Protein AF-0000000072695515 (afdb_homodimer)

Solvent-accessible surface area (backbone atoms only — not comparable to full-atom values): 31506 Å² total; per-residue (Å²): 135,81,80,70,73,74,72,74,78,76,56,90,43,36,37,36,39,31,43,38,82,50,54,67,20,51,49,42,17,43,57,38,22,74,71,67,39,49,19,56,58,12,28,40,44,11,49,41,44,27,24,76,67,25,46,88,44,17,15,28,51,31,8,27,19,22,69,84,40,49,24,30,29,18,2,18,33,34,33,9,76,78,56,50,38,6,11,25,27,39,19,36,33,40,58,59,34,31,59,40,1,44,46,34,41,60,39,26,69,48,30,31,25,28,23,63,41,28,27,53,51,34,45,51,65,65,47,74,67,82,40,83,30,55,32,74,65,20,45,50,51,38,53,53,31,52,75,49,46,42,51,83,61,49,70,31,72,54,39,53,78,34,72,76,33,68,52,35,49,50,85,72,49,85,56,54,74,62,54,50,51,48,41,58,56,64,54,53,76,71,53,68,49,75,61,47,40,91,78,36,30,50,33,46,11,30,38,22,32,10,71,88,58,42,27,11,19,24,20,32,17,22,47,48,49,38,30,56,64,32,48,43,54,13,46,44,35,65,20,19,18,28,28,40,34,41,89,38,19,30,23,24,26,36,39,43,27,43,62,42,33,64,66,24,36,14,39,47,25,36,52,35,35,66,74,65,42,50,35,46,59,19,25,40,50,36,51,48,58,49,37,72,76,38,72,70,49,36,36,37,33,39,21,31,36,65,84,64,51,67,31,52,24,34,34,81,47,77,38,43,32,24,37,36,41,75,90,42,95,54,76,42,75,46,80,32,70,91,135,84,81,71,75,72,71,73,78,76,56,90,41,34,36,37,38,29,44,36,80,50,55,68,18,50,49,43,16,43,56,37,22,73,71,67,40,50,18,54,57,10,30,41,43,11,51,42,43,27,24,75,64,24,45,87,46,18,15,28,51,30,11,27,19,22,70,84,40,49,26,31,30,19,2,18,32,33,35,9,75,78,56,50,38,7,12,26,28,41,19,36,34,43,59,57,35,33,59,40,1,44,47,32,41,59,39,27,70,49,30,31,26,28,24,63,41,28,27,52,51,33,45,51,64,64,49,73,66,84,38,83,29,56,31,75,65,21,45,49,52,40,50,52,31,52,73,50,45,42,51,84,60,49,72,30,71,54,39,54,79,36,72,76,34,68,52,34,50,51,84,72,48,85,57,52,76,64,55,52,51,48,43,55,58,65,54,53,76,70,55,68,49,76,61,48,40,91,79,37,28,50,32,46,11,30,40,23,31,10,72,86,57,41,28,10,20,24,20,33,16,22,48,47,50,39,30,58,62,31,49,46,57,12,46,42,34,64,20,19,17,28,27,42,34,40,89,38,19,31,22,24,27,38,40,43,29,43,61,41,32,65,66,23,37,16,39,46,25,37,52,35,36,64,74,66,40,52,35,45,58,20,24,40,49,36,51,49,59,50,37,72,77,37,73,70,50,36,36,36,32,40,19,30,35,64,82,64,50,67,31,52,24,33,34,81,45,76,38,44,30,24,38,38,41,77,90,41,95,54,75,42,74,47,79,32,70,92

Structure (mmCIF, N/CA/C/O backbone):
data_AF-0000000072695515-model_v1
#
loop_
_entity.id
_entity.type
_entity.pdbx_description
1 polymer beta-aspartyl-peptidase
#
loop_
_atom_site.group_PDB
_atom_site.id
_atom_site.type_symbol
_atom_site.label_atom_id
_atom_site.label_alt_id
_atom_site.label_comp_id
_atom_site.label_asym_id
_atom_site.label_entity_id
_atom_site.label_seq_id
_atom_site.pdbx_PDB_ins_code
_atom_site.Cartn_x
_atom_site.Cartn_y
_atom_site.Cartn_z
_atom_site.occupancy
_atom_site.B_iso_or_equiv
_atom_site.auth_seq_id
_atom_site.auth_comp_id
_atom_site.auth_asym_id
_atom_site.auth_atom_id
_atom_site.pdbx_PDB_model_num
ATOM 1 N N . MET A 1 1 ? -32.031 33.656 36.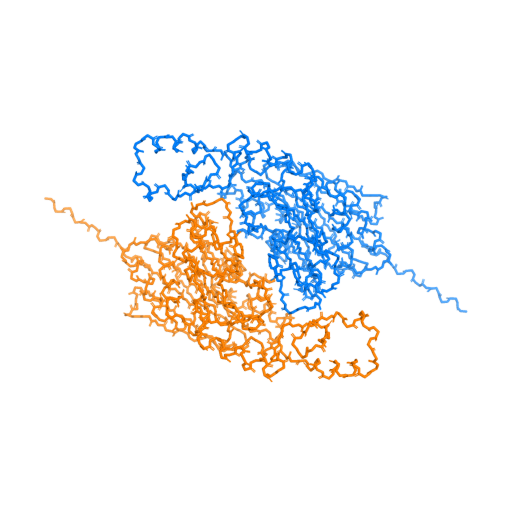875 1 21.83 1 MET A N 1
ATOM 2 C CA . MET A 1 1 ? -31.578 32.25 36.812 1 21.83 1 MET A CA 1
ATOM 3 C C . MET A 1 1 ? -30.391 32.094 35.906 1 21.83 1 MET A C 1
ATOM 5 O O . MET A 1 1 ? -30.484 32.312 34.688 1 21.83 1 MET A O 1
ATOM 9 N N . VAL A 1 2 ? -29.109 32.312 36.281 1 26.61 2 VAL A N 1
ATOM 10 C CA . VAL A 1 2 ? -27.891 32.5 35.5 1 26.61 2 VAL A CA 1
ATOM 11 C C . VAL A 1 2 ? -27.422 31.172 34.938 1 26.61 2 VAL A C 1
ATOM 13 O O . VAL A 1 2 ? -27.266 30.203 35.656 1 26.61 2 VAL A O 1
ATOM 16 N N . VAL A 1 3 ? -27.844 30.703 33.781 1 26.95 3 VAL A N 1
ATOM 17 C CA . VAL A 1 3 ? -27.5 29.438 33.156 1 26.95 3 VAL A CA 1
ATOM 18 C C . VAL A 1 3 ? -25.969 29.312 33.062 1 26.95 3 VAL A C 1
ATOM 20 O O . VAL A 1 3 ? -25.312 30.125 32.375 1 26.95 3 VAL A O 1
ATOM 23 N N . VAL A 1 4 ? -25.297 29 34.125 1 26.77 4 VAL A N 1
ATOM 24 C CA . VAL A 1 4 ? -23.844 28.797 34.125 1 26.77 4 VAL A CA 1
ATOM 25 C C . VAL A 1 4 ? -23.453 27.828 33 1 26.77 4 VAL A C 1
ATOM 27 O O . VAL A 1 4 ? -23.984 26.719 32.938 1 26.77 4 VAL A O 1
ATOM 30 N N . HIS A 1 5 ? -23.172 28.297 31.828 1 29 5 HIS A N 1
ATOM 31 C CA . HIS A 1 5 ? -22.578 27.484 30.781 1 29 5 HIS A CA 1
ATOM 32 C C . HIS A 1 5 ? -21.516 26.547 31.344 1 29 5 HIS A C 1
ATOM 34 O O . HIS A 1 5 ? -20.531 27 31.938 1 29 5 HIS A O 1
ATOM 40 N N . GLU A 1 6 ? -21.906 25.5 32.031 1 30.98 6 GLU A N 1
ATOM 41 C CA . GLU A 1 6 ? -20.969 24.484 32.5 1 30.98 6 GLU A CA 1
ATOM 42 C C . GLU A 1 6 ? -19.766 24.375 31.547 1 30.98 6 GLU A C 1
ATOM 44 O O . GLU A 1 6 ? -19.922 24.25 30.328 1 30.98 6 GLU A O 1
ATOM 49 N N . ALA A 1 7 ? -18.75 25.078 31.828 1 34.62 7 ALA A N 1
ATOM 50 C CA . ALA A 1 7 ? -17.438 24.984 31.203 1 34.62 7 ALA A CA 1
ATOM 51 C C . ALA A 1 7 ? -17.141 23.547 30.75 1 34.62 7 ALA A C 1
ATOM 53 O O . ALA A 1 7 ? -17.219 22.609 31.547 1 34.62 7 ALA A O 1
ATOM 54 N N . LEU A 1 8 ? -17.469 23.062 29.609 1 36.5 8 LEU A N 1
ATOM 55 C CA . LEU A 1 8 ? -17.047 21.812 28.984 1 36.5 8 LEU A CA 1
ATOM 56 C C . LEU A 1 8 ? -15.695 21.359 29.531 1 36.5 8 LEU A C 1
ATOM 58 O O . LEU A 1 8 ? -14.734 22.125 29.531 1 36.5 8 LEU A O 1
ATOM 62 N N . ASN A 1 9 ? -15.555 20.719 30.641 1 38.19 9 ASN A N 1
ATOM 63 C CA . ASN A 1 9 ? -14.422 20.016 31.219 1 38.19 9 ASN A CA 1
ATOM 64 C C . ASN A 1 9 ? -13.391 19.656 30.156 1 38.19 9 ASN A C 1
ATOM 66 O O . ASN A 1 9 ? -13.68 18.875 29.25 1 38.19 9 ASN A O 1
ATOM 70 N N . SER A 1 10 ? -12.523 20.547 29.625 1 45.88 10 SER A N 1
ATOM 71 C CA . SER A 1 10 ? -11.461 20.453 28.625 1 45.88 10 SER A CA 1
ATOM 72 C C . SER A 1 10 ? -10.68 19.156 28.75 1 45.88 10 SER A C 1
ATOM 74 O O . SER A 1 10 ? -10.023 18.906 29.766 1 45.88 10 SER A O 1
ATOM 76 N N . GLY A 1 11 ? -11.109 18 28.625 1 56.06 11 GLY A N 1
ATOM 77 C CA . GLY A 1 11 ? -10.43 16.719 28.547 1 56.06 11 GLY A CA 1
ATOM 78 C C . GLY A 1 11 ? -9.016 16.828 28 1 56.06 11 GLY A C 1
ATOM 79 O O . GLY A 1 11 ? -8.57 17.906 27.625 1 56.06 11 GLY A O 1
ATOM 80 N N . PRO A 1 12 ? -8.133 15.789 28.234 1 76 12 PRO A N 1
ATOM 81 C CA . PRO A 1 12 ? -6.711 15.727 27.875 1 76 12 PRO A CA 1
ATOM 82 C C . PRO A 1 12 ? -6.473 16 26.391 1 76 12 PRO A C 1
ATOM 84 O O . PRO A 1 12 ? -5.336 15.906 25.922 1 76 12 PRO A O 1
ATOM 87 N N . TYR A 1 13 ? -7.453 16.516 25.75 1 88.69 13 TYR A N 1
ATOM 88 C CA . TYR A 1 13 ? -7.375 16.812 24.328 1 88.69 13 TYR A CA 1
ATOM 89 C C . TYR A 1 13 ? -7.598 18.312 24.078 1 88.69 13 TYR A C 1
ATOM 91 O O . TYR A 1 13 ? -8.18 19 24.906 1 88.69 13 TYR A O 1
ATOM 99 N N . PRO A 1 14 ? -7.059 18.688 22.875 1 97.31 14 PRO A N 1
ATOM 100 C CA . PRO A 1 14 ? -6.473 18.016 21.703 1 97.31 14 PRO A CA 1
ATOM 101 C C . PRO A 1 14 ? -5.016 17.609 21.922 1 97.31 14 PRO A C 1
ATOM 103 O O . PRO A 1 14 ? -4.402 18.031 22.922 1 97.31 14 PRO A O 1
ATOM 106 N N . LEU A 1 15 ? -4.539 16.812 21.078 1 98.56 15 LEU A N 1
ATOM 107 C CA . LEU A 1 15 ? -3.158 16.359 21.016 1 98.56 15 LEU A CA 1
ATOM 108 C C . LEU A 1 15 ? -2.674 16.266 19.578 1 98.56 15 LEU A C 1
ATOM 110 O O . LEU A 1 15 ? -3.406 15.812 18.703 1 98.56 15 LEU A O 1
ATOM 114 N N . VAL A 1 16 ? -1.516 16.812 19.297 1 98.88 16 VAL A N 1
ATOM 115 C CA . VAL A 1 16 ? -0.867 16.703 17.984 1 98.88 16 VAL A CA 1
ATOM 116 C C . VAL A 1 16 ? 0.521 16.094 18.156 1 98.88 16 VAL A C 1
ATOM 118 O O . VAL A 1 16 ? 1.313 16.547 18.984 1 98.88 16 VAL A O 1
ATOM 121 N N . VAL A 1 17 ? 0.832 15.07 17.391 1 98.94 17 VAL A N 1
ATOM 122 C CA . VAL A 1 17 ? 2.143 14.43 17.391 1 98.94 17 VAL A CA 1
ATOM 123 C C . VAL A 1 17 ? 2.643 14.281 15.953 1 98.94 17 VAL A C 1
ATOM 125 O O . VAL A 1 17 ? 1.869 13.945 15.055 1 98.94 17 VAL A O 1
ATOM 128 N N . SER A 1 18 ? 3.887 14.555 15.703 1 98.81 18 SER A N 1
ATOM 129 C CA . SER A 1 18 ? 4.477 14.414 14.375 1 98.81 18 SER A CA 1
ATOM 130 C C . SER A 1 18 ? 5.887 13.836 14.453 1 98.81 18 SER A C 1
ATOM 132 O O . SER A 1 18 ? 6.578 14.008 15.461 1 98.81 18 SER A O 1
ATOM 134 N N . THR A 1 19 ? 6.211 13.172 13.438 1 98.5 19 THR A N 1
ATOM 135 C CA . THR A 1 19 ? 7.617 12.805 13.305 1 98.5 19 THR A CA 1
ATOM 136 C C . THR A 1 19 ? 8.492 14.047 13.148 1 98.5 19 THR A C 1
ATOM 138 O O . THR A 1 19 ? 8.055 15.039 12.555 1 98.5 19 THR A O 1
ATOM 141 N N . TRP A 1 20 ? 9.727 14.016 13.75 1 97.44 20 TRP A N 1
ATOM 142 C CA . TRP A 1 20 ? 10.797 14.992 13.586 1 97.44 20 TRP A CA 1
ATOM 143 C C . TRP A 1 20 ? 10.414 16.328 14.211 1 97.44 20 TRP A C 1
ATOM 145 O O . TRP A 1 20 ? 9.25 16.562 14.539 1 97.44 20 TRP A O 1
ATOM 155 N N . PRO A 1 21 ? 11.359 17.188 14.391 1 97.69 21 PRO A N 1
ATOM 156 C CA . PRO A 1 21 ? 11.062 18.516 14.961 1 97.69 21 PRO A CA 1
ATOM 157 C C . PRO A 1 21 ? 10.5 19.484 13.93 1 97.69 21 PRO A C 1
ATOM 159 O O . PRO A 1 21 ? 11.047 20.578 13.75 1 97.69 21 PRO A O 1
ATOM 162 N N . PHE A 1 22 ? 9.438 19.109 13.336 1 98 22 PHE A N 1
ATOM 163 C CA . PHE A 1 22 ? 8.711 19.969 12.406 1 98 22 PHE A CA 1
ATOM 164 C C . PHE A 1 22 ? 7.727 20.859 13.156 1 98 22 PHE A C 1
ATOM 166 O O . PHE A 1 22 ? 6.512 20.734 12.992 1 98 22 PHE A O 1
ATOM 173 N N . LEU A 1 23 ? 8.25 21.797 13.836 1 98.69 23 LEU A N 1
ATOM 174 C CA . LEU A 1 23 ? 7.512 22.562 14.828 1 98.69 23 LEU A CA 1
ATOM 175 C C . LEU A 1 23 ? 6.383 23.359 14.18 1 98.69 23 LEU A C 1
ATOM 177 O O . LEU A 1 23 ? 5.266 23.391 14.695 1 98.69 23 LEU A O 1
ATOM 181 N N . ASP A 1 24 ? 6.668 23.969 13.07 1 98.75 24 ASP A N 1
ATOM 182 C CA . ASP A 1 24 ? 5.672 24.828 12.438 1 98.75 24 ASP A CA 1
ATOM 183 C C . ASP A 1 24 ? 4.512 24 11.883 1 98.75 24 ASP A C 1
ATOM 185 O O . ASP A 1 24 ? 3.373 24.469 11.844 1 98.75 24 ASP A O 1
ATOM 189 N N . ALA A 1 25 ? 4.816 22.797 11.43 1 98.88 25 ALA A N 1
ATOM 190 C CA . ALA A 1 25 ? 3.746 21.891 11 1 98.88 25 ALA A CA 1
ATOM 191 C C . ALA A 1 25 ? 2.83 21.547 12.172 1 98.88 25 ALA A C 1
ATOM 193 O O . ALA A 1 25 ? 1.605 21.547 12.039 1 98.88 25 ALA A O 1
ATOM 194 N N . VAL A 1 26 ? 3.408 21.25 13.328 1 98.94 26 VAL A N 1
ATOM 195 C CA . VAL A 1 26 ? 2.646 20.891 14.516 1 98.94 26 VAL A CA 1
ATOM 196 C C . VAL A 1 26 ? 1.848 22.109 15 1 98.94 26 VAL A C 1
ATOM 198 O O . VAL A 1 26 ? 0.687 21.969 15.391 1 98.94 26 VAL A O 1
ATOM 201 N N . ARG A 1 27 ? 2.441 23.281 14.969 1 98.94 27 ARG A N 1
ATOM 202 C CA . ARG A 1 27 ? 1.746 24.5 15.359 1 98.94 27 ARG A CA 1
ATOM 203 C C . ARG A 1 27 ? 0.537 24.75 14.469 1 98.94 27 ARG A C 1
ATOM 205 O O . ARG A 1 27 ? -0.514 25.188 14.938 1 98.94 27 ARG A O 1
ATOM 212 N N . ALA A 1 28 ? 0.75 24.5 13.164 1 98.94 28 ALA A N 1
ATOM 213 C CA . ALA A 1 28 ? -0.357 24.688 12.227 1 98.94 28 ALA A CA 1
ATOM 214 C C . ALA A 1 28 ? -1.507 23.734 12.547 1 98.94 28 ALA A C 1
ATOM 216 O O . ALA A 1 28 ? -2.672 24.141 12.547 1 98.94 28 ALA A O 1
ATOM 217 N N . ALA A 1 29 ? -1.188 22.484 12.758 1 98.94 29 ALA A N 1
ATOM 218 C CA . ALA A 1 29 ? -2.207 21.5 13.133 1 98.94 29 ALA A CA 1
ATOM 219 C C . ALA A 1 29 ? -2.881 21.891 14.445 1 98.94 29 ALA A C 1
ATOM 221 O O . ALA A 1 29 ? -4.102 21.781 14.586 1 98.94 29 ALA A O 1
ATOM 222 N N . TRP A 1 30 ? -2.092 22.344 15.398 1 98.81 30 TRP A N 1
ATOM 223 C CA . TRP A 1 30 ? -2.588 22.719 16.719 1 98.81 30 TRP A CA 1
ATOM 224 C C . TRP A 1 30 ? -3.574 23.875 16.609 1 98.81 30 TRP A C 1
ATOM 226 O O . TRP A 1 30 ? -4.641 23.859 17.234 1 98.81 30 TRP A O 1
ATOM 236 N N . ARG A 1 31 ? -3.227 24.906 15.875 1 98.69 31 ARG A N 1
ATOM 237 C CA . ARG A 1 31 ? -4.113 26.047 15.703 1 98.69 31 ARG A CA 1
ATOM 238 C C . ARG A 1 31 ? -5.469 25.609 15.156 1 98.69 31 ARG A C 1
ATOM 240 O O . ARG A 1 31 ? -6.512 26.109 15.602 1 98.69 31 ARG A O 1
ATOM 247 N N . THR A 1 32 ? -5.41 24.703 14.258 1 98.81 32 THR A N 1
ATOM 248 C CA . THR A 1 32 ? -6.629 24.219 13.617 1 98.81 32 THR A CA 1
ATOM 249 C C . THR A 1 32 ? -7.477 23.422 14.609 1 98.81 32 THR A C 1
ATOM 251 O O . THR A 1 32 ? -8.672 23.703 14.773 1 98.81 32 THR A O 1
ATOM 254 N N . VAL A 1 33 ? -6.891 22.5 15.312 1 98.56 33 VAL A N 1
ATOM 255 C CA . VAL A 1 33 ? -7.656 21.609 16.172 1 98.56 33 VAL A CA 1
ATOM 256 C C . VAL A 1 33 ? -8.062 22.344 17.453 1 98.56 33 VAL A C 1
ATOM 258 O O . VAL A 1 33 ? -9.141 22.094 18 1 98.56 33 VAL A O 1
ATOM 261 N N . ASP A 1 34 ? -7.238 23.203 17.906 1 97.06 34 ASP A N 1
ATOM 262 C CA . ASP A 1 34 ? -7.555 24 19.094 1 97.06 34 ASP A CA 1
ATOM 263 C C . ASP A 1 34 ? -8.727 24.938 18.828 1 97.06 34 ASP A C 1
ATOM 265 O O . ASP A 1 34 ? -9.453 25.312 19.75 1 97.06 34 ASP A O 1
ATOM 269 N N . SER A 1 35 ? -8.906 25.328 17.609 1 97.5 35 SER A N 1
ATOM 270 C CA . SER A 1 35 ? -10.008 26.203 17.219 1 97.5 35 SER A CA 1
ATOM 271 C C . SER A 1 35 ? -11.297 25.422 17.031 1 97.5 35 SER A C 1
ATOM 273 O O . SER A 1 35 ? -12.328 25.984 16.656 1 97.5 35 SER A O 1
ATOM 275 N N . GLY A 1 36 ? -11.234 24.109 17.141 1 97 36 GLY A N 1
ATOM 276 C CA . GLY A 1 36 ? -12.461 23.344 17.141 1 97 36 GLY A CA 1
ATOM 277 C C . GLY A 1 36 ? -12.664 22.531 15.867 1 97 36 GLY A C 1
ATOM 278 O O . GLY A 1 36 ? -13.68 21.844 15.727 1 97 36 GLY A O 1
ATOM 279 N N . PHE A 1 37 ? -11.734 22.547 14.961 1 98.44 37 PHE A N 1
ATOM 280 C CA . PHE A 1 37 ? -11.852 21.766 13.727 1 98.44 37 PHE A CA 1
ATOM 281 C C . PHE A 1 37 ? -11.555 20.297 13.984 1 98.44 37 PHE A C 1
ATOM 283 O O . PHE A 1 37 ? -11.07 19.938 15.055 1 98.44 37 PHE A O 1
ATOM 290 N N . SER A 1 38 ? -11.891 19.453 13.055 1 98.75 38 SER A N 1
ATOM 291 C CA . SER A 1 38 ? -11.758 18.016 13.203 1 98.75 38 SER A CA 1
ATOM 292 C C . SER A 1 38 ? -10.297 17.578 13.164 1 98.75 38 SER A C 1
ATOM 294 O O . SER A 1 38 ? -9.438 18.328 12.719 1 98.75 38 SER A O 1
ATOM 296 N N . ALA A 1 39 ? -10.078 16.406 13.672 1 98.88 39 ALA A N 1
ATOM 297 C CA . ALA A 1 39 ? -8.742 15.82 13.594 1 98.88 39 ALA A CA 1
ATOM 298 C C . ALA A 1 39 ? -8.258 15.75 12.148 1 98.88 39 ALA A C 1
ATOM 300 O O . ALA A 1 39 ? -7.09 16.031 11.867 1 98.88 39 ALA A O 1
ATOM 301 N N . VAL A 1 40 ? -9.125 15.398 11.227 1 98.94 40 VAL A N 1
ATOM 302 C CA . VAL A 1 40 ? -8.766 15.297 9.812 1 98.94 40 VAL A CA 1
ATOM 303 C C . VAL A 1 40 ? -8.344 16.672 9.289 1 98.94 40 VAL A C 1
ATOM 305 O O . VAL A 1 40 ? -7.324 16.781 8.602 1 98.94 40 VAL A O 1
ATOM 308 N N . ASP A 1 41 ? -9.109 17.719 9.609 1 98.94 41 ASP A N 1
ATOM 309 C CA . ASP A 1 41 ? -8.742 19.062 9.203 1 98.94 41 ASP A CA 1
ATOM 310 C C . ASP A 1 41 ? -7.355 19.438 9.711 1 98.94 41 ASP A C 1
ATOM 312 O O . ASP A 1 41 ? -6.562 20.031 8.984 1 98.94 41 ASP A O 1
ATOM 316 N N . ALA A 1 42 ? -7.129 19.094 10.914 1 98.94 42 ALA A N 1
ATOM 317 C CA . ALA A 1 42 ? -5.887 19.484 11.578 1 98.94 42 ALA A CA 1
ATOM 318 C C . ALA A 1 42 ? -4.688 18.781 10.938 1 98.94 42 ALA A C 1
ATOM 320 O O . ALA A 1 42 ? -3.65 19.406 10.703 1 98.94 42 ALA A O 1
ATOM 321 N N . VAL A 1 43 ? -4.789 17.484 10.688 1 98.94 43 VAL A N 1
ATOM 322 C CA . VAL A 1 43 ? -3.691 16.75 10.07 1 98.94 43 VAL A CA 1
ATOM 323 C C . VAL A 1 43 ? -3.406 17.312 8.688 1 98.94 43 VAL A C 1
ATOM 325 O O . VAL A 1 43 ? -2.246 17.422 8.273 1 98.94 43 VAL A O 1
ATOM 328 N N . VAL A 1 44 ? -4.434 17.656 7.945 1 98.94 44 VAL A N 1
ATOM 329 C CA . VAL A 1 44 ? -4.266 18.203 6.602 1 98.94 44 VAL A CA 1
ATOM 330 C C . VAL A 1 44 ? -3.537 19.547 6.676 1 98.94 44 VAL A C 1
ATOM 332 O O . VAL A 1 44 ? -2.598 19.781 5.914 1 98.94 44 VAL A O 1
ATOM 335 N N . GLU A 1 45 ? -3.93 20.391 7.602 1 98.94 45 GLU A N 1
ATOM 336 C CA . GLU A 1 45 ? -3.287 21.688 7.73 1 98.94 45 GLU A CA 1
ATOM 337 C C . GLU A 1 45 ? -1.838 21.547 8.188 1 98.94 45 GLU A C 1
ATOM 339 O O . GLU A 1 45 ? -0.96 22.281 7.723 1 98.94 45 GLU A O 1
ATOM 344 N N . GLY A 1 46 ? -1.61 20.656 9.125 1 98.94 46 GLY A N 1
ATOM 345 C CA . GLY A 1 46 ? -0.254 20.438 9.602 1 98.94 46 GLY A CA 1
ATOM 346 C C . GLY A 1 46 ? 0.679 19.922 8.523 1 98.94 46 GLY A C 1
ATOM 347 O O . GLY A 1 46 ? 1.752 20.484 8.297 1 98.94 46 GLY A O 1
ATOM 348 N N . CYS A 1 47 ? 0.29 18.875 7.812 1 98.94 47 CYS A N 1
ATOM 349 C CA . CYS A 1 47 ? 1.106 18.312 6.742 1 98.94 47 CYS A CA 1
ATOM 350 C C . CYS A 1 47 ? 1.259 19.297 5.594 1 98.94 47 CYS A C 1
ATOM 352 O O . CYS A 1 47 ? 2.316 19.359 4.965 1 98.94 47 CYS A O 1
ATOM 354 N N . SER A 1 48 ? 0.206 20.016 5.332 1 98.88 48 SER A N 1
ATOM 355 C CA . SER A 1 48 ? 0.275 21.047 4.297 1 98.88 48 SER A CA 1
ATOM 356 C C . SER A 1 48 ? 1.321 22.109 4.633 1 98.88 48 SER A C 1
ATOM 358 O O . SER A 1 48 ? 2.049 22.562 3.75 1 98.88 48 SER A O 1
ATOM 360 N N . ALA A 1 49 ? 1.343 22.516 5.863 1 98.94 49 ALA A N 1
ATOM 361 C CA . ALA A 1 49 ? 2.348 23.484 6.301 1 98.94 49 ALA A CA 1
ATOM 362 C C . ALA A 1 49 ? 3.76 22.953 6.062 1 98.94 49 ALA A C 1
ATOM 364 O O . ALA A 1 49 ? 4.641 23.688 5.621 1 98.94 49 ALA A O 1
ATOM 365 N N . CYS A 1 50 ? 3.951 21.703 6.359 1 98.75 50 CYS A N 1
ATOM 366 C CA . CYS A 1 50 ? 5.258 21.094 6.141 1 98.75 50 CYS A CA 1
ATOM 367 C C . CYS A 1 50 ? 5.602 21.062 4.656 1 98.75 50 CYS A C 1
ATOM 369 O O . CYS A 1 50 ? 6.746 21.297 4.273 1 98.75 50 CYS A O 1
ATOM 371 N N . GLU A 1 51 ? 4.633 20.719 3.826 1 98.56 51 GLU A N 1
ATOM 372 C CA . GLU A 1 51 ? 4.852 20.734 2.383 1 98.56 51 GLU A CA 1
ATOM 373 C C . GLU A 1 51 ? 5.254 22.125 1.898 1 98.56 51 GLU A C 1
ATOM 375 O O . GLU A 1 51 ? 6.199 22.266 1.121 1 98.56 51 GLU A O 1
ATOM 380 N N . GLU A 1 52 ? 4.574 23.109 2.348 1 98.25 52 GLU A N 1
ATOM 381 C CA . GLU A 1 52 ? 4.836 24.5 1.941 1 98.25 52 GLU A CA 1
ATOM 382 C C . GLU A 1 52 ? 6.223 24.953 2.391 1 98.25 52 GLU A C 1
ATOM 384 O O . GLU A 1 52 ? 6.918 25.656 1.658 1 98.25 52 GLU A O 1
ATOM 389 N N . LEU A 1 53 ? 6.566 24.516 3.574 1 97.88 53 LEU A N 1
ATOM 390 C CA . LEU A 1 53 ? 7.84 24.922 4.156 1 97.88 53 LEU A CA 1
ATOM 391 C C . LEU A 1 53 ? 8.977 24.062 3.625 1 97.88 53 LEU A C 1
ATOM 393 O O . LEU A 1 53 ? 10.148 24.344 3.887 1 97.88 53 LEU A O 1
ATOM 397 N N . GLN A 1 54 ? 8.609 23.031 2.889 1 96.75 54 GLN A N 1
ATOM 398 C CA . GLN A 1 54 ? 9.594 22.078 2.371 1 96.75 54 GLN A CA 1
ATOM 399 C C . GLN A 1 54 ? 10.469 21.531 3.494 1 96.75 54 GLN A C 1
ATOM 401 O O . GLN A 1 54 ? 11.695 21.594 3.418 1 96.75 54 GLN A O 1
ATOM 406 N N . CYS A 1 55 ? 9.742 20.938 4.492 1 96.38 55 CYS A N 1
ATOM 407 C CA . CYS A 1 55 ? 10.406 20.5 5.711 1 96.38 55 CYS A CA 1
ATOM 408 C C . CYS A 1 55 ? 11.562 19.547 5.383 1 96.38 55 CYS A C 1
ATOM 410 O O . CYS A 1 55 ? 11.375 18.547 4.699 1 96.38 55 CYS A O 1
ATOM 412 N N . ASP A 1 56 ? 12.797 19.938 5.785 1 93 56 ASP A N 1
ATOM 413 C CA . ASP A 1 56 ? 14.047 19.188 5.695 1 93 56 ASP A CA 1
ATOM 414 C C . ASP A 1 56 ? 14.398 18.891 4.238 1 93 56 ASP A C 1
ATOM 416 O O . ASP A 1 56 ? 15.305 18.094 3.967 1 93 56 ASP A O 1
ATOM 420 N N . GLY A 1 57 ? 13.648 19.422 3.336 1 93.25 57 GLY A N 1
ATOM 421 C CA . GLY A 1 57 ? 13.922 19.203 1.924 1 93.25 57 GLY A CA 1
ATOM 422 C C . GLY A 1 57 ? 13.461 17.844 1.429 1 93.25 57 GLY A C 1
ATOM 423 O O . GLY A 1 57 ? 13.891 17.391 0.371 1 93.25 57 GLY A O 1
ATOM 424 N N . THR A 1 58 ? 12.617 17.172 2.227 1 94.81 58 THR A N 1
ATOM 425 C CA . THR A 1 58 ? 12.141 15.844 1.863 1 94.81 58 THR A CA 1
ATOM 426 C C . THR A 1 58 ? 10.617 15.805 1.828 1 94.81 58 THR A C 1
ATOM 428 O O . THR A 1 58 ? 10.016 14.75 1.601 1 94.81 58 THR A O 1
ATOM 431 N N . VAL A 1 59 ? 10.008 16.906 2.164 1 97.25 59 VAL A N 1
ATOM 432 C CA . VAL A 1 59 ? 8.555 17.047 2.125 1 97.25 59 VAL A CA 1
ATOM 433 C C . VAL A 1 59 ? 8.172 18.25 1.271 1 97.25 59 VAL A C 1
ATOM 435 O O . VAL A 1 59 ? 8.711 19.344 1.458 1 97.25 59 VAL A O 1
ATOM 438 N N . GLY A 1 60 ? 7.215 17.969 0.346 1 97.31 60 GLY A N 1
ATOM 439 C CA . GLY A 1 60 ? 6.805 19.062 -0.503 1 97.31 60 GLY A CA 1
ATOM 440 C C . GLY A 1 60 ? 7.625 19.188 -1.774 1 97.31 60 GLY A C 1
ATOM 441 O O . GLY A 1 60 ? 8.445 18.312 -2.068 1 97.31 60 GLY A O 1
ATOM 442 N N . PRO A 1 61 ? 7.383 20.234 -2.541 1 97 61 PRO A N 1
ATOM 443 C CA . PRO A 1 61 ? 8.133 20.406 -3.787 1 97 61 PRO A CA 1
ATOM 444 C C . PRO A 1 61 ? 9.617 20.688 -3.549 1 97 61 PRO A C 1
ATOM 446 O O . PRO A 1 61 ? 9.984 21.266 -2.516 1 97 61 PRO A O 1
ATOM 449 N N . GLY A 1 62 ? 10.453 20.219 -4.488 1 93.62 62 GLY A N 1
ATOM 450 C CA . GLY A 1 62 ? 11.844 20.656 -4.535 1 93.62 62 GLY A CA 1
ATOM 451 C C . GLY A 1 62 ? 12.797 19.672 -3.879 1 93.62 62 GLY A C 1
ATOM 452 O O . GLY A 1 62 ? 13.992 19.953 -3.766 1 93.62 62 GLY A O 1
ATOM 453 N N . GLY A 1 63 ? 12.172 18.547 -3.457 1 91.94 63 GLY A N 1
ATOM 454 C CA . GLY A 1 63 ? 13.055 17.641 -2.729 1 91.94 63 GLY A CA 1
ATOM 455 C C . GLY A 1 63 ? 13.203 16.281 -3.391 1 91.94 63 GLY A C 1
ATOM 456 O O . GLY A 1 63 ? 12.453 15.961 -4.316 1 91.94 63 GLY A O 1
ATOM 457 N N . SER A 1 64 ? 14.227 15.586 -3.023 1 93.94 64 SER A N 1
ATOM 458 C CA . SER A 1 64 ? 14.484 14.164 -3.254 1 93.94 64 SER A CA 1
ATOM 459 C C . SER A 1 64 ? 14.211 13.781 -4.703 1 93.94 64 SER A C 1
ATOM 461 O O . SER A 1 64 ? 13.297 13 -4.984 1 93.94 64 SER A O 1
ATOM 463 N N . PRO A 1 65 ? 15.055 14.18 -5.633 1 96.62 65 PRO A N 1
ATOM 464 C CA . PRO A 1 65 ? 14.844 13.805 -7.035 1 96.62 65 PRO A CA 1
ATOM 465 C C . PRO A 1 65 ? 15.008 12.305 -7.273 1 96.62 65 PRO A C 1
ATOM 467 O O . PRO A 1 65 ? 15.844 11.656 -6.645 1 96.62 65 PRO A O 1
ATOM 470 N N . ASN A 1 66 ? 14.195 11.773 -8.195 1 97.12 66 ASN A N 1
ATOM 471 C CA . ASN A 1 66 ? 14.406 10.398 -8.625 1 97.12 66 ASN A CA 1
ATOM 472 C C . ASN A 1 66 ? 15.531 10.289 -9.656 1 97.12 66 ASN A C 1
ATOM 474 O O . ASN A 1 66 ? 16.234 11.273 -9.914 1 97.12 66 ASN A O 1
ATOM 478 N N . GLU A 1 67 ? 15.727 9.133 -10.227 1 97.25 67 GLU A N 1
ATOM 479 C CA . GLU A 1 67 ? 16.828 8.898 -11.156 1 97.25 67 GLU A CA 1
ATOM 480 C C . GLU A 1 67 ? 16.719 9.797 -12.383 1 97.25 67 GLU A C 1
ATOM 482 O O . GLU A 1 67 ? 17.688 10.016 -13.094 1 97.25 67 GLU A O 1
ATOM 487 N N . ASN A 1 68 ? 15.523 10.32 -12.656 1 96.94 68 ASN A N 1
ATOM 488 C CA . ASN A 1 68 ? 15.312 11.211 -13.789 1 96.94 68 ASN A CA 1
ATOM 489 C C . ASN A 1 68 ? 15.367 12.68 -13.375 1 96.94 68 ASN A C 1
ATOM 491 O O . ASN A 1 68 ? 15.109 13.57 -14.188 1 96.94 68 ASN A O 1
ATOM 495 N N . GLY A 1 69 ? 15.594 12.883 -12.094 1 97.25 69 GLY A N 1
ATOM 496 C CA . GLY A 1 69 ? 15.688 14.242 -11.578 1 97.25 69 GLY A CA 1
ATOM 497 C C . GLY A 1 69 ? 14.344 14.82 -11.172 1 97.25 69 GLY A C 1
ATOM 498 O O . GLY A 1 69 ? 14.25 16 -10.82 1 97.25 69 GLY A O 1
ATOM 499 N N . GLU A 1 70 ? 13.367 14.016 -11.195 1 97.5 70 GLU A N 1
ATOM 500 C CA . GLU A 1 70 ? 12.016 14.492 -10.922 1 97.5 70 GLU A CA 1
ATOM 501 C C . GLU A 1 70 ? 11.656 14.336 -9.445 1 97.5 70 GLU A C 1
ATOM 503 O O . GLU A 1 70 ? 11.992 13.328 -8.828 1 97.5 70 GLU A O 1
ATOM 508 N N . THR A 1 71 ? 10.953 15.359 -8.898 1 97.62 71 THR A N 1
ATOM 509 C CA . THR A 1 71 ? 10.383 15.281 -7.555 1 97.62 71 THR A CA 1
ATOM 510 C C . THR A 1 71 ? 8.922 14.844 -7.609 1 97.62 71 THR A C 1
ATOM 512 O O . THR A 1 71 ? 8.141 15.375 -8.398 1 97.62 71 THR A O 1
ATOM 515 N N . THR A 1 72 ? 8.539 13.844 -6.852 1 98.19 72 THR A N 1
ATOM 516 C CA . THR A 1 72 ? 7.16 13.406 -6.703 1 98.19 72 THR A CA 1
ATOM 517 C C . THR A 1 72 ? 6.742 13.406 -5.234 1 98.19 72 THR A C 1
ATOM 519 O O . THR A 1 72 ? 7.59 13.539 -4.344 1 98.19 72 THR A O 1
ATOM 522 N N . ILE A 1 73 ? 5.441 13.336 -5.004 1 98.62 73 ILE A N 1
ATOM 523 C CA . ILE A 1 73 ? 4.93 13.414 -3.639 1 98.62 73 ILE A CA 1
ATOM 524 C C . ILE A 1 73 ? 4.035 12.211 -3.348 1 98.62 73 ILE A C 1
ATOM 526 O O . ILE A 1 73 ? 3.232 11.812 -4.191 1 98.62 73 ILE A O 1
ATOM 530 N N . ASP A 1 74 ? 4.199 11.609 -2.217 1 98.75 74 ASP A N 1
ATOM 531 C CA . ASP A 1 74 ? 3.318 10.617 -1.6 1 98.75 74 ASP A CA 1
ATOM 532 C C . ASP A 1 74 ? 2.609 11.203 -0.38 1 98.75 74 ASP A C 1
ATOM 534 O O . ASP A 1 74 ? 3.221 11.922 0.416 1 98.75 74 ASP A O 1
ATOM 538 N N . ALA A 1 75 ? 1.339 10.914 -0.249 1 98.94 75 ALA A N 1
ATOM 539 C CA . ALA A 1 75 ? 0.605 11.438 0.9 1 98.94 75 ALA A CA 1
ATOM 540 C C . ALA A 1 75 ? -0.586 10.547 1.242 1 98.94 75 ALA A C 1
ATOM 542 O O . ALA A 1 75 ? -1.106 9.836 0.378 1 98.94 75 ALA A O 1
ATOM 543 N N . LEU A 1 76 ? -0.999 10.586 2.477 1 98.94 76 LEU A N 1
ATOM 544 C CA . LEU A 1 76 ? -2.111 9.797 2.998 1 98.94 76 LEU A CA 1
ATOM 545 C C . LEU A 1 76 ? -2.854 10.562 4.09 1 98.94 76 LEU A C 1
ATOM 547 O O . LEU A 1 76 ? -2.23 11.227 4.922 1 98.94 76 LEU A O 1
ATOM 551 N N . VAL A 1 77 ? -4.156 10.5 4.082 1 98.94 77 VAL A N 1
ATOM 552 C CA . VAL A 1 77 ? -4.977 10.93 5.207 1 98.94 77 VAL A CA 1
ATOM 553 C C . VAL A 1 77 ? -5.934 9.812 5.609 1 98.94 77 VAL A C 1
ATOM 555 O O . VAL A 1 77 ? -6.488 9.117 4.75 1 98.94 77 VAL A O 1
AT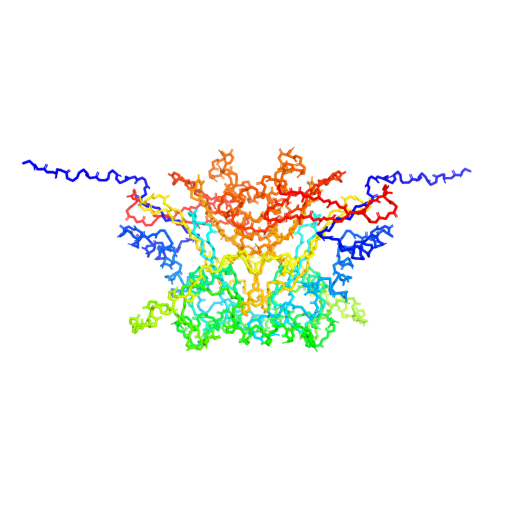OM 558 N N . MET A 1 78 ? -6.082 9.578 6.867 1 98.94 78 MET A N 1
ATOM 559 C CA . MET A 1 78 ? -6.961 8.531 7.383 1 98.94 78 MET A CA 1
ATOM 560 C C . MET A 1 78 ? -7.805 9.055 8.539 1 98.94 78 MET A C 1
ATOM 562 O O . MET A 1 78 ? -7.277 9.672 9.477 1 98.94 78 MET A O 1
ATOM 566 N N . ASP A 1 79 ? -9.078 8.844 8.445 1 98.88 79 ASP A N 1
ATOM 567 C CA . ASP A 1 79 ? -10.023 9.156 9.516 1 98.88 79 ASP A CA 1
ATOM 568 C C . ASP A 1 79 ? -10.203 7.965 10.453 1 98.88 79 ASP A C 1
ATOM 570 O O . ASP A 1 79 ? -10.805 6.953 10.07 1 98.88 79 ASP A O 1
ATOM 574 N N . GLY A 1 80 ? -9.789 8.133 11.672 1 98.69 80 GLY A N 1
ATOM 575 C CA . GLY A 1 80 ? -9.828 7.035 12.625 1 98.69 80 GLY A CA 1
ATOM 576 C C . GLY A 1 80 ? -11.234 6.648 13.039 1 98.69 80 GLY A C 1
ATOM 577 O O . GLY A 1 80 ? -11.445 5.578 13.609 1 98.69 80 GLY A O 1
ATOM 578 N N . VAL A 1 81 ? -12.18 7.5 12.773 1 98.12 81 VAL A N 1
ATOM 579 C CA . VAL A 1 81 ? -13.57 7.234 13.125 1 98.12 81 VAL A CA 1
ATOM 580 C C . VAL A 1 81 ? -14.211 6.348 12.062 1 98.12 81 VAL A C 1
ATOM 582 O O . VAL A 1 81 ? -14.75 5.285 12.375 1 98.12 81 VAL A O 1
ATOM 585 N N . THR A 1 82 ? -14.102 6.77 10.844 1 97.88 82 THR A N 1
ATOM 586 C CA . THR A 1 82 ? -14.812 6.102 9.758 1 97.88 82 THR A CA 1
ATOM 587 C C . THR A 1 82 ? -13.945 5.012 9.133 1 97.88 82 THR A C 1
ATOM 589 O O . THR A 1 82 ? -14.453 4.145 8.414 1 97.88 82 THR A O 1
ATOM 592 N N . MET A 1 83 ? -12.672 5.125 9.289 1 98.62 83 MET A N 1
ATOM 593 C CA . MET A 1 83 ? -11.656 4.254 8.695 1 98.62 83 MET A CA 1
ATOM 594 C C . MET A 1 83 ? -11.5 4.539 7.207 1 98.62 83 MET A C 1
ATOM 596 O O . MET A 1 83 ? -10.922 3.736 6.473 1 98.62 83 MET A O 1
ATOM 600 N N . GLU A 1 84 ? -12.016 5.684 6.75 1 98.25 84 GLU A N 1
ATOM 601 C CA . GLU A 1 84 ? -11.766 6.109 5.375 1 98.25 84 GLU A CA 1
ATOM 602 C C . GLU A 1 84 ? -10.328 6.586 5.199 1 98.25 84 GLU A C 1
ATOM 604 O O . GLU A 1 84 ? -9.758 7.191 6.105 1 98.25 84 GLU A O 1
ATOM 609 N N . VAL A 1 85 ? -9.828 6.305 4.039 1 98.88 85 VAL A N 1
ATOM 610 C CA . VAL A 1 85 ? -8.461 6.672 3.695 1 98.88 85 VAL A CA 1
ATOM 611 C C . VAL A 1 85 ? -8.43 7.289 2.301 1 98.88 85 VAL A C 1
ATOM 613 O O . VAL A 1 85 ? -9.148 6.848 1.401 1 98.88 85 VAL A O 1
ATOM 616 N N . GLY A 1 86 ? -7.707 8.328 2.107 1 98.94 86 GLY A N 1
ATOM 617 C CA . GLY A 1 86 ? -7.285 8.844 0.816 1 98.94 86 GLY A CA 1
ATOM 618 C C . GLY A 1 86 ? -5.777 8.977 0.687 1 98.94 86 GLY A C 1
ATOM 619 O O . GLY A 1 86 ? -5.102 9.375 1.635 1 98.94 86 GLY A O 1
ATOM 620 N N . ALA A 1 87 ? -5.293 8.617 -0.464 1 99 87 ALA A N 1
ATOM 621 C CA . ALA A 1 87 ? -3.846 8.664 -0.654 1 99 87 ALA A CA 1
ATOM 622 C C . ALA A 1 87 ? -3.494 8.938 -2.113 1 99 87 ALA A C 1
ATOM 624 O O . ALA A 1 87 ? -4.273 8.617 -3.016 1 99 87 ALA A O 1
ATOM 625 N N . VAL A 1 88 ? -2.363 9.531 -2.326 1 98.94 88 VAL A N 1
ATOM 626 C CA . VAL A 1 88 ? -1.731 9.688 -3.633 1 98.94 88 VAL A CA 1
ATOM 627 C C . VAL A 1 88 ? -0.27 9.258 -3.555 1 98.94 88 VAL A C 1
ATOM 629 O O . VAL A 1 88 ? 0.362 9.367 -2.5 1 98.94 88 VAL A O 1
ATOM 632 N N . ALA A 1 89 ? 0.223 8.766 -4.613 1 98.94 89 ALA A N 1
ATOM 633 C CA . ALA A 1 89 ? 1.604 8.289 -4.609 1 98.94 89 ALA A CA 1
ATOM 634 C C . ALA A 1 89 ? 2.273 8.531 -5.957 1 98.94 89 ALA A C 1
ATOM 636 O O . ALA A 1 89 ? 1.612 8.508 -7 1 98.94 89 ALA A O 1
ATOM 637 N N . ALA A 1 90 ? 3.588 8.75 -5.844 1 98.69 90 ALA A N 1
ATOM 638 C CA . ALA A 1 90 ? 4.363 9.055 -7.043 1 98.69 90 ALA A CA 1
ATOM 639 C C . ALA A 1 90 ? 3.689 10.148 -7.867 1 98.69 90 ALA A C 1
ATOM 641 O O . ALA A 1 90 ? 3.646 10.07 -9.094 1 98.69 90 ALA A O 1
ATOM 642 N N . MET A 1 91 ? 3.09 11.117 -7.199 1 98.81 91 MET A N 1
ATOM 643 C CA . MET A 1 91 ? 2.326 12.164 -7.875 1 98.81 91 MET A CA 1
ATOM 644 C C . MET A 1 91 ? 3.238 13.297 -8.32 1 98.81 91 MET A C 1
ATOM 646 O O . MET A 1 91 ? 3.945 13.891 -7.5 1 98.81 91 MET A O 1
ATOM 650 N N . SER A 1 92 ? 3.156 13.586 -9.531 1 98 92 SER A N 1
ATOM 651 C CA . SER A 1 92 ? 3.941 14.664 -10.117 1 98 92 SER A CA 1
ATOM 652 C C . SER A 1 92 ? 3.092 15.914 -10.328 1 98 92 SER A C 1
ATOM 654 O O . SER A 1 92 ? 1.86 15.852 -10.289 1 98 92 SER A O 1
ATOM 656 N N . TYR A 1 93 ? 3.664 17.031 -10.359 1 98.38 93 TYR A N 1
ATOM 657 C CA . TYR A 1 93 ? 3.146 18.266 -10.93 1 98.38 93 TYR A CA 1
ATOM 658 C C . TYR A 1 93 ? 2.16 18.938 -9.984 1 98.38 93 TYR A C 1
ATOM 660 O O . TYR A 1 93 ? 1.647 20.016 -10.273 1 98.38 93 TYR A O 1
ATOM 668 N N . VAL A 1 94 ? 1.784 18.344 -8.859 1 98.62 94 VAL A N 1
ATOM 669 C CA . VAL A 1 94 ? 0.913 18.938 -7.859 1 98.62 94 VAL A CA 1
ATOM 670 C C . VAL A 1 94 ? 1.651 19.047 -6.527 1 98.62 94 VAL A C 1
ATOM 672 O O . VAL A 1 94 ? 2.094 18.031 -5.973 1 98.62 94 VAL A O 1
ATOM 675 N N . LYS A 1 95 ? 1.788 20.203 -6 1 98.25 95 LYS A N 1
ATOM 676 C CA . LYS A 1 95 ? 2.633 20.406 -4.828 1 98.25 95 LYS A CA 1
ATOM 677 C C . LYS A 1 95 ? 1.873 20.094 -3.541 1 98.25 95 LYS A C 1
ATOM 679 O O . LYS A 1 95 ? 2.48 19.844 -2.498 1 98.25 95 LYS A O 1
ATOM 684 N N . ASP A 1 96 ? 0.496 20.156 -3.607 1 98.69 96 ASP A N 1
ATOM 685 C CA . ASP A 1 96 ? -0.341 19.938 -2.432 1 98.69 96 ASP A CA 1
ATOM 686 C C . ASP A 1 96 ? -0.675 18.469 -2.252 1 98.69 96 ASP A C 1
ATOM 688 O O . ASP A 1 96 ? -1.816 18.047 -2.465 1 98.69 96 ASP A O 1
ATOM 692 N N . GLY A 1 97 ? 0.261 17.719 -1.73 1 98.75 97 GLY A N 1
ATOM 693 C CA . GLY A 1 97 ? 0.11 16.281 -1.622 1 98.75 97 GLY A CA 1
ATOM 694 C C . GLY A 1 97 ? -0.991 15.867 -0.665 1 98.75 97 GLY A C 1
ATOM 695 O O . GLY A 1 97 ? -1.906 15.133 -1.043 1 98.75 97 GLY A O 1
ATOM 696 N N . ILE A 1 98 ? -1.007 16.344 0.568 1 98.94 98 ILE A N 1
ATOM 697 C CA . ILE A 1 98 ? -1.96 15.93 1.592 1 98.94 98 ILE A CA 1
ATOM 698 C C . ILE A 1 98 ? -3.363 16.391 1.208 1 98.94 98 ILE A C 1
ATOM 700 O O . ILE A 1 98 ? -4.352 15.734 1.536 1 98.94 98 ILE A O 1
ATOM 704 N N . ARG A 1 99 ? -3.475 17.516 0.588 1 98.94 99 ARG A N 1
ATOM 705 C CA . ARG A 1 99 ? -4.781 17.984 0.125 1 98.94 99 ARG A CA 1
ATOM 706 C C . ARG A 1 99 ? -5.309 17.094 -0.996 1 98.94 99 ARG A C 1
ATOM 708 O O . ARG A 1 99 ? -6.508 16.828 -1.069 1 98.94 99 ARG A O 1
ATOM 715 N N . ALA A 1 100 ? -4.398 16.688 -1.908 1 98.94 100 ALA A N 1
ATOM 716 C CA . ALA A 1 100 ? -4.801 15.742 -2.945 1 98.94 100 ALA A CA 1
ATOM 717 C C . ALA A 1 100 ? -5.316 14.445 -2.334 1 98.94 100 ALA A C 1
ATOM 719 O O . ALA A 1 100 ? -6.328 13.898 -2.781 1 98.94 100 ALA A O 1
ATOM 720 N N . ALA A 1 101 ? -4.648 13.961 -1.308 1 98.94 101 ALA A N 1
ATOM 721 C CA . ALA A 1 101 ? -5.082 12.758 -0.607 1 98.94 101 ALA A CA 1
ATOM 722 C C . ALA A 1 101 ? -6.473 12.938 -0.004 1 98.94 101 ALA A C 1
ATOM 724 O O . ALA A 1 101 ? -7.316 12.047 -0.092 1 98.94 101 ALA A O 1
ATOM 725 N N . ARG A 1 102 ? -6.684 14.07 0.58 1 98.94 102 ARG A N 1
ATOM 726 C CA . ARG A 1 102 ? -7.992 14.367 1.151 1 98.94 102 ARG A CA 1
ATOM 727 C C . ARG A 1 102 ? -9.078 14.344 0.078 1 98.94 102 ARG A C 1
ATOM 729 O O . ARG A 1 102 ? -10.195 13.883 0.324 1 98.94 102 ARG A O 1
ATOM 736 N N . LEU A 1 103 ? -8.75 14.914 -1.063 1 98.81 103 LEU A N 1
ATOM 737 C CA . LEU A 1 103 ? -9.719 14.953 -2.156 1 98.81 103 LEU A CA 1
ATOM 738 C C . LEU A 1 103 ? -10.055 13.539 -2.623 1 98.81 103 LEU A C 1
ATOM 740 O O . LEU A 1 103 ? -11.203 13.266 -2.986 1 98.81 103 LEU A O 1
ATOM 744 N N . VAL A 1 104 ? -9.086 12.617 -2.641 1 98.94 104 VAL A N 1
ATOM 745 C CA . VAL A 1 104 ? -9.367 11.227 -2.967 1 98.94 104 VAL A CA 1
ATOM 746 C C . VAL A 1 104 ? -10.367 10.648 -1.971 1 98.94 104 VAL A C 1
ATOM 748 O O . VAL A 1 104 ? -11.336 9.992 -2.363 1 98.94 104 VAL A O 1
ATOM 751 N N . MET A 1 105 ? -10.18 10.875 -0.717 1 98.75 105 MET A N 1
ATOM 752 C CA . MET A 1 105 ? -11.039 10.375 0.351 1 98.75 105 MET A CA 1
ATOM 753 C C . MET A 1 105 ? -12.453 10.93 0.216 1 98.75 105 MET A C 1
ATOM 755 O O . MET A 1 105 ? -13.43 10.211 0.434 1 98.75 105 MET A O 1
ATOM 759 N N . GLN A 1 106 ? -12.547 12.188 -0.216 1 97.94 106 GLN A N 1
ATOM 760 C CA . GLN A 1 106 ? -13.82 12.891 -0.192 1 97.94 106 GLN A CA 1
ATOM 761 C C . GLN A 1 106 ? -14.602 12.672 -1.488 1 97.94 106 GLN A C 1
ATOM 763 O O . GLN A 1 106 ? -15.836 12.672 -1.487 1 97.94 106 GLN A O 1
ATOM 768 N N . HIS A 1 107 ? -13.859 12.461 -2.592 1 97.81 107 HIS A N 1
ATOM 769 C CA . HIS A 1 107 ? -14.547 12.594 -3.871 1 97.81 107 HIS A CA 1
ATOM 770 C C . HIS A 1 107 ? -14.422 11.32 -4.699 1 97.81 107 HIS A C 1
ATOM 772 O O . HIS A 1 107 ? -14.758 11.312 -5.887 1 97.81 107 HIS A O 1
ATOM 778 N N . THR A 1 108 ? -13.953 10.258 -4.086 1 97.81 108 THR A N 1
ATOM 779 C CA . THR A 1 108 ? -13.938 8.945 -4.723 1 97.81 108 THR A CA 1
ATOM 780 C C . THR A 1 108 ? -14.258 7.852 -3.707 1 97.81 108 THR A C 1
ATOM 782 O O . THR A 1 108 ? -14.219 8.086 -2.498 1 97.81 108 THR A O 1
ATOM 785 N N . LYS A 1 109 ? -14.539 6.715 -4.219 1 96.69 109 LYS A N 1
ATOM 786 C CA . LYS A 1 109 ? -14.695 5.527 -3.391 1 96.69 109 LYS A CA 1
ATOM 787 C C . LYS A 1 109 ? -13.398 4.727 -3.322 1 96.69 109 LYS A C 1
ATOM 789 O O . LYS A 1 109 ? -13.383 3.588 -2.854 1 96.69 109 LYS A O 1
ATOM 794 N N . HIS A 1 110 ? -12.273 5.371 -3.861 1 98.25 110 HIS A N 1
ATOM 795 C CA . HIS A 1 110 ? -10.969 4.723 -3.871 1 98.25 110 HIS A CA 1
ATOM 796 C C . HIS A 1 110 ? -10.148 5.121 -2.652 1 98.25 110 HIS A C 1
ATOM 798 O O . HIS A 1 110 ? -10.508 6.051 -1.93 1 98.25 110 HIS A O 1
ATOM 804 N N . THR A 1 111 ? -9.07 4.387 -2.455 1 98.75 111 THR A N 1
ATOM 805 C CA . THR A 1 111 ? -8.148 4.648 -1.356 1 98.75 111 THR A CA 1
ATOM 806 C C . THR A 1 111 ? -6.848 5.262 -1.877 1 98.75 111 THR A C 1
ATOM 808 O O . THR A 1 111 ? -6.254 6.121 -1.222 1 98.75 111 THR A O 1
ATOM 811 N N . LEU A 1 112 ? -6.434 4.914 -3.068 1 98.94 112 LEU A N 1
ATOM 812 C CA . LEU A 1 112 ? -5.109 5.301 -3.545 1 98.94 112 LEU A CA 1
ATOM 813 C C . LEU A 1 112 ? -5.125 5.551 -5.051 1 98.94 112 LEU A C 1
ATOM 815 O O . LEU A 1 112 ? -5.578 4.699 -5.82 1 98.94 112 LEU A O 1
ATOM 819 N N . LEU A 1 113 ? -4.676 6.723 -5.449 1 98.94 113 LEU A N 1
ATOM 820 C CA . LEU A 1 113 ? -4.387 7.043 -6.84 1 98.94 113 LEU A CA 1
ATOM 821 C C . LEU A 1 113 ? -2.898 7.324 -7.035 1 98.94 113 LEU A C 1
ATOM 823 O O . LEU A 1 113 ? -2.264 7.945 -6.18 1 98.94 113 LEU A O 1
ATOM 827 N N . VAL A 1 114 ? -2.367 6.941 -8.234 1 98.94 114 VAL A N 1
ATOM 828 C CA . VAL A 1 114 ? -0.916 7.039 -8.352 1 98.94 114 VAL A CA 1
ATOM 829 C C . VAL A 1 114 ? -0.549 7.723 -9.664 1 98.94 114 VAL A C 1
ATOM 831 O O . VAL A 1 114 ? -1.364 7.785 -10.586 1 98.94 114 VAL A O 1
ATOM 834 N N . GLY A 1 115 ? 0.654 8.234 -9.703 1 98.62 115 GLY A N 1
ATOM 835 C CA . GLY A 1 115 ? 1.27 8.727 -10.922 1 98.62 115 GLY A CA 1
ATOM 836 C C . GLY A 1 115 ? 0.627 10 -11.445 1 98.62 115 GLY A C 1
ATOM 837 O O . GLY A 1 115 ? 0.048 10.773 -10.672 1 98.62 115 GLY A O 1
ATOM 838 N N . GLU A 1 116 ? 0.777 10.211 -12.734 1 98.19 116 GLU A N 1
ATOM 839 C CA . GLU A 1 116 ? 0.22 11.391 -13.391 1 98.19 116 GLU A CA 1
ATOM 840 C C . GLU A 1 116 ? -1.305 11.359 -13.383 1 98.19 116 GLU A C 1
ATOM 842 O O . GLU A 1 116 ? -1.954 12.406 -13.445 1 98.19 116 GLU A O 1
ATOM 847 N N . GLN A 1 117 ? -1.813 10.172 -13.266 1 98.62 117 GLN A N 1
ATOM 848 C CA . GLN A 1 117 ? -3.266 10.062 -13.18 1 98.62 117 GLN A CA 1
ATOM 849 C C . GLN A 1 117 ? -3.787 10.617 -11.859 1 98.62 117 GLN A C 1
ATOM 851 O O . GLN A 1 117 ? -4.887 11.172 -11.797 1 98.62 117 GLN A O 1
ATOM 856 N N . ALA A 1 118 ? -3.01 10.414 -10.82 1 98.88 118 ALA A N 1
ATOM 857 C CA . ALA A 1 118 ? -3.342 11.07 -9.562 1 98.88 118 ALA A CA 1
ATOM 858 C C . ALA A 1 118 ? -3.309 12.586 -9.703 1 98.88 118 ALA A C 1
ATOM 860 O O . ALA A 1 118 ? -4.168 13.289 -9.164 1 98.88 118 ALA A O 1
ATOM 861 N N . SER A 1 119 ? -2.305 13.094 -10.43 1 98.75 119 SER A N 1
ATOM 862 C CA . SER A 1 119 ? -2.207 14.523 -10.688 1 98.75 119 SER A CA 1
ATOM 863 C C . SER A 1 119 ? -3.43 15.039 -11.445 1 98.75 119 SER A C 1
ATOM 865 O O . SER A 1 119 ? -3.982 16.078 -11.109 1 98.75 119 SER A O 1
ATOM 867 N N . ALA A 1 120 ? -3.775 14.281 -12.477 1 98.31 120 ALA A N 1
ATOM 868 C CA . ALA A 1 120 ? -4.93 14.672 -13.281 1 98.31 120 ALA A CA 1
ATOM 869 C C . ALA A 1 120 ? -6.191 14.766 -12.422 1 98.31 120 ALA A C 1
ATOM 871 O O . ALA A 1 120 ? -6.977 15.703 -12.57 1 98.31 120 ALA A O 1
ATOM 872 N N . PHE A 1 121 ? -6.383 13.836 -11.578 1 98.44 121 PHE A N 1
ATOM 873 C CA . PHE A 1 121 ? -7.516 13.867 -10.664 1 98.44 121 PHE A CA 1
ATOM 874 C C . PHE A 1 121 ? -7.473 15.109 -9.781 1 98.44 121 PHE A C 1
ATOM 876 O O . PHE A 1 121 ? -8.461 15.836 -9.672 1 98.44 121 PHE A O 1
ATOM 883 N N . ALA A 1 122 ? -6.305 15.312 -9.141 1 98.69 122 ALA A N 1
ATOM 884 C CA . ALA A 1 122 ? -6.148 16.422 -8.211 1 98.69 122 ALA A CA 1
ATOM 885 C C . ALA A 1 122 ? -6.422 17.766 -8.898 1 98.69 122 ALA A C 1
ATOM 887 O O . ALA A 1 122 ? -7.098 18.625 -8.344 1 98.69 122 ALA A O 1
ATOM 888 N N . LEU A 1 123 ? -5.887 17.906 -10.094 1 98.06 123 LEU A N 1
ATOM 889 C CA . LEU A 1 123 ? -6.094 19.125 -10.883 1 98.06 123 LEU A CA 1
ATOM 890 C C . LEU A 1 123 ? -7.57 19.297 -11.227 1 98.06 123 LEU A C 1
ATOM 892 O O . LEU A 1 123 ? -8.102 20.406 -11.148 1 98.06 123 LEU A O 1
ATOM 896 N N . SER A 1 124 ? -8.227 18.188 -11.539 1 96 124 SER A N 1
ATOM 897 C CA . SER A 1 124 ? -9.641 18.25 -11.891 1 96 124 SER A CA 1
ATOM 898 C C . SER A 1 124 ? -10.5 18.641 -10.695 1 96 124 SER A C 1
ATOM 900 O O . SER A 1 124 ? -11.602 19.156 -10.867 1 96 124 SER A O 1
ATOM 902 N N . MET A 1 125 ? -10.008 18.406 -9.508 1 96.94 125 MET A N 1
ATOM 903 C CA . MET A 1 125 ? -10.734 18.75 -8.289 1 96.94 125 MET A CA 1
ATOM 904 C C . MET A 1 125 ? -10.406 20.172 -7.836 1 96.94 125 MET A C 1
ATOM 906 O O . MET A 1 125 ? -10.883 20.609 -6.789 1 96.94 125 MET A O 1
ATOM 910 N N . GLY A 1 126 ? -9.492 20.828 -8.539 1 95.94 126 GLY A N 1
ATOM 911 C CA . GLY A 1 126 ? -9.336 22.266 -8.32 1 95.94 126 GLY A CA 1
ATOM 912 C C . GLY A 1 126 ? -8.008 22.625 -7.695 1 95.94 126 GLY A C 1
ATOM 913 O O . GLY A 1 126 ? -7.75 23.797 -7.41 1 95.94 126 GLY A O 1
ATOM 914 N N . LEU A 1 127 ? -7.168 21.672 -7.402 1 98.06 127 LEU A N 1
ATOM 915 C CA . LEU A 1 127 ? -5.859 22.047 -6.879 1 98.06 127 LEU A CA 1
ATOM 916 C C . LEU A 1 127 ? -5.02 22.75 -7.945 1 98.06 127 LEU A C 1
ATOM 918 O O . LEU A 1 127 ? -5.137 22.438 -9.133 1 98.06 127 LEU A O 1
ATOM 922 N N . PRO A 1 128 ? -4.184 23.594 -7.559 1 97.81 128 PRO A N 1
ATOM 923 C CA . PRO A 1 128 ? -3.367 24.328 -8.531 1 97.81 128 PRO A CA 1
ATOM 924 C C . PRO A 1 128 ? -2.338 23.438 -9.227 1 97.81 128 PRO A C 1
ATOM 926 O O . PRO A 1 128 ? -1.816 22.5 -8.617 1 97.81 128 PRO A O 1
ATOM 929 N N . GLY A 1 129 ? -1.98 23.766 -10.438 1 97 129 GLY A N 1
ATOM 930 C CA . GLY A 1 129 ? -0.999 23.078 -11.273 1 97 129 GLY A CA 1
ATOM 931 C C . GLY A 1 129 ? -1.384 23.047 -12.742 1 97 129 GLY A C 1
ATOM 932 O O . GLY A 1 129 ? -2.299 23.75 -13.164 1 97 129 GLY A O 1
ATOM 933 N N . PRO A 1 130 ? -0.742 22.312 -13.523 1 97.88 130 PRO A N 1
ATOM 934 C CA . PRO A 1 130 ? 0.497 21.562 -13.281 1 97.88 130 PRO A CA 1
ATOM 935 C C . PRO A 1 130 ? 1.694 22.484 -13.031 1 97.88 130 PRO A C 1
ATOM 937 O O . PRO A 1 130 ? 1.797 23.547 -13.633 1 97.88 130 PRO A O 1
ATOM 940 N N . THR A 1 131 ? 2.52 22.016 -12.172 1 97.25 131 THR A N 1
ATOM 941 C CA . THR A 1 131 ? 3.732 22.766 -11.836 1 97.25 131 THR A CA 1
ATOM 942 C C . THR A 1 131 ? 4.93 21.828 -11.742 1 97.25 131 THR A C 1
ATOM 944 O O . THR A 1 131 ? 4.809 20.703 -11.227 1 97.25 131 THR A O 1
ATOM 947 N N . ASN A 1 132 ? 6.059 22.266 -12.227 1 96.81 132 ASN A N 1
ATOM 948 C CA . ASN A 1 132 ? 7.301 21.531 -12 1 96.81 132 ASN A CA 1
ATOM 949 C C . ASN A 1 132 ? 7.695 21.547 -10.523 1 96.81 132 ASN A C 1
ATOM 951 O O . ASN A 1 132 ? 7.871 22.609 -9.938 1 96.81 132 ASN A O 1
ATOM 955 N N . LEU A 1 133 ? 7.867 20.359 -9.961 1 97.94 133 LEU A N 1
ATOM 956 C CA . LEU A 1 133 ? 8.102 20.281 -8.523 1 97.94 133 LEU A CA 1
ATOM 957 C C . LEU A 1 133 ? 9.594 20.312 -8.211 1 97.94 133 LEU A C 1
ATOM 959 O O . LEU A 1 133 ? 9.984 20.312 -7.043 1 97.94 133 LEU A O 1
ATOM 963 N N . SER A 1 134 ? 10.406 20.375 -9.172 1 96.62 134 SER A N 1
ATOM 964 C CA . SER A 1 134 ? 11.844 20.438 -8.938 1 96.62 134 SER A CA 1
ATOM 965 C C . SER A 1 134 ? 12.281 21.828 -8.484 1 96.62 134 SER A C 1
ATOM 967 O O . SER A 1 134 ? 11.57 22.812 -8.711 1 96.62 134 SER A O 1
ATOM 969 N N . SER A 1 135 ? 13.375 21.859 -7.801 1 96.31 135 SER A N 1
ATOM 970 C CA . SER A 1 135 ? 14.031 23.094 -7.398 1 96.31 135 SER A CA 1
ATOM 971 C C . SER A 1 135 ? 15.469 23.141 -7.891 1 96.31 135 SER A C 1
ATOM 973 O O . SER A 1 135 ? 16 22.141 -8.375 1 96.31 135 SER A O 1
ATOM 975 N N . SER A 1 136 ? 16.078 24.328 -7.809 1 96.06 136 SER A N 1
ATOM 976 C CA . SER A 1 136 ? 17.5 24.438 -8.148 1 96.06 136 SER A CA 1
ATOM 977 C C . SER A 1 136 ? 18.344 23.516 -7.281 1 96.06 136 SER A C 1
ATOM 979 O O . SER A 1 136 ? 19.312 22.906 -7.766 1 96.06 136 SER A O 1
ATOM 981 N N . GLU A 1 137 ? 17.906 23.406 -6.121 1 95.31 137 GLU A N 1
ATOM 982 C CA . GLU A 1 137 ? 18.641 22.562 -5.18 1 95.31 137 GLU A CA 1
ATOM 983 C C . GLU A 1 137 ? 18.531 21.094 -5.555 1 95.31 137 GLU A C 1
ATOM 985 O O . GLU A 1 137 ? 19.531 20.359 -5.547 1 95.31 137 GLU A O 1
ATOM 990 N N . SER A 1 138 ? 17.281 20.656 -5.828 1 95.5 138 SER A N 1
ATOM 991 C CA . SER A 1 138 ? 17.078 19.25 -6.176 1 95.5 138 SER A CA 1
ATOM 992 C C . SER A 1 138 ? 17.781 18.891 -7.488 1 95.5 138 SER A C 1
ATOM 994 O O . SER A 1 138 ? 18.312 17.797 -7.641 1 95.5 138 SER A O 1
ATOM 996 N N . LEU A 1 139 ? 17.844 19.797 -8.422 1 97.38 139 LEU A N 1
ATOM 997 C CA . LEU A 1 139 ? 18.5 19.562 -9.695 1 97.38 139 LEU A CA 1
ATOM 998 C C . LEU A 1 139 ? 20.016 19.516 -9.516 1 97.38 139 LEU A C 1
ATOM 1000 O O . LEU A 1 139 ? 20.703 18.75 -10.195 1 97.38 139 LEU A O 1
ATOM 1004 N N . ALA A 1 140 ? 20.5 20.375 -8.68 1 97.38 140 ALA A N 1
ATOM 1005 C CA . ALA A 1 140 ? 21.922 20.359 -8.367 1 97.38 140 ALA A CA 1
ATOM 1006 C C . ALA A 1 140 ? 22.312 19.031 -7.727 1 97.38 140 ALA A C 1
ATOM 1008 O O . ALA A 1 140 ? 23.359 18.469 -8.039 1 97.38 140 ALA A O 1
ATOM 1009 N N . LYS A 1 141 ? 21.5 18.594 -6.816 1 95.19 141 LYS A N 1
ATOM 1010 C CA . LYS A 1 141 ? 21.703 17.297 -6.188 1 95.19 141 LYS A CA 1
ATOM 1011 C C . LYS A 1 141 ? 21.75 16.188 -7.23 1 95.19 141 LYS A C 1
ATOM 1013 O O . LYS A 1 141 ? 22.609 15.305 -7.172 1 95.19 141 LYS A O 1
ATOM 1018 N N . TRP A 1 142 ? 20.891 16.203 -8.164 1 97 142 TRP A N 1
ATOM 1019 C CA . TRP A 1 142 ? 20.781 15.203 -9.219 1 97 142 TRP A CA 1
ATOM 1020 C C . TRP A 1 142 ? 22 15.227 -10.125 1 97 142 TRP A C 1
ATOM 1022 O O . TRP A 1 142 ? 22.547 14.18 -10.484 1 97 142 TRP A O 1
ATOM 1032 N N . SER A 1 143 ? 22.406 16.406 -10.461 1 97.75 143 SER A N 1
ATOM 1033 C CA . SER A 1 143 ? 23.578 16.562 -11.305 1 97.75 143 SER A CA 1
ATOM 1034 C C . SER A 1 143 ? 24.828 15.992 -10.633 1 97.75 143 SER A C 1
ATOM 1036 O O . SER A 1 143 ? 25.625 15.312 -11.273 1 97.75 143 SER A O 1
ATOM 1038 N N . LYS A 1 144 ? 24.969 16.312 -9.414 1 97.19 144 LYS A N 1
ATOM 1039 C CA . LYS A 1 144 ? 26.109 15.789 -8.648 1 97.19 144 LYS A CA 1
ATOM 1040 C C . LYS A 1 144 ? 26.078 14.266 -8.578 1 97.19 144 LYS A C 1
ATOM 1042 O O . LYS A 1 144 ? 27.109 13.617 -8.664 1 97.19 144 LYS A O 1
ATOM 1047 N N . TRP A 1 145 ? 24.922 13.75 -8.383 1 95.44 145 TRP A N 1
ATOM 1048 C CA . TRP A 1 145 ? 24.734 12.305 -8.352 1 95.44 145 TRP A CA 1
ATOM 1049 C C . TRP A 1 145 ? 25.125 11.664 -9.68 1 95.44 145 TRP A C 1
ATOM 1051 O O . TRP A 1 145 ? 25.766 10.625 -9.703 1 95.44 145 TRP A O 1
ATOM 1061 N N . LYS A 1 146 ? 24.797 12.258 -10.766 1 96.31 146 LYS A N 1
ATOM 1062 C CA . LYS A 1 146 ? 25.156 11.773 -12.102 1 96.31 146 LYS A CA 1
ATOM 1063 C C . LYS A 1 146 ? 26.672 11.82 -12.305 1 96.31 146 LYS A C 1
ATOM 1065 O O . LYS A 1 146 ? 27.25 10.914 -12.914 1 96.31 146 LYS A O 1
ATOM 1070 N N . GLU A 1 147 ? 27.234 12.867 -11.82 1 96.44 147 GLU A N 1
ATOM 1071 C CA . GLU A 1 147 ? 28.688 13.008 -11.922 1 96.44 147 GLU A CA 1
ATOM 1072 C C . GLU A 1 147 ? 29.391 11.93 -11.117 1 96.44 147 GLU A C 1
ATOM 1074 O O . GLU A 1 147 ? 30.531 11.555 -11.438 1 96.44 147 GLU A O 1
ATOM 1079 N N . ASN A 1 148 ? 28.688 11.5 -10.117 1 95.31 148 ASN A N 1
ATOM 1080 C CA . ASN A 1 148 ? 29.234 10.438 -9.281 1 95.31 148 ASN A CA 1
ATOM 1081 C C . ASN A 1 148 ? 28.812 9.055 -9.773 1 95.31 148 ASN A C 1
ATOM 1083 O O . ASN A 1 148 ? 28.562 8.156 -8.977 1 95.31 148 ASN A O 1
ATOM 1087 N N . ARG A 1 149 ? 28.578 8.938 -11.07 1 94.06 149 ARG A N 1
ATOM 1088 C CA . ARG A 1 149 ? 28.266 7.688 -11.758 1 94.06 149 ARG A CA 1
ATOM 1089 C C . ARG A 1 149 ? 26.969 7.09 -11.227 1 94.06 149 ARG A C 1
ATOM 1091 O O . ARG A 1 149 ? 26.844 5.871 -11.078 1 94.06 149 ARG A O 1
ATOM 1098 N N . CYS A 1 150 ? 26.094 7.918 -10.695 1 95.06 150 CYS A N 1
ATOM 1099 C CA . CYS A 1 150 ? 24.75 7.562 -10.25 1 95.06 150 CYS A CA 1
ATOM 1100 C C . CYS A 1 150 ? 24.797 6.613 -9.062 1 95.06 150 CYS A C 1
ATOM 1102 O O . CYS A 1 150 ? 24.047 5.641 -9 1 95.06 150 CYS A O 1
ATOM 1104 N N . GLN A 1 151 ? 25.828 6.891 -8.211 1 92.06 151 GLN A N 1
ATOM 1105 C CA . GLN A 1 151 ? 25.938 6.113 -6.977 1 92.06 151 GLN A CA 1
ATOM 1106 C C . GLN A 1 151 ? 25.766 7.004 -5.75 1 92.06 151 GLN A C 1
ATOM 1108 O O . GLN A 1 151 ? 26.188 8.164 -5.754 1 92.06 151 GLN A O 1
ATOM 1113 N N . PRO A 1 152 ? 25.188 6.57 -4.645 1 91.88 152 PRO A N 1
ATOM 1114 C CA . PRO A 1 152 ? 24.516 5.27 -4.535 1 91.88 152 PRO A CA 1
ATOM 1115 C C . PRO A 1 152 ? 23.172 5.227 -5.262 1 91.88 152 PRO A C 1
ATOM 1117 O O . PRO A 1 152 ? 22.641 6.273 -5.633 1 91.88 152 PRO A O 1
ATOM 1120 N N . ASN A 1 153 ? 22.656 4 -5.605 1 93.56 153 ASN A N 1
ATOM 1121 C CA . ASN A 1 153 ? 21.344 3.854 -6.223 1 93.56 153 ASN A CA 1
ATOM 1122 C C . ASN A 1 153 ? 20.609 2.633 -5.68 1 93.56 153 ASN A C 1
ATOM 1124 O O . ASN A 1 153 ? 21.094 1.958 -4.77 1 93.56 153 ASN A O 1
ATOM 1128 N N . PHE A 1 154 ? 19.438 2.367 -6.133 1 95.94 154 PHE A N 1
ATOM 1129 C CA . PHE A 1 154 ? 18.578 1.338 -5.566 1 95.94 154 PHE A CA 1
ATOM 1130 C C . PHE A 1 154 ? 18.516 0.121 -6.48 1 95.94 154 PHE A C 1
ATOM 1132 O O . PHE A 1 154 ? 17.594 -0.699 -6.371 1 95.94 154 PHE A O 1
ATOM 1139 N N . ARG A 1 155 ? 19.422 -0.024 -7.41 1 95.19 155 ARG A N 1
ATOM 1140 C CA . ARG A 1 155 ? 19.516 -1.175 -8.305 1 95.19 155 ARG A CA 1
ATOM 1141 C C . ARG A 1 155 ? 20.266 -2.322 -7.637 1 95.19 155 ARG A C 1
ATOM 1143 O O . ARG A 1 155 ? 21.188 -2.094 -6.84 1 95.19 155 ARG A O 1
ATOM 1150 N N . GLN A 1 156 ? 19.781 -3.529 -7.891 1 94 156 GLN A N 1
ATOM 1151 C CA . GLN A 1 156 ? 20.531 -4.688 -7.395 1 94 156 GLN A CA 1
ATOM 1152 C C . GLN A 1 156 ? 20.516 -5.824 -8.414 1 94 156 GLN A C 1
ATOM 1154 O O . GLN A 1 156 ? 19.547 -5.996 -9.148 1 94 156 GLN A O 1
ATOM 1159 N N . ASN A 1 157 ? 21.594 -6.562 -8.539 1 93.94 157 ASN A N 1
ATOM 1160 C CA . ASN A 1 157 ? 21.75 -7.711 -9.43 1 93.94 157 ASN A CA 1
ATOM 1161 C C . ASN A 1 157 ? 21.609 -7.309 -10.891 1 93.94 157 ASN A C 1
ATOM 1163 O O . ASN A 1 157 ? 20.969 -8.016 -11.672 1 93.94 157 ASN A O 1
ATOM 1167 N N . VAL A 1 158 ? 22.094 -6.102 -11.258 1 94.19 158 VAL A N 1
ATOM 1168 C CA . VAL A 1 158 ? 22.062 -5.598 -12.625 1 94.19 158 VAL A CA 1
ATOM 1169 C C . VAL A 1 158 ? 23.406 -4.973 -12.984 1 94.19 158 VAL A C 1
ATOM 1171 O O . VAL A 1 158 ? 24.219 -4.684 -12.109 1 94.19 158 VAL A O 1
ATOM 1174 N N . VAL A 1 159 ? 23.641 -4.84 -14.25 1 90.31 159 VAL A N 1
ATOM 1175 C CA . VAL A 1 159 ? 24.844 -4.184 -14.758 1 90.31 159 VAL A CA 1
ATOM 1176 C C . VAL A 1 159 ? 24.453 -3.037 -15.688 1 90.31 159 VAL A C 1
ATOM 1178 O O . VAL A 1 159 ? 23.594 -3.205 -16.562 1 90.31 159 VAL A O 1
ATOM 1181 N N . PRO A 1 160 ? 25.016 -1.867 -15.422 1 89.38 160 PRO A N 1
ATOM 1182 C CA . PRO A 1 160 ? 24.734 -0.74 -16.312 1 89.38 160 PRO A CA 1
ATOM 1183 C C . PRO A 1 160 ? 25.578 -0.777 -17.594 1 89.38 160 PRO A C 1
ATOM 1185 O O . PRO A 1 160 ? 26.734 -1.21 -17.562 1 89.38 160 PRO A O 1
ATOM 1188 N N . ILE A 1 161 ? 24.922 -0.412 -18.625 1 83.94 161 ILE A N 1
ATOM 1189 C CA . ILE A 1 161 ? 25.672 -0.261 -19.859 1 83.94 161 ILE A CA 1
ATOM 1190 C C . ILE A 1 161 ? 26.609 0.951 -19.75 1 83.94 161 ILE A C 1
ATOM 1192 O O . ILE A 1 161 ? 27.766 0.897 -20.188 1 83.94 161 ILE A O 1
ATOM 1196 N N . ASN A 1 162 ? 25.875 1.994 -19.234 1 83.38 162 ASN A N 1
ATOM 1197 C CA . ASN A 1 162 ? 26.641 3.197 -18.922 1 83.38 162 ASN A CA 1
ATOM 1198 C C . ASN A 1 162 ? 26.562 3.539 -17.438 1 83.38 162 ASN A C 1
ATOM 1200 O O . ASN A 1 162 ? 25.781 2.934 -16.703 1 83.38 162 ASN A O 1
ATOM 1204 N N . SER A 1 163 ? 27.422 3.885 -16.734 1 81 163 SER A N 1
ATOM 1205 C CA . SER A 1 163 ? 27.484 4.184 -15.305 1 81 163 SER A CA 1
ATOM 1206 C C . SER A 1 163 ? 26.109 4.473 -14.734 1 81 163 SER A C 1
ATOM 1208 O O . SER A 1 163 ? 25.797 4.074 -13.609 1 81 163 SER A O 1
ATOM 1210 N N . CYS A 1 164 ? 25.219 5.035 -15.508 1 90.94 164 CYS A N 1
ATOM 1211 C CA . CYS A 1 164 ? 23.906 5.418 -15.008 1 90.94 164 CYS A CA 1
ATOM 1212 C C . CYS A 1 164 ? 22.797 4.707 -15.773 1 90.94 164 CYS A C 1
ATOM 1214 O O . CYS A 1 164 ? 21.688 5.215 -15.875 1 90.94 164 CYS A O 1
ATOM 1216 N N . GLY A 1 165 ? 23.094 3.547 -16.297 1 87.44 165 GLY A N 1
ATOM 1217 C CA . GLY A 1 165 ? 22.125 2.771 -17.047 1 87.44 165 GLY A CA 1
ATOM 1218 C C . GLY A 1 165 ? 22.219 2.992 -18.547 1 87.44 165 GLY A C 1
ATOM 1219 O O . GLY A 1 165 ? 23.094 3.705 -19.031 1 87.44 165 GLY A O 1
ATOM 1220 N N . PRO A 1 166 ? 21.375 2.463 -19.266 1 91.5 166 PRO A N 1
ATOM 1221 C CA . PRO A 1 166 ? 20.359 1.467 -18.922 1 91.5 166 PRO A CA 1
ATOM 1222 C C . PRO A 1 166 ? 20.953 0.256 -18.203 1 91.5 166 PRO A C 1
ATOM 1224 O O . PRO A 1 166 ? 22.109 -0.091 -18.406 1 91.5 166 PRO A O 1
ATOM 1227 N N . TYR A 1 167 ? 20.125 -0.352 -17.328 1 92.69 167 TYR A N 1
ATOM 1228 C CA . TYR A 1 167 ? 20.516 -1.499 -16.531 1 92.69 167 TYR A CA 1
ATOM 1229 C C . TYR A 1 167 ? 19.953 -2.793 -17.109 1 92.69 167 TYR A C 1
ATOM 1231 O O . TYR A 1 167 ? 18.828 -2.826 -17.594 1 92.69 167 TYR A O 1
ATOM 1239 N N . HIS A 1 168 ? 20.703 -3.875 -17.062 1 91.38 168 HIS A N 1
ATOM 1240 C CA . HIS A 1 168 ? 20.281 -5.203 -17.484 1 91.38 168 HIS A CA 1
ATOM 1241 C C . HIS A 1 168 ? 20.609 -6.254 -16.438 1 91.38 168 HIS A C 1
ATOM 1243 O O . HIS A 1 168 ? 21.578 -6.109 -15.688 1 91.38 168 HIS A O 1
ATOM 1249 N N . PRO A 1 169 ? 19.766 -7.289 -16.469 1 91.44 169 PRO A N 1
ATOM 1250 C CA . PRO A 1 169 ? 20.078 -8.336 -15.5 1 91.44 169 PRO A CA 1
ATOM 1251 C C . PRO A 1 169 ? 21.469 -8.945 -15.703 1 91.44 169 PRO A C 1
ATOM 1253 O O . PRO A 1 169 ? 21.891 -9.148 -16.844 1 91.44 169 PRO A O 1
ATOM 1256 N N . ARG A 1 170 ? 22.125 -9.211 -14.711 1 82.94 170 ARG A N 1
ATOM 1257 C CA . ARG A 1 170 ? 23.5 -9.734 -14.742 1 82.94 170 ARG A CA 1
ATOM 1258 C C . ARG A 1 170 ? 23.562 -11.055 -15.492 1 82.94 170 ARG A C 1
ATOM 1260 O O . ARG A 1 170 ? 24.5 -11.305 -16.25 1 82.94 170 ARG A O 1
ATOM 1267 N N . ASP A 1 171 ? 22.609 -11.922 -15.297 1 71.56 171 ASP A N 1
ATOM 1268 C CA . ASP A 1 171 ? 22.672 -13.266 -15.867 1 71.56 171 ASP A CA 1
ATOM 1269 C C . ASP A 1 171 ? 22.359 -13.234 -17.359 1 71.56 171 ASP A C 1
ATOM 1271 O O . ASP A 1 171 ? 22.594 -14.219 -18.062 1 71.56 171 ASP A O 1
ATOM 1275 N N . SER A 1 172 ? 21.719 -12.266 -17.828 1 59.5 172 SER A N 1
ATOM 1276 C CA . SER A 1 172 ? 21.375 -12.227 -19.25 1 59.5 172 SER A CA 1
ATOM 1277 C C . SER A 1 172 ? 22.594 -11.961 -20.109 1 59.5 172 SER A C 1
ATOM 1279 O O . SER A 1 172 ? 22.562 -12.195 -21.328 1 59.5 172 SER A O 1
ATOM 1281 N N . LEU A 1 173 ? 23.5 -11.102 -19.672 1 51.44 173 LEU A N 1
ATOM 1282 C CA . LEU A 1 173 ? 24.625 -10.703 -20.516 1 51.44 173 LEU A CA 1
ATOM 1283 C C . LEU A 1 173 ? 25.719 -11.773 -20.5 1 51.44 173 LEU A C 1
ATOM 1285 O O . LEU A 1 173 ? 26.047 -12.312 -19.453 1 51.44 173 LEU A O 1
ATOM 1289 N N . ASP A 1 174 ? 25.719 -12.531 -21.484 1 48.5 174 ASP A N 1
ATOM 1290 C CA . ASP A 1 174 ? 27.016 -13.141 -21.781 1 48.5 174 ASP A CA 1
ATOM 1291 C C . ASP A 1 174 ? 28.156 -12.188 -21.438 1 48.5 174 ASP A C 1
ATOM 1293 O O . ASP A 1 174 ? 28.75 -11.57 -22.312 1 48.5 174 ASP A O 1
ATOM 1297 N N . LEU A 1 175 ? 28 -11.406 -20.5 1 48.5 175 LEU A N 1
ATOM 1298 C CA . LEU A 1 175 ? 29.016 -10.414 -20.203 1 48.5 175 LEU A CA 1
ATOM 1299 C C . LEU A 1 175 ? 30.391 -11.07 -20.016 1 48.5 175 LEU A C 1
ATOM 1301 O O . LEU A 1 175 ? 30.484 -12.148 -19.422 1 48.5 175 LEU A O 1
ATOM 1305 N N . THR A 1 176 ? 31.312 -10.688 -20.766 1 47.78 176 THR A N 1
ATOM 1306 C CA . THR A 1 176 ? 32.719 -11.047 -20.672 1 47.78 176 THR A CA 1
ATOM 1307 C C . THR A 1 176 ? 33.188 -10.984 -19.219 1 47.78 176 THR A C 1
ATOM 1309 O O . THR A 1 176 ? 32.594 -10.281 -18.406 1 47.78 176 THR A O 1
ATOM 1312 N N . LYS A 1 177 ? 34.062 -12 -18.766 1 47.31 177 LYS A N 1
ATOM 1313 C CA . LYS A 1 177 ? 34.781 -12.086 -17.5 1 47.31 177 LYS A CA 1
ATOM 1314 C C . LYS A 1 177 ? 35.062 -10.695 -16.938 1 47.31 177 LYS A C 1
ATOM 1316 O O . LYS A 1 177 ? 35.094 -10.5 -15.719 1 47.31 177 LYS A O 1
ATOM 1321 N N . GLU A 1 178 ? 35.375 -9.82 -17.797 1 47.47 178 GLU A N 1
ATOM 1322 C CA . GLU A 1 178 ? 35.844 -8.516 -17.344 1 47.47 178 GLU A CA 1
ATOM 1323 C C . GLU A 1 178 ? 34.688 -7.656 -16.828 1 47.47 178 GLU A C 1
ATOM 1325 O O . GLU A 1 178 ? 34.844 -6.941 -15.844 1 47.47 178 GLU A O 1
ATOM 1330 N N . ALA A 1 179 ? 33.594 -7.703 -17.5 1 46.03 179 ALA A N 1
ATOM 1331 C CA . ALA A 1 179 ? 32.438 -6.891 -17.078 1 46.03 179 ALA A CA 1
ATOM 1332 C C . ALA A 1 179 ? 31.828 -7.43 -15.789 1 46.03 179 ALA A C 1
ATOM 1334 O O . ALA A 1 179 ? 31.422 -6.656 -14.922 1 46.03 179 ALA A O 1
ATOM 1335 N N . CYS A 1 180 ? 31.828 -8.719 -15.703 1 49.38 180 CYS A N 1
ATOM 1336 C CA . CYS A 1 180 ? 31.438 -9.352 -14.453 1 49.38 180 CYS A CA 1
ATOM 1337 C C . CYS A 1 180 ? 32.312 -8.898 -13.305 1 49.38 180 CYS A C 1
ATOM 1339 O O . CYS A 1 180 ? 31.859 -8.742 -12.172 1 49.38 180 CYS A O 1
ATOM 1341 N N . SER A 1 181 ? 33.594 -8.961 -13.578 1 49.09 181 SER A N 1
ATOM 1342 C CA . SER A 1 181 ? 34.531 -8.5 -12.555 1 49.09 181 SER A CA 1
ATOM 1343 C C . SER A 1 181 ? 34.219 -7.055 -12.156 1 49.09 181 SER A C 1
ATOM 1345 O O . SER A 1 181 ? 34.375 -6.688 -10.984 1 49.09 181 SER A O 1
ATOM 1347 N N . ARG A 1 182 ? 34.062 -6.281 -13.141 1 44.75 182 ARG A N 1
ATOM 1348 C CA . ARG A 1 182 ? 33.781 -4.879 -12.859 1 44.75 182 ARG A CA 1
ATOM 1349 C C . ARG A 1 182 ? 32.438 -4.715 -12.164 1 44.75 182 ARG A C 1
ATOM 1351 O O . ARG A 1 182 ? 32.25 -3.814 -11.336 1 44.75 182 ARG A O 1
ATOM 1358 N N . ALA A 1 183 ? 31.453 -5.496 -12.633 1 48.91 183 ALA A N 1
ATOM 1359 C CA . ALA A 1 183 ? 30.156 -5.477 -11.969 1 48.91 183 ALA A CA 1
ATOM 1360 C C . ALA A 1 183 ? 30.281 -5.875 -10.5 1 48.91 183 ALA A C 1
ATOM 1362 O O . ALA A 1 183 ? 29.625 -5.293 -9.633 1 48.91 183 ALA A O 1
ATOM 1363 N N . LYS A 1 184 ? 31 -6.961 -10.305 1 50.06 184 LYS A N 1
ATOM 1364 C CA . LYS A 1 184 ? 31.281 -7.344 -8.922 1 50.06 184 LYS A CA 1
ATOM 1365 C C . LYS A 1 184 ? 31.906 -6.191 -8.148 1 50.06 184 LYS A C 1
ATOM 1367 O O . LYS A 1 184 ? 31.641 -6.016 -6.957 1 50.06 184 LYS A O 1
ATOM 1372 N N . LEU A 1 185 ? 32.812 -5.594 -8.867 1 45.78 185 LEU A N 1
ATOM 1373 C CA . LEU A 1 185 ? 33.5 -4.508 -8.188 1 45.78 185 LEU A CA 1
ATOM 1374 C C . LEU A 1 185 ? 32.562 -3.363 -7.863 1 45.78 185 LEU A C 1
ATOM 1376 O O . LEU A 1 185 ? 32.688 -2.703 -6.832 1 45.78 185 LEU A O 1
ATOM 1380 N N . LEU A 1 186 ? 31.719 -3.064 -8.797 1 48.44 186 LEU A N 1
ATOM 1381 C CA . LEU A 1 186 ? 30.766 -1.977 -8.57 1 48.44 186 LEU A CA 1
ATOM 1382 C C . LEU A 1 186 ? 29.688 -2.393 -7.574 1 48.44 186 LEU A C 1
ATOM 1384 O O . LEU A 1 186 ? 29 -1.542 -7 1 48.44 186 LEU A O 1
ATOM 1388 N N . GLU A 1 187 ? 29.359 -3.65 -7.664 1 48.81 187 GLU A N 1
ATOM 1389 C CA . GLU A 1 187 ? 28.422 -4.105 -6.641 1 48.81 187 GLU A CA 1
ATOM 1390 C C . GLU A 1 187 ? 28.984 -3.891 -5.242 1 48.81 187 GLU A C 1
ATOM 1392 O O . GLU A 1 187 ? 28.609 -4.59 -4.297 1 48.81 187 GLU A O 1
ATOM 1397 N N . THR A 1 188 ? 30.109 -3.287 -5.195 1 41.81 188 THR A N 1
ATOM 1398 C CA . THR A 1 188 ? 30.469 -3.029 -3.801 1 41.81 188 THR A CA 1
ATOM 1399 C C . THR A 1 188 ? 29.219 -2.676 -2.988 1 41.81 188 THR A C 1
ATOM 1401 O O . THR A 1 188 ? 28.344 -1.952 -3.465 1 41.81 188 THR A O 1
ATOM 1404 N N . SER A 1 189 ? 28.859 -3.539 -2.074 1 46.28 189 SER A N 1
ATOM 1405 C CA . SER A 1 189 ? 27.812 -3.633 -1.055 1 46.28 189 SER A CA 1
ATOM 1406 C C . SER A 1 189 ? 27.422 -2.256 -0.53 1 46.28 189 SER A C 1
ATOM 1408 O O . SER A 1 189 ? 28 -1.779 0.457 1 46.28 189 SER A O 1
ATOM 1410 N N . GLU A 1 190 ? 27.375 -1.329 -1.355 1 53.56 190 GLU A N 1
ATOM 1411 C CA . GLU A 1 190 ? 26.891 -0.134 -0.666 1 53.56 190 GLU A CA 1
ATOM 1412 C C . GLU A 1 190 ? 25.672 -0.444 0.2 1 53.56 190 GLU A C 1
ATOM 1414 O O . GLU A 1 190 ? 24.719 -1.06 -0.268 1 53.56 190 GLU A O 1
ATOM 1419 N N . SER A 1 191 ? 25.938 -0.432 1.476 1 56.53 191 SER A N 1
ATOM 1420 C CA . SER A 1 191 ? 25.016 -0.74 2.564 1 56.53 191 SER A CA 1
ATOM 1421 C C . SER A 1 191 ? 23.734 0.061 2.438 1 56.53 191 SER A C 1
ATOM 1423 O O . SER A 1 191 ? 23.734 1.198 1.964 1 56.53 191 SER A O 1
ATOM 1425 N N . ARG A 1 192 ? 22.625 -0.536 2.395 1 58.34 192 ARG A N 1
ATOM 1426 C CA . ARG A 1 192 ? 21.312 0.108 2.461 1 58.34 192 ARG A CA 1
ATOM 1427 C C . ARG A 1 192 ? 21.359 1.345 3.352 1 58.34 192 ARG A C 1
ATOM 1429 O O . ARG A 1 192 ? 20.641 2.314 3.113 1 58.34 192 ARG A O 1
ATOM 1436 N N . SER A 1 193 ? 22.203 1.325 4.207 1 53.53 193 SER A N 1
ATOM 1437 C CA . SER A 1 193 ? 22.312 2.43 5.156 1 53.53 193 SER A CA 1
ATOM 1438 C C . SER A 1 193 ? 22.75 3.713 4.465 1 53.53 193 SER A C 1
ATOM 1440 O O . SER A 1 193 ? 22.406 4.812 4.898 1 53.53 193 SER A O 1
ATOM 1442 N N . SER A 1 194 ? 23.391 3.531 3.396 1 57.25 194 SER A N 1
ATOM 1443 C CA . SER A 1 194 ? 23.859 4.73 2.701 1 57.25 194 SER A CA 1
ATOM 1444 C C . SER A 1 194 ? 22.734 5.367 1.892 1 57.25 194 SER A C 1
ATOM 1446 O O . SER A 1 194 ? 22.781 6.559 1.578 1 57.25 194 SER A O 1
ATOM 1448 N N . LEU A 1 195 ? 21.797 4.637 1.728 1 70.25 195 LEU A N 1
ATOM 1449 C CA . LEU A 1 195 ? 20.719 5.102 0.865 1 70.25 195 LEU A CA 1
ATOM 1450 C C . LEU A 1 195 ? 19.609 5.77 1.683 1 70.25 195 LEU A C 1
ATOM 1452 O O . LEU A 1 195 ? 18.969 6.703 1.207 1 70.25 195 LEU A O 1
ATOM 1456 N N . VAL A 1 196 ? 19.5 5.293 2.938 1 68.44 196 VAL A N 1
ATOM 1457 C CA . VAL A 1 196 ? 18.406 5.781 3.779 1 68.44 196 VAL A CA 1
ATOM 1458 C C . VAL A 1 196 ? 18.984 6.398 5.055 1 68.44 196 VAL A C 1
ATOM 1460 O O . VAL A 1 196 ? 19.516 5.688 5.91 1 68.44 196 VAL A O 1
ATOM 1463 N N . GLY A 1 197 ? 19.516 7.582 4.93 1 62.22 197 GLY A N 1
ATOM 1464 C CA . GLY A 1 197 ? 20.109 8.227 6.09 1 62.22 197 GLY A CA 1
ATOM 1465 C C . GLY A 1 197 ? 19.25 9.336 6.66 1 62.22 197 GLY A C 1
ATOM 1466 O O . GLY A 1 197 ? 18.125 9.578 6.184 1 62.22 197 GLY A O 1
ATOM 1467 N N . LEU A 1 198 ? 19.688 9.891 7.676 1 58.94 198 LEU A N 1
ATOM 1468 C CA . LEU A 1 198 ? 19.016 10.914 8.469 1 58.94 198 LEU A CA 1
ATOM 1469 C C . LEU A 1 198 ? 18.547 12.062 7.578 1 58.94 198 LEU A C 1
ATOM 1471 O O . LEU A 1 198 ? 17.484 12.625 7.801 1 58.94 198 LEU A O 1
ATOM 1475 N N . HIS A 1 199 ? 19.234 12.164 6.551 1 62.97 199 HIS A N 1
ATOM 1476 C CA . HIS A 1 199 ? 18.922 13.398 5.832 1 62.97 199 HIS A CA 1
ATOM 1477 C C . HIS A 1 199 ? 18.203 13.117 4.523 1 62.97 199 HIS A C 1
ATOM 1479 O O . HIS A 1 199 ? 17.906 14.031 3.758 1 62.97 199 HIS A O 1
ATOM 1485 N N . ASN A 1 200 ? 17.828 11.922 4.355 1 66.19 200 ASN A N 1
ATOM 1486 C CA . ASN A 1 200 ? 17.328 11.656 3.01 1 66.19 200 ASN A CA 1
ATOM 1487 C C . ASN A 1 200 ? 15.977 10.93 3.045 1 66.19 200 ASN A C 1
ATOM 1489 O O . ASN A 1 200 ? 15.508 10.438 2.018 1 66.19 200 ASN A O 1
ATOM 1493 N N . HIS A 1 201 ? 15.398 10.992 4.18 1 65.19 201 HIS A N 1
ATOM 1494 C CA . HIS A 1 201 ? 14.234 10.109 4.172 1 65.19 201 HIS A CA 1
ATOM 1495 C C . HIS A 1 201 ? 13.227 10.531 5.238 1 65.19 201 HIS A C 1
ATOM 1497 O O . HIS A 1 201 ? 12.609 9.672 5.875 1 65.19 201 HIS A O 1
ATOM 1503 N N . ASP A 1 202 ? 13.109 11.734 5.223 1 76.38 202 ASP A N 1
ATOM 1504 C CA . ASP A 1 202 ? 12.18 12.141 6.273 1 76.38 202 ASP A CA 1
ATOM 1505 C C . ASP A 1 202 ? 10.75 12.211 5.746 1 76.38 202 ASP A C 1
ATOM 1507 O O . ASP A 1 202 ? 10.508 12.727 4.652 1 76.38 202 ASP A O 1
ATOM 1511 N N . THR A 1 203 ? 9.938 11.508 6.336 1 88.69 203 THR A N 1
ATOM 1512 C CA . THR A 1 203 ? 8.492 11.539 6.16 1 88.69 203 THR A CA 1
ATOM 1513 C C . THR A 1 203 ? 7.82 12.258 7.328 1 88.69 203 THR A C 1
ATOM 1515 O O . THR A 1 203 ? 8.164 12.023 8.484 1 88.69 203 THR A O 1
ATOM 1518 N N . ILE A 1 204 ? 7 13.312 6.992 1 98.56 204 ILE A N 1
ATOM 1519 C CA . ILE A 1 204 ? 6.133 13.75 8.078 1 98.56 204 ILE A CA 1
ATOM 1520 C C . ILE A 1 204 ? 4.965 12.781 8.227 1 98.56 204 ILE A C 1
ATOM 1522 O O . ILE A 1 204 ? 4.25 12.508 7.258 1 98.56 204 ILE A O 1
ATOM 1526 N N . ALA A 1 205 ? 4.824 12.172 9.297 1 98.88 205 ALA A N 1
ATOM 1527 C CA . ALA A 1 205 ? 3.621 11.508 9.789 1 98.88 205 ALA A CA 1
ATOM 1528 C C . ALA A 1 205 ? 3.047 12.227 11.008 1 98.88 205 ALA A C 1
ATOM 1530 O O . ALA A 1 205 ? 3.781 12.562 11.938 1 98.88 205 ALA A O 1
ATOM 1531 N N . MET A 1 206 ? 1.818 12.523 10.953 1 98.94 206 MET A N 1
ATOM 1532 C CA . MET A 1 206 ? 1.182 13.297 12.016 1 98.94 206 MET A CA 1
ATOM 1533 C C . MET A 1 206 ? -0.089 12.602 12.5 1 98.94 206 MET A C 1
ATOM 1535 O O . MET A 1 206 ? -0.844 12.047 11.703 1 98.94 206 MET A O 1
ATOM 1539 N N . ALA A 1 207 ? -0.311 12.594 13.781 1 98.94 207 ALA A N 1
ATOM 1540 C CA . ALA A 1 207 ? -1.546 12.133 14.406 1 98.94 207 ALA A CA 1
ATOM 1541 C C . ALA A 1 207 ? -2.172 13.234 15.258 1 98.94 207 ALA A C 1
ATOM 1543 O O . ALA A 1 207 ? -1.464 13.984 15.938 1 98.94 207 ALA A O 1
ATOM 1544 N N . VAL A 1 208 ? -3.455 13.328 15.203 1 98.94 208 VAL A N 1
ATOM 1545 C CA . VAL A 1 208 ? -4.176 14.328 15.977 1 98.94 208 VAL A CA 1
ATOM 1546 C C . VAL A 1 208 ? -5.34 13.672 16.719 1 98.94 208 VAL A C 1
ATOM 1548 O O . VAL A 1 208 ? -6.035 12.82 16.156 1 98.94 208 VAL A O 1
ATOM 1551 N N . ILE A 1 209 ? -5.48 13.969 17.938 1 98.75 209 ILE A N 1
ATOM 1552 C CA . ILE A 1 209 ? -6.727 13.781 18.672 1 98.75 209 ILE A CA 1
ATOM 1553 C C . ILE A 1 209 ? -7.441 15.125 18.828 1 98.75 209 ILE A C 1
ATOM 1555 O O . ILE A 1 209 ? -6.906 16.047 19.438 1 98.75 209 ILE A O 1
ATOM 1559 N N . ASP A 1 210 ? -8.609 15.211 18.328 1 98.44 210 ASP A N 1
ATOM 1560 C CA . ASP A 1 210 ? -9.289 16.5 18.375 1 98.44 210 ASP A CA 1
ATOM 1561 C C . ASP A 1 210 ? -10.039 16.672 19.703 1 98.44 210 ASP A C 1
ATOM 1563 O O . ASP A 1 210 ? -9.922 15.836 20.594 1 98.44 210 ASP A O 1
ATOM 1567 N N . ARG A 1 211 ? -10.789 17.766 19.875 1 96.69 211 ARG A N 1
ATOM 1568 C CA . ARG A 1 211 ? -11.438 18.109 21.141 1 96.69 211 ARG A CA 1
ATOM 1569 C C . ARG A 1 211 ? -12.492 17.078 21.516 1 96.69 211 ARG A C 1
ATOM 1571 O O . ARG A 1 211 ? -12.812 16.906 22.703 1 96.69 211 ARG A O 1
ATOM 1578 N N . MET A 1 212 ? -13.008 16.391 20.531 1 96.56 212 MET A N 1
ATOM 1579 C CA . MET A 1 212 ? -14.047 15.398 20.766 1 96.56 212 MET A CA 1
ATOM 1580 C C . MET A 1 212 ? -13.445 14.023 21.031 1 96.56 212 MET A C 1
ATOM 1582 O O . MET A 1 212 ? -14.172 13.055 21.266 1 96.56 212 MET A O 1
ATOM 1586 N N . GLY A 1 213 ? -12.109 13.922 20.891 1 97 213 GLY A N 1
ATOM 1587 C CA . GLY A 1 213 ? -11.438 12.664 21.156 1 97 213 GLY A CA 1
ATOM 1588 C C . GLY A 1 213 ? -11.281 11.797 19.906 1 97 213 GLY A C 1
ATOM 1589 O O . GLY A 1 213 ? -10.906 10.625 20 1 97 213 GLY A O 1
ATOM 1590 N N . HIS A 1 214 ? -11.578 12.344 18.75 1 98.31 214 HIS A N 1
ATOM 1591 C CA . HIS A 1 214 ? -11.445 11.602 17.5 1 98.31 214 HIS A CA 1
ATOM 1592 C C . HIS A 1 214 ? -10.023 11.664 16.969 1 98.31 214 HIS A C 1
ATOM 1594 O O . HIS A 1 214 ? -9.352 12.695 17.109 1 98.31 214 HIS A O 1
ATOM 1600 N N . LEU A 1 215 ? -9.672 10.594 16.344 1 98.75 215 LEU A N 1
ATOM 1601 C CA . LEU A 1 215 ? -8.305 10.453 15.867 1 98.75 215 LEU A CA 1
ATOM 1602 C C . LEU A 1 215 ? -8.242 10.547 14.352 1 98.75 215 LEU A C 1
ATOM 1604 O O . LEU A 1 215 ? -9.141 10.055 13.656 1 98.75 215 LEU A O 1
ATOM 1608 N N . ALA A 1 216 ? -7.172 11.125 13.836 1 98.94 216 ALA A N 1
ATOM 1609 C CA . ALA A 1 216 ? -6.809 11.078 12.422 1 98.94 216 ALA A CA 1
ATOM 1610 C C . ALA A 1 216 ? -5.293 11.086 12.242 1 98.94 216 ALA A C 1
ATOM 1612 O O . ALA A 1 216 ? -4.559 11.531 13.133 1 98.94 216 ALA A O 1
ATOM 1613 N N . VAL A 1 217 ? -4.875 10.594 11.133 1 99 217 VAL A N 1
ATOM 1614 C CA . VAL A 1 217 ? -3.453 10.625 10.812 1 99 217 VAL A CA 1
ATOM 1615 C C . VAL A 1 217 ? -3.258 11.109 9.375 1 99 217 VAL A C 1
ATOM 1617 O O . VAL A 1 217 ? -4.176 11.031 8.555 1 99 217 VAL A O 1
ATOM 1620 N N . GLY A 1 218 ? -2.096 11.594 9.047 1 98.94 218 GLY A N 1
ATOM 1621 C CA . GLY A 1 218 ? -1.684 12.031 7.727 1 98.94 218 GLY A CA 1
ATOM 1622 C C . GLY A 1 218 ? -0.187 11.922 7.5 1 98.94 218 GLY A C 1
ATOM 1623 O O . GLY A 1 218 ? 0.592 11.938 8.453 1 98.94 218 GLY A O 1
ATOM 1624 N N . THR A 1 219 ? 0.163 11.781 6.285 1 98.94 219 THR A N 1
ATOM 1625 C CA . THR A 1 219 ? 1.569 11.711 5.902 1 98.94 219 THR A CA 1
ATOM 1626 C C . THR A 1 219 ? 1.828 12.516 4.633 1 98.94 219 THR A C 1
ATOM 1628 O O . THR A 1 219 ? 0.907 12.773 3.855 1 98.94 219 THR A O 1
ATOM 1631 N N . SER A 1 220 ? 3.086 12.945 4.461 1 98.88 220 SER A N 1
ATOM 1632 C CA . SER A 1 220 ? 3.576 13.516 3.213 1 98.88 220 SER A CA 1
ATOM 1633 C C . SER A 1 220 ? 5.086 13.352 3.084 1 98.88 220 SER A C 1
ATOM 1635 O O . SER A 1 220 ? 5.82 13.5 4.062 1 98.88 220 SER A O 1
ATOM 1637 N N . THR A 1 221 ? 5.531 12.984 1.896 1 98.25 221 THR A N 1
ATOM 1638 C CA . THR A 1 221 ? 6.953 12.758 1.68 1 98.25 221 THR A CA 1
ATOM 1639 C C . THR A 1 221 ? 7.281 12.742 0.189 1 98.25 221 THR A C 1
ATOM 1641 O O . THR A 1 221 ? 6.41 12.461 -0.639 1 98.25 221 THR A O 1
ATOM 1644 N N . ASN A 1 222 ? 8.508 13.086 -0.102 1 97.12 222 ASN A N 1
ATOM 1645 C CA . ASN A 1 222 ? 9.023 12.906 -1.455 1 97.12 222 ASN A CA 1
ATOM 1646 C C . ASN A 1 222 ? 9.578 11.492 -1.657 1 97.12 222 ASN A C 1
ATOM 1648 O O . ASN A 1 222 ? 9.789 11.062 -2.791 1 97.12 222 ASN A O 1
ATOM 1652 N N . GLY A 1 223 ? 9.758 10.789 -0.547 1 94.56 223 GLY A N 1
ATOM 1653 C CA . GLY A 1 223 ? 10.383 9.484 -0.641 1 94.56 223 GLY A CA 1
ATOM 1654 C C . GLY A 1 223 ? 11.898 9.547 -0.744 1 94.56 223 GLY A C 1
ATOM 1655 O O . GLY A 1 223 ? 12.5 10.586 -0.46 1 94.56 223 GLY A O 1
ATOM 1656 N N . ALA A 1 224 ? 12.523 8.508 -1.123 1 94.38 224 ALA A N 1
ATOM 1657 C CA . ALA A 1 224 ? 13.977 8.367 -1.143 1 94.38 224 ALA A CA 1
ATOM 1658 C C . ALA A 1 224 ? 14.594 9.148 -2.297 1 94.38 224 ALA A C 1
ATOM 1660 O O . ALA A 1 224 ? 14.039 9.18 -3.398 1 94.38 224 ALA A O 1
ATOM 1661 N N . THR A 1 225 ? 15.695 9.781 -1.99 1 94.94 225 THR A N 1
ATOM 1662 C CA . THR A 1 225 ? 16.438 10.438 -3.055 1 94.94 225 THR A CA 1
ATOM 1663 C C . THR A 1 225 ? 17.047 9.398 -4.004 1 94.94 225 THR A C 1
ATOM 1665 O O . THR A 1 225 ? 17.516 8.344 -3.57 1 94.94 225 THR A O 1
ATOM 1668 N N . TYR A 1 226 ? 16.984 9.664 -5.281 1 95.88 226 TYR A N 1
ATOM 1669 C CA . TYR A 1 226 ? 17.516 8.859 -6.371 1 95.88 226 TYR A CA 1
ATOM 1670 C C . TYR A 1 226 ? 16.766 7.543 -6.504 1 95.88 226 TYR A C 1
ATOM 1672 O O . TYR A 1 226 ? 17.328 6.535 -6.93 1 95.88 226 TYR A O 1
ATOM 1680 N N . LYS A 1 227 ? 15.586 7.547 -6.023 1 97.12 227 LYS A N 1
ATOM 1681 C CA . LYS A 1 227 ? 14.734 6.379 -6.215 1 97.12 227 LYS A CA 1
ATOM 1682 C C . LYS A 1 227 ? 14.492 6.113 -7.699 1 97.12 227 LYS A C 1
ATOM 1684 O O . LYS A 1 227 ? 14.57 7.031 -8.516 1 97.12 227 LYS A O 1
ATOM 1689 N N . ILE A 1 228 ? 14.227 4.898 -7.977 1 98.12 228 ILE A N 1
ATOM 1690 C CA . ILE A 1 228 ? 13.812 4.535 -9.328 1 98.12 228 ILE A CA 1
ATOM 1691 C C . ILE A 1 228 ? 12.461 5.168 -9.641 1 98.12 228 ILE A C 1
ATOM 1693 O O . ILE A 1 228 ? 11.555 5.152 -8.797 1 98.12 228 ILE A O 1
ATOM 1697 N N . PRO A 1 229 ? 12.336 5.785 -10.859 1 98.19 229 PRO A N 1
ATOM 1698 C CA . PRO A 1 229 ? 11.047 6.395 -11.188 1 98.19 229 PRO A CA 1
ATOM 1699 C C . PRO A 1 229 ? 9.875 5.438 -10.992 1 98.19 229 PRO A C 1
ATOM 1701 O O . PRO A 1 229 ? 9.961 4.266 -11.375 1 98.19 229 PRO A O 1
ATOM 1704 N N . GLY A 1 230 ? 8.797 5.898 -10.344 1 98.75 230 GLY A N 1
ATOM 1705 C CA . GLY A 1 230 ? 7.621 5.09 -10.086 1 98.75 230 GLY A CA 1
ATOM 1706 C C . GLY A 1 230 ? 7.605 4.477 -8.703 1 98.75 230 GLY A C 1
ATOM 1707 O O . GLY A 1 230 ? 6.594 3.912 -8.273 1 98.75 230 GLY A O 1
ATOM 1708 N N . ARG A 1 231 ? 8.719 4.676 -7.973 1 98.75 231 ARG A N 1
ATOM 1709 C CA . ARG A 1 231 ? 8.828 4.07 -6.648 1 98.75 231 ARG A CA 1
ATOM 1710 C C . ARG A 1 231 ? 7.809 4.68 -5.691 1 98.75 231 ARG A C 1
ATOM 1712 O O . ARG A 1 231 ? 7.656 5.902 -5.629 1 98.75 231 ARG A O 1
ATOM 1719 N N . VAL A 1 232 ? 7.125 3.791 -4.988 1 98.69 232 VAL A N 1
ATOM 1720 C CA . VAL A 1 232 ? 6.254 4.16 -3.877 1 98.69 232 VAL A CA 1
ATOM 1721 C C . VAL A 1 232 ? 6.754 3.51 -2.588 1 98.69 232 VAL A C 1
ATOM 1723 O O . VAL A 1 232 ? 6.973 2.297 -2.541 1 98.69 232 VAL A O 1
ATOM 1726 N N . GLY A 1 233 ? 6.965 4.309 -1.548 1 97.19 233 GLY A N 1
ATOM 1727 C CA . GLY A 1 233 ? 7.328 3.795 -0.238 1 97.19 233 GLY A CA 1
ATOM 1728 C C . GLY A 1 233 ? 6.141 3.621 0.688 1 97.19 233 GLY A C 1
ATOM 1729 O O . GLY A 1 233 ? 5.016 3.412 0.23 1 97.19 233 GLY A O 1
ATOM 1730 N N . ASP A 1 234 ? 6.383 3.709 1.946 1 97.56 234 ASP A N 1
ATOM 1731 C CA . ASP A 1 234 ? 5.359 3.414 2.943 1 97.56 234 ASP A CA 1
ATOM 1732 C C . ASP A 1 234 ? 4.438 4.613 3.158 1 97.56 234 ASP A C 1
ATOM 1734 O O . ASP A 1 234 ? 3.34 4.473 3.695 1 97.56 234 ASP A O 1
ATOM 1738 N N . GLY A 1 235 ? 4.789 5.785 2.719 1 98.19 235 GLY A N 1
ATOM 1739 C CA . GLY A 1 235 ? 4.109 7.035 3.018 1 98.19 235 GLY A CA 1
ATOM 1740 C C . GLY A 1 235 ? 2.621 6.988 2.734 1 98.19 235 GLY A C 1
ATOM 1741 O O . GLY A 1 235 ? 1.809 7.324 3.598 1 98.19 235 GLY A O 1
ATOM 1742 N N . PRO A 1 236 ? 2.266 6.492 1.578 1 98.81 236 PRO A N 1
ATOM 1743 C CA . PRO A 1 236 ? 0.849 6.496 1.207 1 98.81 236 PRO A CA 1
ATOM 1744 C C . PRO A 1 236 ? 0.152 5.176 1.521 1 98.81 236 PRO A C 1
ATOM 1746 O O . PRO A 1 236 ? -0.953 4.926 1.031 1 98.81 236 PRO A O 1
ATOM 1749 N N . ILE A 1 237 ? 0.708 4.297 2.264 1 98.75 237 ILE A N 1
ATOM 1750 C CA . ILE A 1 237 ? 0.162 2.973 2.533 1 98.75 237 ILE A CA 1
ATOM 1751 C C . ILE A 1 237 ? -0.392 2.924 3.957 1 98.75 237 ILE A C 1
ATOM 1753 O O . ILE A 1 237 ? 0.367 2.979 4.926 1 98.75 237 ILE A O 1
ATOM 1757 N N . ALA A 1 238 ? -1.676 2.76 4.066 1 98.75 238 ALA A N 1
ATOM 1758 C CA . ALA A 1 238 ? -2.307 2.633 5.379 1 98.75 238 ALA A CA 1
ATOM 1759 C C . ALA A 1 238 ? -1.713 1.466 6.16 1 98.75 238 ALA A C 1
ATOM 1761 O O . ALA A 1 238 ? -1.56 0.365 5.629 1 98.75 238 ALA A O 1
ATOM 1762 N N . GLY A 1 239 ? -1.376 1.724 7.395 1 98.88 239 GLY A N 1
ATOM 1763 C CA . GLY A 1 239 ? -0.829 0.673 8.242 1 98.88 239 GLY A CA 1
ATOM 1764 C C . GLY A 1 239 ? 0.688 0.659 8.266 1 98.88 239 GLY A C 1
ATOM 1765 O O . GLY A 1 239 ? 1.292 0.044 9.148 1 98.88 239 GLY A O 1
ATOM 1766 N N . SER A 1 240 ? 1.28 1.343 7.289 1 98.56 240 SER A N 1
ATOM 1767 C CA . SER A 1 240 ? 2.738 1.367 7.234 1 98.56 240 SER A CA 1
ATOM 1768 C C . SER A 1 240 ? 3.295 2.629 7.887 1 98.56 240 SER A C 1
ATOM 1770 O O . SER A 1 240 ? 3.613 2.629 9.078 1 98.56 240 SER A O 1
ATOM 1772 N N . SER A 1 241 ? 3.057 3.791 7.285 1 98 241 SER A N 1
ATOM 1773 C CA . SER A 1 241 ? 3.625 5.031 7.809 1 98 241 SER A CA 1
ATOM 1774 C C . SER A 1 241 ? 2.664 5.711 8.781 1 98 241 SER A C 1
ATOM 1776 O O . SER A 1 241 ? 3.072 6.57 9.562 1 98 241 SER A O 1
ATOM 1778 N N . ALA A 1 242 ? 1.375 5.316 8.672 1 98.94 242 ALA A N 1
ATOM 1779 C CA . ALA A 1 242 ? 0.401 5.902 9.594 1 98.94 242 ALA A CA 1
ATOM 1780 C C . ALA A 1 242 ? -0.848 5.031 9.695 1 98.94 242 ALA A C 1
ATOM 1782 O O . ALA A 1 242 ? -1.208 4.336 8.742 1 98.94 242 ALA A O 1
ATOM 1783 N N . TYR A 1 243 ? -1.488 5.066 10.812 1 98.94 243 TYR A N 1
ATOM 1784 C CA . TYR A 1 243 ? -2.73 4.34 11.047 1 98.94 243 TYR A CA 1
ATOM 1785 C C . TYR A 1 243 ? -3.461 4.895 12.266 1 98.94 243 TYR A C 1
ATOM 1787 O O . TYR A 1 243 ? -2.832 5.266 13.258 1 98.94 243 TYR A O 1
ATOM 1795 N N . ALA A 1 244 ? -4.734 4.965 12.188 1 98.94 244 ALA A N 1
ATOM 1796 C CA . ALA A 1 244 ? -5.531 5.457 13.305 1 98.94 244 ALA A CA 1
ATOM 1797 C C . ALA A 1 244 ? -6.801 4.629 13.477 1 98.94 244 ALA A C 1
ATOM 1799 O O . ALA A 1 244 ? -7.422 4.219 12.492 1 98.94 244 ALA A O 1
ATOM 1800 N N . ASP A 1 245 ? -7.125 4.34 14.586 1 98.75 245 ASP A N 1
ATOM 1801 C CA . ASP A 1 245 ? -8.383 3.746 15.031 1 98.75 245 ASP A CA 1
ATOM 1802 C C . ASP A 1 245 ? -8.906 4.453 16.281 1 98.75 245 ASP A C 1
ATOM 1804 O O . ASP A 1 245 ? -8.297 4.383 17.344 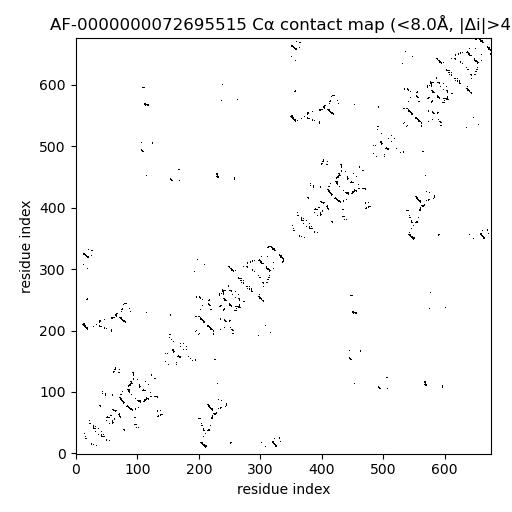1 98.75 245 ASP A O 1
ATOM 1808 N N . ASP A 1 246 ? -10.016 5.008 16.109 1 97.06 246 ASP A N 1
ATOM 1809 C CA . ASP A 1 246 ? -10.586 5.875 17.141 1 97.06 246 ASP A CA 1
ATOM 1810 C C . ASP A 1 246 ? -10.773 5.125 18.453 1 97.06 246 ASP A C 1
ATOM 1812 O O . ASP A 1 246 ? -10.781 5.73 19.531 1 97.06 246 ASP A O 1
ATOM 1816 N N . GLU A 1 247 ? -10.883 3.893 18.453 1 97.56 247 GLU A N 1
ATOM 1817 C CA . GLU A 1 247 ? -11.141 3.096 19.656 1 97.56 247 GLU A CA 1
ATOM 1818 C C . GLU A 1 247 ? -9.836 2.678 20.328 1 97.56 247 GLU A C 1
ATOM 1820 O O . GLU A 1 247 ? -9.844 2.213 21.469 1 97.56 247 GLU A O 1
ATOM 1825 N N . ILE A 1 248 ? -8.719 2.922 19.672 1 98.75 248 ILE A N 1
ATOM 1826 C CA . ILE A 1 248 ? -7.484 2.316 20.156 1 98.75 248 ILE A CA 1
ATOM 1827 C C . ILE A 1 248 ? -6.395 3.381 20.266 1 98.75 248 ILE A C 1
ATOM 1829 O O . ILE A 1 248 ? -5.754 3.525 21.312 1 98.75 248 ILE A O 1
ATOM 1833 N N . GLY A 1 249 ? -6.109 4.02 19.109 1 98.81 249 GLY A N 1
ATOM 1834 C CA . GLY A 1 249 ? -5 4.961 19.062 1 98.81 249 GLY A CA 1
ATOM 1835 C C . GLY A 1 249 ? -4.488 5.203 17.656 1 98.81 249 GLY A C 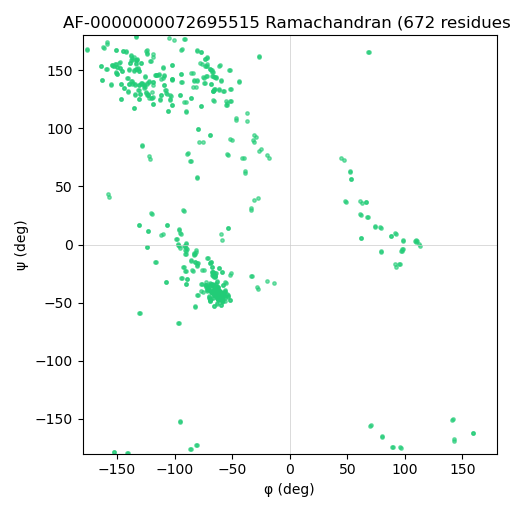1
ATOM 1836 O O . GLY A 1 249 ? -5.215 5.008 16.672 1 98.81 249 GLY A O 1
ATOM 1837 N N . ALA A 1 250 ? -3.303 5.734 17.578 1 98.94 250 ALA A N 1
ATOM 1838 C CA . ALA A 1 250 ? -2.697 6.082 16.297 1 98.94 250 ALA A CA 1
ATOM 1839 C C . ALA A 1 250 ? -1.189 5.852 16.328 1 98.94 250 ALA A C 1
ATOM 1841 O O . ALA A 1 250 ? -0.604 5.648 17.391 1 98.94 250 ALA A O 1
ATOM 1842 N N . CYS A 1 251 ? -0.67 5.887 15.141 1 98.94 251 CYS A N 1
ATOM 1843 C CA . CYS A 1 251 ? 0.758 5.672 14.93 1 98.94 251 CYS A CA 1
ATOM 1844 C C . CYS A 1 251 ? 1.253 6.434 13.703 1 98.94 251 CYS A C 1
ATOM 1846 O O . CYS A 1 251 ? 0.504 6.629 12.75 1 98.94 251 CYS A O 1
ATOM 1848 N N . GLY A 1 252 ? 2.461 6.891 13.75 1 98.88 252 GLY A N 1
ATOM 1849 C CA . GLY A 1 252 ? 3.199 7.43 12.625 1 98.88 252 GLY A CA 1
ATOM 1850 C C . GLY A 1 252 ? 4.613 6.891 12.516 1 98.88 252 GLY A C 1
ATOM 1851 O O . GLY A 1 252 ? 5.23 6.562 13.531 1 98.88 252 GLY A O 1
ATOM 1852 N N . ALA A 1 253 ? 5.098 6.844 11.305 1 98.62 253 ALA A N 1
ATOM 1853 C CA . ALA A 1 253 ? 6.398 6.215 11.086 1 98.62 253 ALA A CA 1
ATOM 1854 C C . ALA A 1 253 ? 7.242 7.031 10.109 1 98.62 253 ALA A C 1
ATOM 1856 O O . ALA A 1 253 ? 6.711 7.824 9.336 1 98.62 253 ALA A O 1
ATOM 1857 N N . THR A 1 254 ? 8.539 6.836 10.164 1 97.44 254 THR A N 1
ATOM 1858 C CA . THR A 1 254 ? 9.523 7.387 9.242 1 97.44 254 THR A CA 1
ATOM 1859 C C . THR A 1 254 ? 10.734 6.469 9.133 1 97.44 254 THR A C 1
ATOM 1861 O O . THR A 1 254 ? 11.023 5.703 10.055 1 97.44 254 THR A O 1
ATOM 1864 N N . GLY A 1 255 ? 11.359 6.441 7.953 1 95.94 255 GLY A N 1
ATOM 1865 C CA . GLY A 1 255 ? 12.531 5.602 7.754 1 95.94 255 GLY A CA 1
ATOM 1866 C C . GLY A 1 255 ? 12.578 4.949 6.387 1 95.94 255 GLY A C 1
ATOM 1867 O O . GLY A 1 255 ? 12.148 5.547 5.395 1 95.94 255 GLY A O 1
ATOM 1868 N N . ASP A 1 256 ? 13.211 3.762 6.34 1 95.62 256 ASP A N 1
ATOM 1869 C CA . ASP A 1 256 ? 13.273 2.99 5.102 1 95.62 256 ASP A CA 1
ATOM 1870 C C . ASP A 1 256 ? 11.898 2.441 4.73 1 95.62 256 ASP A C 1
ATOM 1872 O O . ASP A 1 256 ? 11.547 1.318 5.102 1 95.62 256 ASP A O 1
ATOM 1876 N N . GLY A 1 257 ? 11.242 3.188 3.926 1 96.75 257 GLY A N 1
ATOM 1877 C CA . GLY A 1 257 ? 9.859 2.887 3.609 1 96.75 257 GLY A CA 1
ATOM 1878 C C . GLY A 1 257 ? 9.688 1.578 2.861 1 96.75 257 GLY A C 1
ATOM 1879 O O . GLY A 1 257 ? 8.633 0.945 2.941 1 96.75 257 GLY A O 1
ATOM 1880 N N . ASP A 1 258 ? 10.734 1.17 2.107 1 97 258 ASP A N 1
ATOM 1881 C CA . ASP A 1 258 ? 10.664 -0.088 1.37 1 97 258 ASP A CA 1
ATOM 1882 C C . ASP A 1 258 ? 10.602 -1.28 2.322 1 97 258 ASP A C 1
ATOM 1884 O O . ASP A 1 258 ? 9.852 -2.23 2.09 1 97 258 ASP A O 1
ATOM 1888 N N . ILE A 1 259 ? 11.336 -1.19 3.369 1 97.31 259 ILE A N 1
ATOM 1889 C CA . ILE A 1 259 ? 11.352 -2.271 4.348 1 97.31 259 ILE A CA 1
ATOM 1890 C C . ILE A 1 259 ? 10.125 -2.168 5.25 1 97.31 259 ILE A C 1
ATOM 1892 O O . ILE A 1 259 ? 9.461 -3.168 5.52 1 97.31 259 ILE A O 1
ATOM 1896 N N . MET A 1 260 ? 9.812 -1.007 5.68 1 97.62 260 MET A N 1
ATOM 1897 C CA . MET A 1 260 ? 8.75 -0.801 6.664 1 97.62 260 MET A CA 1
ATOM 1898 C C . MET A 1 260 ? 7.402 -1.248 6.113 1 97.62 260 MET A C 1
ATOM 1900 O O . MET A 1 260 ? 6.598 -1.844 6.832 1 97.62 260 MET A O 1
ATOM 1904 N N . MET A 1 261 ? 7.156 -1.017 4.812 1 98.06 261 MET A N 1
ATOM 1905 C CA . MET A 1 261 ? 5.836 -1.342 4.281 1 98.06 261 MET A CA 1
ATOM 1906 C C . MET A 1 261 ? 5.641 -2.852 4.203 1 98.06 261 MET A C 1
ATOM 1908 O O . MET A 1 261 ? 4.512 -3.326 4.043 1 98.06 261 MET A O 1
ATOM 1912 N N . ARG A 1 262 ? 6.711 -3.629 4.379 1 98.69 262 ARG A N 1
ATOM 1913 C CA . ARG A 1 262 ? 6.621 -5.086 4.387 1 98.69 262 ARG A CA 1
ATOM 1914 C C . ARG A 1 262 ? 6.148 -5.594 5.746 1 98.69 262 ARG A C 1
ATOM 1916 O O . ARG A 1 262 ? 5.688 -6.734 5.859 1 98.69 262 ARG A O 1
ATOM 1923 N N . PHE A 1 263 ? 6.266 -4.715 6.789 1 98.81 263 PHE A N 1
ATOM 1924 C CA . PHE A 1 263 ? 5.977 -5.152 8.148 1 98.81 263 PHE A CA 1
ATOM 1925 C C . PHE A 1 263 ? 4.777 -4.398 8.719 1 98.81 263 PHE A C 1
ATOM 1927 O O . PHE A 1 263 ? 4.234 -4.785 9.758 1 98.81 263 PHE A O 1
ATOM 1934 N N . LEU A 1 264 ? 4.383 -3.33 8.102 1 98.88 264 LEU A N 1
ATOM 1935 C CA . LEU A 1 264 ? 3.223 -2.537 8.492 1 98.88 264 LEU A CA 1
ATOM 1936 C C . LEU A 1 264 ? 3.293 -2.162 9.969 1 98.88 264 LEU A C 1
ATOM 1938 O O . LEU A 1 264 ? 2.385 -2.482 10.742 1 98.88 264 LEU A O 1
ATOM 1942 N N . PRO A 1 265 ? 4.293 -1.404 10.328 1 98.94 265 PRO A N 1
ATOM 1943 C CA . PRO A 1 265 ? 4.559 -1.178 11.75 1 98.94 265 PRO A CA 1
ATOM 1944 C C . PRO A 1 265 ? 3.451 -0.385 12.438 1 98.94 265 PRO A C 1
ATOM 1946 O O . PRO A 1 265 ? 3.133 -0.646 13.602 1 98.94 265 PRO A O 1
ATOM 1949 N N . CYS A 1 266 ? 2.859 0.551 11.758 1 98.94 266 CYS A N 1
ATOM 1950 C CA . CYS A 1 266 ? 1.835 1.35 12.422 1 98.94 266 CYS A CA 1
ATOM 1951 C C . CYS A 1 266 ? 0.578 0.525 12.672 1 98.94 266 CYS A C 1
ATOM 1953 O O . CYS A 1 266 ? -0.086 0.693 13.695 1 98.94 266 CYS A O 1
ATOM 1955 N N . TYR A 1 267 ? 0.207 -0.337 11.727 1 98.94 267 TYR A N 1
ATOM 1956 C CA . TYR A 1 267 ? -0.891 -1.258 12 1 98.94 267 TYR A CA 1
ATOM 1957 C C . TYR A 1 267 ? -0.579 -2.137 13.211 1 98.94 267 TYR A C 1
ATOM 1959 O O . TYR A 1 267 ? -1.435 -2.344 14.07 1 98.94 267 TYR A O 1
ATOM 1967 N N . GLN A 1 268 ? 0.635 -2.641 13.234 1 98.94 268 GLN A N 1
ATOM 1968 C CA . GLN A 1 268 ? 1.058 -3.506 14.336 1 98.94 268 GLN A CA 1
ATOM 1969 C C . GLN A 1 268 ? 0.978 -2.777 15.672 1 98.94 268 GLN A C 1
ATOM 1971 O O . GLN A 1 268 ? 0.521 -3.346 16.672 1 98.94 268 GLN A O 1
ATOM 1976 N N . VAL A 1 269 ? 1.439 -1.552 15.695 1 98.94 269 VAL A N 1
ATOM 1977 C CA . VAL A 1 269 ? 1.416 -0.752 16.922 1 98.94 269 VAL A CA 1
ATOM 1978 C C . VAL A 1 269 ? -0.021 -0.608 17.422 1 98.94 269 VAL A C 1
ATOM 1980 O O . VAL A 1 269 ? -0.306 -0.851 18.594 1 98.94 269 VAL A O 1
ATOM 1983 N N . VAL A 1 270 ? -0.927 -0.251 16.531 1 98.94 270 VAL A N 1
ATOM 1984 C CA . VAL A 1 270 ? -2.318 -0.027 16.906 1 98.94 270 VAL A CA 1
ATOM 1985 C C . VAL A 1 270 ? -2.951 -1.345 17.359 1 98.94 270 VAL A C 1
ATOM 1987 O O . VAL A 1 270 ? -3.686 -1.388 18.344 1 98.94 270 VAL A O 1
ATOM 1990 N N . GLU A 1 271 ? -2.613 -2.428 16.641 1 98.69 271 GLU A N 1
ATOM 1991 C CA . GLU A 1 271 ? -3.143 -3.736 17.016 1 98.69 271 GLU A CA 1
ATOM 1992 C C . GLU A 1 271 ? -2.605 -4.18 18.375 1 98.69 271 GLU A C 1
ATOM 1994 O O . GLU A 1 271 ? -3.334 -4.781 19.156 1 98.69 271 GLU A O 1
ATOM 1999 N N . SER A 1 272 ? -1.327 -3.922 18.594 1 98.81 272 SER A N 1
ATOM 2000 C CA . SER A 1 272 ? -0.751 -4.258 19.891 1 98.81 272 SER A CA 1
ATOM 2001 C C . SER A 1 272 ? -1.436 -3.49 21.016 1 98.81 272 SER A C 1
ATOM 2003 O O . SER A 1 272 ? -1.691 -4.043 22.094 1 98.81 272 SER A O 1
ATOM 2005 N N . MET A 1 273 ? -1.733 -2.275 20.766 1 98.88 273 MET A N 1
ATOM 2006 C CA . MET A 1 273 ? -2.434 -1.476 21.781 1 98.88 273 MET A CA 1
ATOM 2007 C C . MET A 1 273 ? -3.863 -1.969 21.953 1 98.88 273 MET A C 1
ATOM 2009 O O . MET A 1 273 ? -4.406 -1.911 23.062 1 98.88 273 MET A O 1
ATOM 2013 N N . ARG A 1 274 ? -4.484 -2.432 20.859 1 98.38 274 ARG A N 1
ATOM 2014 C CA . ARG A 1 274 ? -5.809 -3.037 20.969 1 98.38 274 ARG A CA 1
ATOM 2015 C C . ARG A 1 274 ? -5.801 -4.195 21.969 1 98.38 274 ARG A C 1
ATOM 2017 O O . ARG A 1 274 ? -6.773 -4.402 22.688 1 98.38 274 ARG A O 1
ATOM 2024 N N . LEU A 1 275 ? -4.668 -4.863 22.016 1 97.81 275 LEU A N 1
ATOM 2025 C CA . LEU A 1 275 ? -4.527 -6.039 22.875 1 97.81 275 LEU A CA 1
ATOM 2026 C C . LEU A 1 275 ? -4.027 -5.648 24.25 1 97.81 275 LEU A C 1
ATOM 2028 O O . LEU A 1 275 ? -3.688 -6.516 25.062 1 97.81 275 LEU A O 1
ATOM 2032 N N . GLY A 1 276 ? -3.818 -4.387 24.484 1 97.94 276 GLY A N 1
ATOM 2033 C CA . GLY A 1 276 ? -3.559 -3.928 25.844 1 97.94 276 GLY A CA 1
ATOM 2034 C C . GLY A 1 276 ? -2.127 -3.471 26.047 1 97.94 276 GLY A C 1
ATOM 2035 O O . GLY A 1 276 ? -1.768 -3.023 27.141 1 97.94 276 GLY A O 1
ATOM 2036 N N . MET A 1 277 ? -1.374 -3.486 25.062 1 98.44 277 MET A N 1
ATOM 2037 C CA . MET A 1 277 ? 0.013 -3.055 25.203 1 98.44 277 MET A CA 1
ATOM 2038 C C . MET A 1 277 ? 0.101 -1.538 25.328 1 98.44 277 MET A C 1
ATOM 2040 O O . MET A 1 277 ? -0.625 -0.811 24.656 1 98.44 277 MET A O 1
ATOM 2044 N N . GLU A 1 278 ? 1.005 -1.074 26.125 1 98.56 278 GLU A N 1
ATOM 2045 C CA . GLU A 1 278 ? 1.255 0.36 26.234 1 98.56 278 GLU A CA 1
ATOM 2046 C C . GLU A 1 278 ? 1.97 0.896 25 1 98.56 278 GLU A C 1
ATOM 2048 O O . GLU A 1 278 ? 2.73 0.172 24.359 1 98.56 278 GLU A O 1
ATOM 2053 N N . PRO A 1 279 ? 1.789 2.166 24.719 1 98.81 279 PRO A N 1
ATOM 2054 C CA . PRO A 1 279 ? 2.348 2.744 23.5 1 98.81 279 PRO A CA 1
ATOM 2055 C C . PRO A 1 279 ? 3.85 2.504 23.359 1 98.81 279 PRO A C 1
ATOM 2057 O O . PRO A 1 279 ? 4.328 2.137 22.281 1 98.81 279 PRO A O 1
ATOM 2060 N N . LYS A 1 280 ? 4.598 2.691 24.406 1 98.75 280 LYS A N 1
ATOM 2061 C CA . LYS A 1 280 ? 6.047 2.535 24.344 1 98.75 280 LYS A CA 1
ATOM 2062 C C . LYS A 1 280 ? 6.434 1.108 23.969 1 98.75 280 LYS A C 1
ATOM 2064 O O . LYS A 1 280 ? 7.289 0.897 23.109 1 98.75 280 LYS A O 1
ATOM 2069 N N . LEU A 1 281 ? 5.816 0.177 24.594 1 98.81 281 LEU A N 1
ATOM 2070 C CA . LEU A 1 281 ? 6.109 -1.229 24.344 1 98.81 281 LEU A CA 1
ATOM 2071 C C . LEU A 1 281 ? 5.648 -1.632 22.953 1 98.81 281 LEU A C 1
ATOM 2073 O O . LEU A 1 281 ? 6.32 -2.41 22.266 1 98.81 281 LEU A O 1
ATOM 2077 N N . ALA A 1 282 ? 4.473 -1.157 22.547 1 98.94 282 ALA A N 1
ATOM 2078 C CA . ALA A 1 282 ? 3.951 -1.441 21.219 1 98.94 282 ALA A CA 1
ATOM 2079 C C . ALA A 1 282 ? 4.902 -0.934 20.125 1 98.94 282 ALA A C 1
ATOM 2081 O O . ALA A 1 282 ? 5.176 -1.639 19.156 1 98.94 282 ALA A O 1
ATOM 2082 N N . ALA A 1 283 ? 5.371 0.279 20.328 1 98.94 283 ALA A N 1
ATOM 2083 C CA . ALA A 1 283 ? 6.312 0.875 19.375 1 98.94 283 ALA A CA 1
ATOM 2084 C C . ALA A 1 283 ? 7.609 0.074 19.312 1 98.94 283 ALA A C 1
ATOM 2086 O O . ALA A 1 283 ? 8.102 -0.231 18.219 1 98.94 283 ALA A O 1
ATOM 2087 N N . LYS A 1 284 ? 8.117 -0.273 20.453 1 98.81 284 LYS A N 1
ATOM 2088 C CA . LYS A 1 284 ? 9.367 -1.024 20.516 1 98.81 284 LYS A CA 1
ATOM 2089 C C . LYS A 1 284 ? 9.227 -2.393 19.859 1 98.81 284 LYS A C 1
ATOM 2091 O O . LYS A 1 284 ? 10.141 -2.855 19.172 1 98.81 284 LYS A O 1
ATOM 2096 N N . ASP A 1 285 ? 8.141 -3 20.125 1 98.75 285 ASP A N 1
ATOM 2097 C CA . ASP A 1 285 ? 7.898 -4.32 19.562 1 98.75 285 ASP A CA 1
ATOM 2098 C C . ASP A 1 285 ? 7.863 -4.258 18.031 1 98.75 285 ASP A C 1
ATOM 2100 O O . ASP A 1 285 ? 8.461 -5.098 17.359 1 98.75 285 ASP A O 1
ATOM 2104 N N . ALA A 1 286 ? 7.152 -3.301 17.5 1 98.81 286 ALA A N 1
ATOM 2105 C CA . ALA A 1 286 ? 7.031 -3.156 16.047 1 98.81 286 ALA A CA 1
ATOM 2106 C C . ALA A 1 286 ? 8.398 -2.941 15.406 1 98.81 286 ALA A C 1
ATOM 2108 O O . ALA A 1 286 ? 8.711 -3.555 14.383 1 98.81 286 ALA A O 1
ATOM 2109 N N . ILE A 1 287 ? 9.211 -2.105 16 1 98.81 287 ILE A N 1
ATOM 2110 C CA . ILE A 1 287 ? 10.531 -1.791 15.477 1 98.81 287 ILE A CA 1
ATOM 2111 C C . ILE A 1 287 ? 11.445 -3.008 15.609 1 98.81 287 ILE A C 1
ATOM 2113 O O . ILE A 1 287 ? 12.211 -3.318 14.695 1 98.81 287 ILE A O 1
ATOM 2117 N N . SER A 1 288 ? 11.352 -3.734 16.672 1 98.56 288 SER A N 1
ATOM 2118 C CA . SER A 1 288 ? 12.203 -4.895 16.922 1 98.56 288 SER A CA 1
ATOM 2119 C C . SER A 1 288 ? 11.922 -6.008 15.914 1 98.56 288 SER A C 1
ATOM 2121 O O . SER A 1 288 ? 12.828 -6.738 15.523 1 98.56 288 SER A O 1
ATOM 2123 N N . ARG A 1 289 ? 10.703 -6.141 15.547 1 97.94 289 ARG A N 1
ATOM 2124 C CA . ARG A 1 289 ? 10.328 -7.152 14.57 1 97.94 289 ARG A CA 1
ATOM 2125 C C . ARG A 1 289 ? 11.023 -6.914 13.234 1 97.94 289 ARG A C 1
ATOM 2127 O O . ARG A 1 289 ? 11.469 -7.859 12.586 1 97.94 289 ARG A O 1
ATOM 2134 N N . ILE A 1 290 ? 11.102 -5.688 12.852 1 98.31 290 ILE A N 1
ATOM 2135 C CA . ILE A 1 290 ? 11.75 -5.336 11.602 1 98.31 290 ILE A CA 1
ATOM 2136 C C . ILE A 1 290 ? 13.258 -5.555 11.727 1 98.31 290 ILE A C 1
ATOM 2138 O O . ILE A 1 290 ? 13.883 -6.156 10.844 1 98.31 290 ILE A O 1
ATOM 2142 N N . ALA A 1 291 ? 13.812 -5.109 12.828 1 97.75 291 ALA A N 1
ATOM 2143 C CA . ALA A 1 291 ? 15.258 -5.16 13.055 1 97.75 291 ALA A CA 1
ATOM 2144 C C . ALA A 1 291 ? 15.75 -6.602 13.086 1 97.75 291 ALA A C 1
ATOM 2146 O O . ALA A 1 291 ? 16.891 -6.887 12.703 1 97.75 291 ALA A O 1
ATOM 2147 N N . LYS A 1 292 ? 14.938 -7.484 13.539 1 97.31 292 LYS A N 1
ATOM 2148 C CA . LYS A 1 292 ? 15.297 -8.898 13.602 1 97.31 292 LYS A CA 1
ATOM 2149 C C . LYS A 1 292 ? 15.547 -9.461 12.211 1 97.31 292 LYS A C 1
ATOM 2151 O O . LYS A 1 292 ? 16.453 -10.273 12.016 1 97.31 292 LYS A O 1
ATOM 2156 N N . LYS A 1 293 ? 14.773 -9.07 11.25 1 97.06 293 LYS A N 1
ATOM 2157 C CA . LYS A 1 293 ? 14.898 -9.57 9.891 1 97.06 293 LYS A CA 1
ATOM 2158 C C . LYS A 1 293 ? 15.859 -8.711 9.07 1 97.06 293 LYS A C 1
ATOM 2160 O O . LYS A 1 293 ? 16.547 -9.211 8.18 1 97.06 293 LYS A O 1
ATOM 2165 N N . PHE A 1 294 ? 15.844 -7.418 9.375 1 96.56 294 PHE A N 1
ATOM 2166 C CA . PHE A 1 294 ? 16.703 -6.453 8.688 1 96.56 294 PHE A CA 1
ATOM 2167 C C . PHE A 1 294 ? 17.484 -5.625 9.695 1 96.56 294 PHE A C 1
ATOM 2169 O O . PHE A 1 294 ? 17.156 -4.469 9.953 1 96.56 294 PHE A O 1
ATOM 2176 N N . PRO A 1 295 ? 18.594 -6.102 10.141 1 95.62 295 PRO A N 1
ATOM 2177 C CA . PRO A 1 295 ? 19.328 -5.457 11.219 1 95.62 295 PRO A CA 1
ATOM 2178 C C . PRO A 1 295 ? 19.906 -4.102 10.812 1 95.62 295 PRO A C 1
ATOM 2180 O O . PRO A 1 295 ? 20.203 -3.268 11.672 1 95.62 295 PRO A O 1
ATOM 2183 N N . ASP A 1 296 ? 20.031 -3.852 9.516 1 92.25 296 ASP A N 1
ATOM 2184 C CA . ASP A 1 296 ? 20.656 -2.607 9.062 1 92.25 296 ASP A CA 1
ATOM 2185 C C . ASP A 1 296 ? 19.594 -1.574 8.695 1 92.25 296 ASP A C 1
ATOM 2187 O O . ASP A 1 296 ? 19.922 -0.48 8.227 1 92.25 296 ASP A O 1
ATOM 2191 N N . PHE A 1 297 ? 18.328 -1.957 8.945 1 92.75 297 PHE A N 1
ATOM 2192 C CA . PHE A 1 297 ? 17.297 -1.003 8.547 1 92.75 297 PHE A CA 1
ATOM 2193 C C . PHE A 1 297 ? 17.297 0.204 9.477 1 92.75 297 PHE A C 1
ATOM 2195 O O . PHE A 1 297 ? 17.75 0.119 10.617 1 92.75 297 PHE A O 1
ATOM 2202 N N . VAL A 1 298 ? 16.828 1.327 9.031 1 94.56 298 VAL A N 1
ATOM 2203 C CA . VAL A 1 298 ? 16.672 2.557 9.805 1 94.56 298 VAL A CA 1
ATOM 2204 C C . VAL A 1 298 ? 15.219 3.004 9.789 1 94.56 298 VAL A C 1
ATOM 2206 O O . VAL A 1 298 ? 14.617 3.119 8.719 1 94.56 298 VAL A O 1
ATOM 2209 N N . GLY A 1 299 ? 14.672 3.205 10.969 1 96 299 GLY A N 1
ATOM 2210 C CA . GLY A 1 299 ? 13.297 3.66 11.031 1 96 299 GLY A CA 1
ATOM 2211 C C . GLY A 1 299 ? 12.82 3.949 12.445 1 96 299 GLY A C 1
ATOM 2212 O O . GLY A 1 299 ? 13.539 3.686 13.406 1 96 299 GLY A O 1
ATOM 2213 N N . ALA A 1 300 ? 11.719 4.59 12.539 1 98.06 300 ALA A N 1
ATOM 2214 C CA . ALA A 1 300 ? 11.133 4.98 13.812 1 98.06 300 ALA A CA 1
ATOM 2215 C C . ALA A 1 300 ? 9.617 5.062 13.727 1 98.06 300 ALA A C 1
ATOM 2217 O O . ALA A 1 300 ? 9.055 5.234 12.641 1 98.06 300 ALA A O 1
ATOM 2218 N N . VAL A 1 301 ? 8.969 4.895 14.875 1 98.75 301 VAL A N 1
ATOM 2219 C CA . VAL A 1 301 ? 7.531 5.113 14.992 1 98.75 301 VAL A CA 1
ATOM 2220 C C . VAL A 1 301 ? 7.23 5.906 16.266 1 98.75 301 VAL A C 1
ATOM 2222 O O . VAL A 1 301 ? 8.008 5.875 17.219 1 98.75 301 VAL A O 1
ATOM 2225 N N . PHE A 1 302 ? 6.18 6.676 16.203 1 98.94 302 PHE A N 1
ATOM 2226 C CA . PHE A 1 302 ? 5.527 7.094 17.438 1 98.94 302 PHE A CA 1
ATOM 2227 C C . PHE A 1 302 ? 4.168 6.422 17.578 1 98.94 302 PHE A C 1
ATOM 2229 O O . PHE A 1 302 ? 3.559 6.016 16.594 1 98.94 302 PHE A O 1
ATOM 2236 N N . ALA A 1 303 ? 3.744 6.242 18.766 1 98.94 303 ALA A N 1
ATOM 2237 C CA . ALA A 1 303 ? 2.457 5.648 19.125 1 98.94 303 ALA A CA 1
ATOM 2238 C C . ALA A 1 303 ? 1.683 6.543 20.078 1 98.94 303 ALA A C 1
ATOM 2240 O O . ALA A 1 303 ? 2.268 7.148 20.984 1 98.94 303 ALA A O 1
ATOM 2241 N N . ILE A 1 304 ? 0.415 6.625 19.812 1 98.75 304 ILE A N 1
ATOM 2242 C CA . ILE A 1 304 ? -0.502 7.32 20.719 1 98.75 304 ILE A CA 1
ATOM 2243 C C . ILE A 1 304 ? -1.702 6.43 21.016 1 98.75 304 ILE A C 1
ATOM 2245 O O . ILE A 1 304 ? -2.33 5.887 20.109 1 98.75 304 ILE A O 1
ATOM 2249 N N . ASN A 1 305 ? -2.023 6.266 22.234 1 98.31 305 ASN A N 1
ATOM 2250 C CA . ASN A 1 305 ? -3.271 5.559 22.516 1 98.31 305 ASN A CA 1
ATOM 2251 C C . ASN A 1 305 ? -4.449 6.52 22.625 1 98.31 305 ASN A C 1
ATOM 2253 O O . ASN A 1 305 ? -4.266 7.738 22.578 1 98.31 305 ASN A O 1
ATOM 2257 N N . LYS A 1 306 ? -5.586 6.035 22.797 1 96 306 LYS A N 1
ATOM 2258 C CA . LYS A 1 306 ? -6.801 6.84 22.75 1 96 306 LYS A CA 1
ATOM 2259 C C . LYS A 1 306 ? -6.871 7.805 23.938 1 96 306 LYS A C 1
ATOM 2261 O O . LYS A 1 306 ? -7.629 8.773 23.906 1 96 306 LYS A O 1
ATOM 2266 N N . ASN A 1 307 ? -6.066 7.602 24.953 1 95.06 307 ASN A N 1
ATOM 2267 C CA . ASN A 1 307 ? -6.055 8.445 26.141 1 95.06 307 ASN A CA 1
ATOM 2268 C C . ASN A 1 307 ? -4.98 9.531 26.047 1 95.06 307 ASN A C 1
ATOM 2270 O O . ASN A 1 307 ? -4.777 10.289 27 1 95.06 307 ASN A O 1
ATOM 2274 N N . GLY A 1 308 ? -4.223 9.5 24.969 1 96.12 308 GLY A N 1
ATOM 2275 C CA . GLY A 1 308 ? -3.285 10.586 24.734 1 96.12 308 GLY A CA 1
ATOM 2276 C C . GLY A 1 308 ? -1.873 10.258 25.172 1 96.12 308 GLY A C 1
ATOM 2277 O O . GLY A 1 308 ? -0.972 11.094 25.062 1 96.12 308 GLY A O 1
ATOM 2278 N N . LYS A 1 309 ? -1.724 9.102 25.75 1 97.44 309 LYS A N 1
ATOM 2279 C CA . LYS A 1 309 ? -0.36 8.68 26.062 1 97.44 309 LYS A CA 1
ATOM 2280 C C . LYS A 1 309 ? 0.438 8.422 24.781 1 97.44 309 LYS A C 1
ATOM 2282 O O . LYS A 1 309 ? -0.047 7.754 23.859 1 97.44 309 LYS A O 1
ATOM 2287 N N . HIS A 1 310 ? 1.652 8.977 24.734 1 98.38 310 HIS A N 1
ATOM 2288 C CA . HIS A 1 310 ? 2.461 8.828 23.531 1 98.38 310 HIS A CA 1
ATOM 2289 C C . HIS A 1 310 ? 3.863 8.328 23.859 1 98.38 310 HIS A C 1
ATOM 2291 O O . HIS A 1 310 ? 4.332 8.492 25 1 98.38 310 HIS A O 1
ATOM 2297 N N . ALA A 1 311 ? 4.484 7.699 22.844 1 98.81 311 ALA A N 1
ATOM 2298 C CA . ALA A 1 311 ? 5.855 7.211 22.938 1 98.81 311 ALA A CA 1
ATOM 2299 C C . ALA A 1 311 ? 6.445 6.965 21.547 1 98.81 311 ALA A C 1
ATOM 2301 O O . ALA A 1 311 ? 5.742 7.074 20.547 1 98.81 311 ALA A O 1
ATOM 2302 N N . GLY A 1 312 ? 7.77 6.727 21.516 1 98.69 312 GLY A N 1
ATOM 2303 C CA . GLY A 1 312 ? 8.438 6.422 20.266 1 98.69 312 GLY A CA 1
ATOM 2304 C C . GLY A 1 312 ? 9.453 5.297 20.391 1 98.69 312 GLY A C 1
ATOM 2305 O O . GLY A 1 312 ? 9.836 4.922 21.5 1 98.69 312 GLY A O 1
ATOM 2306 N N . ALA A 1 313 ? 9.797 4.781 19.328 1 98.88 313 ALA A N 1
ATOM 2307 C CA . ALA A 1 313 ? 10.891 3.814 19.203 1 98.88 313 ALA A CA 1
ATOM 2308 C C . ALA A 1 313 ? 11.594 3.955 17.859 1 98.88 313 ALA A C 1
ATOM 2310 O O . ALA A 1 313 ? 10.992 4.387 16.875 1 98.88 313 ALA A O 1
ATOM 2311 N N . CYS A 1 314 ? 12.859 3.59 17.875 1 97.94 314 CYS A N 1
ATOM 2312 C CA . CYS A 1 314 ? 13.609 3.727 16.641 1 97.94 314 CYS A CA 1
ATOM 2313 C C . CYS A 1 314 ? 14.719 2.686 16.547 1 97.94 314 CYS A C 1
ATOM 2315 O O . CYS A 1 314 ? 14.992 1.979 17.531 1 97.94 314 CYS A O 1
ATOM 2317 N N . HIS A 1 315 ? 15.258 2.555 15.445 1 96.81 315 HIS A N 1
ATOM 2318 C CA . HIS A 1 315 ? 16.391 1.683 15.164 1 96.81 315 HIS A CA 1
ATOM 2319 C C . HIS A 1 315 ? 17.328 2.305 14.133 1 96.81 315 HIS A C 1
ATOM 2321 O O . HIS A 1 315 ? 16.875 2.842 13.117 1 96.81 315 HIS A O 1
ATOM 2327 N N . GLY A 1 316 ? 18.641 2.264 14.375 1 93.19 316 GLY A N 1
ATOM 2328 C CA . GLY A 1 316 ? 19.656 2.67 13.414 1 93.19 316 GLY A CA 1
ATOM 2329 C C . GLY A 1 316 ? 20.047 4.129 13.547 1 93.19 316 GLY A C 1
ATOM 2330 O O . GLY A 1 316 ? 21.094 4.547 13.031 1 93.19 316 GLY A O 1
ATOM 2331 N N . TRP A 1 317 ? 19.203 4.941 14.242 1 90.12 317 TRP A N 1
ATOM 2332 C CA . TRP A 1 317 ? 19.5 6.352 14.461 1 90.12 317 TRP A CA 1
ATOM 2333 C C . TRP A 1 317 ? 18.719 6.902 15.648 1 90.12 317 TRP A C 1
ATOM 2335 O O . TRP A 1 317 ? 17.906 6.191 16.25 1 90.12 317 TRP A O 1
ATOM 2345 N N . THR A 1 318 ? 19.016 8.117 15.992 1 94.12 318 THR A N 1
ATOM 2346 C CA . THR A 1 318 ? 18.234 8.844 16.984 1 94.12 318 THR A CA 1
ATOM 2347 C C . THR A 1 318 ? 17.016 9.492 16.344 1 94.12 318 THR A C 1
ATOM 2349 O O . THR A 1 318 ? 17.109 10.094 15.266 1 94.12 318 THR A O 1
ATOM 2352 N N . PHE A 1 319 ? 16 9.32 17.047 1 95.69 319 PHE A N 1
ATOM 2353 C CA . PHE A 1 319 ? 14.719 9.797 16.531 1 95.69 319 PHE A CA 1
ATOM 2354 C C . PHE A 1 319 ? 14.117 10.852 17.438 1 95.69 319 PHE A C 1
ATOM 2356 O O . PHE A 1 319 ? 14.258 10.773 18.672 1 95.69 319 PHE A O 1
ATOM 2363 N N . GLN A 1 320 ? 13.547 11.844 16.812 1 97.44 320 GLN A N 1
ATOM 2364 C CA . GLN A 1 320 ? 12.789 12.828 17.562 1 97.44 320 GLN A CA 1
ATOM 2365 C C . GLN A 1 320 ? 11.375 12.977 17 1 97.44 320 GLN A C 1
ATOM 2367 O O . GLN A 1 320 ? 11.164 12.852 15.797 1 97.44 320 GLN A O 1
ATOM 2372 N N . TYR A 1 321 ? 10.492 13.188 17.844 1 98.31 321 TYR A N 1
ATOM 2373 C CA . TYR A 1 321 ? 9.141 13.539 17.453 1 98.31 321 TYR A CA 1
ATOM 2374 C C . TYR A 1 321 ? 8.617 14.719 18.266 1 98.31 321 TYR A C 1
ATOM 2376 O O . TYR A 1 321 ? 9.156 15.031 19.328 1 98.31 321 TYR A O 1
ATOM 2384 N N . SER A 1 322 ? 7.668 15.43 17.688 1 98.81 322 SER A N 1
ATOM 2385 C CA . SER A 1 322 ? 7.152 16.672 18.266 1 98.81 322 SER A CA 1
ATOM 2386 C C . SER A 1 322 ? 5.719 16.484 18.766 1 98.81 322 SER A C 1
ATOM 2388 O O . SER A 1 322 ? 4.918 15.805 18.125 1 98.81 322 SER A O 1
ATOM 2390 N N . VAL A 1 323 ? 5.445 17.156 19.906 1 98.75 323 VAL A N 1
ATOM 2391 C CA . VAL A 1 323 ? 4.141 17 20.547 1 98.75 323 VAL A CA 1
ATOM 2392 C C . VAL A 1 323 ? 3.623 18.375 20.984 1 98.75 323 VAL A C 1
ATOM 2394 O O . VAL A 1 323 ? 4.395 19.219 21.453 1 98.75 323 VAL A O 1
ATOM 2397 N N . ARG A 1 324 ? 2.402 18.594 20.797 1 98.75 324 ARG A N 1
ATOM 2398 C CA . ARG A 1 324 ? 1.695 19.719 21.391 1 98.75 324 ARG A CA 1
ATOM 2399 C C . ARG A 1 324 ? 0.399 19.266 22.062 1 98.75 324 ARG A C 1
ATOM 2401 O O . ARG A 1 324 ? -0.406 18.578 21.438 1 98.75 324 ARG A O 1
ATOM 2408 N N . SER A 1 325 ? 0.215 19.562 23.281 1 97.06 325 SER A N 1
ATOM 2409 C CA . SER A 1 325 ? -1 19.297 24.031 1 97.06 325 SER A CA 1
ATOM 2410 C C . SER A 1 325 ? -1.444 20.516 24.828 1 97.06 325 SER A C 1
ATOM 2412 O O . SER A 1 325 ? -0.764 21.547 24.828 1 97.06 325 SER A O 1
ATOM 2414 N N . GLN A 1 326 ? -2.529 20.391 25.531 1 94.19 326 GLN A N 1
ATOM 2415 C CA . GLN A 1 326 ? -3.082 21.5 26.312 1 94.19 326 GLN A CA 1
ATOM 2416 C C . GLN A 1 326 ? -2.166 21.859 27.484 1 94.19 326 GLN A C 1
ATOM 2418 O O . GLN A 1 326 ? -2.119 23.016 27.906 1 94.19 326 GLN A O 1
ATOM 2423 N N . GLU A 1 327 ? -1.438 20.891 27.906 1 93.56 327 GLU A N 1
ATOM 2424 C CA . GLU A 1 327 ? -0.589 21.078 29.078 1 93.56 327 GLU A CA 1
ATOM 2425 C C . GLU A 1 327 ? 0.729 21.75 28.688 1 93.56 327 GLU A C 1
ATOM 2427 O O . GLU A 1 327 ? 1.497 22.156 29.562 1 93.56 327 GLU A O 1
ATOM 2432 N N . MET A 1 328 ? 0.932 21.859 27.469 1 95.56 328 MET A N 1
ATOM 2433 C CA . MET A 1 328 ? 2.191 22.422 26.984 1 95.56 328 MET A CA 1
ATOM 2434 C C . MET A 1 328 ? 2.012 23.859 26.531 1 95.56 328 MET A C 1
ATOM 2436 O O . MET A 1 328 ? 0.986 24.219 25.953 1 95.56 328 MET A O 1
ATOM 2440 N N . ASP A 1 329 ? 3.008 24.688 26.812 1 96.31 329 ASP A N 1
ATOM 2441 C CA . ASP A 1 329 ? 2.957 26.078 26.375 1 96.31 329 ASP A CA 1
ATOM 2442 C C . ASP A 1 329 ? 3.174 26.188 24.859 1 96.31 329 ASP A C 1
ATOM 2444 O O . ASP A 1 329 ? 2.66 27.109 24.219 1 96.31 329 ASP A O 1
ATOM 2448 N N . ASP A 1 330 ? 3.965 25.359 24.344 1 98.06 330 ASP A N 1
ATOM 2449 C CA . ASP A 1 330 ? 4.281 25.266 22.922 1 98.06 330 ASP A CA 1
ATOM 2450 C C . ASP A 1 330 ? 4.691 23.844 22.562 1 98.06 330 ASP A C 1
ATOM 2452 O O . ASP A 1 330 ? 4.574 22.922 23.375 1 98.06 330 ASP A O 1
ATOM 2456 N N . VAL A 1 331 ? 5.031 23.672 21.297 1 98.75 331 VAL A N 1
ATOM 2457 C CA . VAL A 1 331 ? 5.441 22.359 20.812 1 98.75 331 VAL A CA 1
ATOM 2458 C C . VAL A 1 331 ? 6.695 21.906 21.547 1 98.75 331 VAL A C 1
ATOM 2460 O O . VAL A 1 331 ? 7.641 22.672 21.719 1 98.75 331 VAL A O 1
ATOM 2463 N N . GLU A 1 332 ? 6.719 20.688 22 1 98.75 332 GLU A N 1
ATOM 2464 C CA . GLU A 1 332 ? 7.875 20.078 22.625 1 98.75 332 GLU A CA 1
ATOM 2465 C C . GLU A 1 332 ? 8.438 18.938 21.781 1 98.75 332 GLU A C 1
ATOM 2467 O O . GLU A 1 332 ? 7.68 18.203 21.141 1 98.75 332 GLU A O 1
ATOM 2472 N N . VAL A 1 333 ? 9.734 18.797 21.859 1 98.69 333 VAL A N 1
ATOM 2473 C CA . VAL A 1 333 ? 10.414 17.75 21.094 1 98.69 333 VAL A CA 1
ATOM 2474 C C . VAL A 1 333 ? 10.875 16.641 22.031 1 98.69 333 VAL A C 1
ATOM 2476 O O . VAL A 1 333 ? 11.492 16.906 23.078 1 98.69 333 VAL A O 1
ATOM 2479 N N . PHE A 1 334 ? 10.57 15.445 21.703 1 98.62 334 PHE A N 1
ATOM 2480 C CA . PHE A 1 334 ? 10.977 14.266 22.453 1 98.62 334 PHE A CA 1
ATOM 2481 C C . PHE A 1 334 ? 12.039 13.477 21.719 1 98.62 334 PHE A C 1
ATOM 2483 O O . PHE A 1 334 ? 11.891 13.188 20.516 1 98.62 334 PHE A O 1
ATOM 2490 N N . THR A 1 335 ? 13.094 13.086 22.422 1 98.44 335 THR A N 1
ATOM 2491 C CA . THR A 1 335 ? 14.195 12.344 21.828 1 98.44 335 THR A CA 1
ATOM 2492 C C . THR A 1 335 ? 14.117 10.867 22.203 1 98.44 335 THR A C 1
ATOM 2494 O O . THR A 1 335 ? 13.938 10.531 23.375 1 98.44 335 THR A O 1
ATOM 2497 N N . VAL A 1 336 ? 14.172 10.047 21.203 1 97.75 336 VAL A N 1
ATOM 2498 C CA . VAL A 1 336 ? 14.148 8.594 21.375 1 97.75 336 VAL A CA 1
ATOM 2499 C C . VAL A 1 336 ? 15.492 8 20.969 1 97.75 336 VAL A C 1
ATOM 2501 O O . VAL A 1 336 ? 15.938 8.188 19.828 1 97.75 336 VAL A O 1
ATOM 2504 N N . LEU A 1 337 ? 16.141 7.27 21.797 1 95.56 337 LEU A N 1
ATOM 2505 C CA . LEU A 1 337 ? 17.406 6.605 21.516 1 95.56 337 LEU A CA 1
ATOM 2506 C C . LEU A 1 337 ? 17.172 5.164 21.062 1 95.56 337 LEU A C 1
ATOM 2508 O O . LEU A 1 337 ? 16.219 4.523 21.5 1 95.56 337 LEU A O 1
ATOM 2512 N N . PRO A 1 338 ? 17.984 4.68 20.203 1 92.38 338 PRO A N 1
ATOM 2513 C CA . PRO A 1 338 ? 17.781 3.318 19.703 1 92.38 338 PRO A CA 1
ATOM 2514 C C . PRO A 1 338 ? 17.984 2.254 20.766 1 92.38 338 PRO A C 1
ATOM 2516 O O . PRO A 1 338 ? 18.75 2.463 21.719 1 92.38 338 PRO A O 1
ATOM 2519 N N . MET B 1 1 ? 27.734 -52.969 0.582 1 21.91 1 MET B N 1
ATOM 2520 C CA . MET B 1 1 ? 27.141 -52.094 1.587 1 21.91 1 MET B CA 1
ATOM 2521 C C . MET B 1 1 ? 26.156 -51.125 0.95 1 21.91 1 MET B C 1
ATOM 2523 O O . MET B 1 1 ? 26.531 -50.281 0.112 1 21.91 1 MET B O 1
ATOM 2527 N N . VAL B 1 2 ? 24.844 -51.406 0.728 1 26.8 2 VAL B N 1
ATOM 2528 C CA . VAL B 1 2 ? 23.859 -50.781 -0.153 1 26.8 2 VAL B CA 1
ATOM 2529 C C . VAL B 1 2 ? 23.344 -49.5 0.475 1 26.8 2 VAL B C 1
ATOM 2531 O O . VAL B 1 2 ? 22.906 -49.5 1.626 1 26.8 2 VAL B O 1
ATOM 2534 N N . VAL B 1 3 ? 23.922 -48.312 0.315 1 26.97 3 VAL B N 1
ATOM 2535 C CA . VAL B 1 3 ? 23.562 -47.031 0.91 1 26.97 3 VAL B CA 1
ATOM 2536 C C . VAL B 1 3 ? 22.094 -46.719 0.62 1 26.97 3 VAL B C 1
ATOM 2538 O O . VAL B 1 3 ? 21.703 -46.594 -0.54 1 26.97 3 VAL B O 1
ATOM 2541 N N . VAL B 1 4 ? 21.156 -47.312 1.325 1 26.97 4 VAL B N 1
ATOM 2542 C CA . VAL B 1 4 ? 19.734 -47.062 1.163 1 26.97 4 VAL B CA 1
ATOM 2543 C C . VAL B 1 4 ? 19.453 -45.594 1.232 1 26.97 4 VAL B C 1
ATOM 2545 O O . VAL B 1 4 ? 19.828 -44.906 2.199 1 26.97 4 VAL B O 1
ATOM 2548 N N . HIS B 1 5 ? 19.453 -44.875 0.138 1 29.06 5 HIS B N 1
ATOM 2549 C CA . HIS B 1 5 ? 19 -43.469 0.062 1 29.06 5 HIS B CA 1
ATOM 2550 C C . HIS B 1 5 ? 17.734 -43.281 0.888 1 29.06 5 HIS B C 1
ATOM 2552 O O . HIS B 1 5 ? 16.719 -43.906 0.632 1 29.06 5 HIS B O 1
ATOM 2558 N N . GLU B 1 6 ? 17.828 -43.25 2.197 1 31.34 6 GLU B N 1
ATOM 2559 C CA . GLU B 1 6 ? 16.703 -42.938 3.068 1 31.34 6 GLU B CA 1
ATOM 2560 C C . GLU B 1 6 ? 15.719 -41.969 2.385 1 31.34 6 GLU B C 1
ATOM 2562 O O . GLU B 1 6 ? 16.125 -40.969 1.835 1 31.34 6 GLU B O 1
ATOM 2567 N N . ALA B 1 7 ? 14.758 -42.5 1.796 1 34.88 7 ALA B N 1
ATOM 2568 C CA . ALA B 1 7 ? 13.594 -41.812 1.232 1 34.88 7 ALA B CA 1
ATOM 2569 C C . ALA B 1 7 ? 13.242 -40.562 2.041 1 34.88 7 ALA B C 1
ATOM 2571 O O . ALA B 1 7 ? 13.062 -40.656 3.26 1 34.88 7 ALA B O 1
ATOM 2572 N N . LEU B 1 8 ? 13.711 -39.406 1.824 1 36.41 8 LEU B N 1
ATOM 2573 C CA . LEU B 1 8 ? 13.312 -38.125 2.369 1 36.41 8 LEU B CA 1
ATOM 2574 C C . LEU B 1 8 ? 11.844 -38.125 2.777 1 36.41 8 LEU B C 1
ATOM 2576 O O . LEU B 1 8 ? 10.977 -38.5 1.983 1 36.41 8 LEU B O 1
ATOM 2580 N N . ASN B 1 9 ? 11.406 -38.625 3.891 1 38.38 9 ASN B N 1
ATOM 2581 C CA . ASN B 1 9 ? 10.117 -38.531 4.562 1 38.38 9 ASN B CA 1
ATOM 2582 C C . ASN B 1 9 ? 9.281 -37.375 4.043 1 38.38 9 ASN B C 1
ATOM 2584 O O . ASN B 1 9 ? 9.672 -36.219 4.203 1 38.38 9 ASN B O 1
ATOM 2588 N N . SER B 1 10 ? 8.648 -37.375 2.838 1 45.91 10 SER B N 1
ATOM 2589 C CA . SER B 1 10 ? 7.809 -36.406 2.121 1 45.91 10 SER B CA 1
ATOM 2590 C C . SER B 1 10 ? 6.871 -35.688 3.07 1 45.91 10 SER B C 1
ATOM 2592 O O . SER B 1 10 ? 6 -36.312 3.691 1 45.91 10 SER B O 1
ATOM 2594 N N . GLY B 1 11 ? 7.164 -34.938 4.012 1 56.25 11 GLY B N 1
ATOM 2595 C CA . GLY B 1 11 ? 6.363 -34.062 4.855 1 56.25 11 GLY B CA 1
ATOM 2596 C C . GLY B 1 11 ? 5.105 -33.562 4.172 1 56.25 11 GLY B C 1
ATOM 2597 O O . GLY B 1 11 ? 4.863 -33.844 3.002 1 56.25 11 GLY B O 1
ATOM 2598 N N . PRO B 1 12 ? 4.074 -33.031 4.953 1 76.5 12 PRO B N 1
ATOM 2599 C CA . PRO B 1 12 ? 2.76 -32.562 4.496 1 76.5 12 PRO B CA 1
ATOM 2600 C C . PRO B 1 12 ? 2.854 -31.531 3.383 1 76.5 12 PRO B C 1
ATOM 2602 O O . PRO B 1 12 ? 1.832 -30.984 2.951 1 76.5 12 PRO B O 1
ATOM 2605 N N . TYR B 1 13 ? 3.994 -31.422 2.809 1 89.06 13 TYR B N 1
ATOM 2606 C CA . TYR B 1 13 ? 4.227 -30.438 1.75 1 89.06 13 TYR B CA 1
ATOM 2607 C C . TYR B 1 13 ? 4.664 -31.125 0.462 1 89.06 13 TYR B C 1
ATOM 2609 O O . TYR B 1 13 ? 5.145 -32.281 0.49 1 89.06 13 TYR B O 1
ATOM 2617 N N . PRO B 1 14 ? 4.426 -30.344 -0.632 1 97.31 14 PRO B N 1
ATOM 2618 C CA . PRO B 1 14 ? 4.023 -28.953 -0.867 1 97.31 14 PRO B CA 1
ATOM 2619 C C . PRO B 1 14 ? 2.52 -28.75 -0.723 1 97.31 14 PRO B C 1
ATOM 2621 O O . PRO B 1 14 ? 1.762 -29.719 -0.629 1 97.31 14 PRO B O 1
ATOM 2624 N N . LEU B 1 15 ? 2.143 -27.547 -0.659 1 98.56 15 LEU B N 1
ATOM 2625 C CA . LEU B 1 15 ? 0.762 -27.078 -0.609 1 98.56 15 LEU B CA 1
ATOM 2626 C C . LEU B 1 15 ? 0.58 -25.828 -1.456 1 98.56 15 LEU B C 1
ATOM 2628 O O . LEU B 1 15 ? 1.425 -24.922 -1.433 1 98.56 15 LEU B O 1
ATOM 2632 N N . VAL B 1 16 ? -0.429 -25.797 -2.295 1 98.88 16 VAL B N 1
ATOM 2633 C CA . VAL B 1 16 ? -0.798 -24.625 -3.08 1 98.88 16 VAL B CA 1
ATOM 2634 C C . VAL B 1 16 ? -2.248 -24.234 -2.789 1 98.88 16 VAL B C 1
ATOM 2636 O O . VAL B 1 16 ? -3.143 -25.078 -2.844 1 98.88 16 VAL B O 1
ATOM 2639 N N . VAL B 1 17 ? -2.502 -23 -2.471 1 98.94 17 VAL B N 1
ATOM 2640 C CA . VAL B 1 17 ? -3.846 -22.469 -2.236 1 98.94 17 VAL B CA 1
ATOM 2641 C C . VAL B 1 17 ? -4.047 -21.188 -3.031 1 98.94 17 VAL B C 1
ATOM 2643 O O . VAL B 1 17 ? -3.143 -20.344 -3.107 1 98.94 17 VAL B O 1
ATOM 2646 N N . SER B 1 18 ? -5.176 -21.016 -3.656 1 98.81 18 SER B N 1
ATOM 2647 C CA . SER B 1 18 ? -5.488 -19.812 -4.422 1 98.81 18 SER B CA 1
ATOM 2648 C C . SER B 1 18 ? -6.934 -19.375 -4.207 1 98.81 18 SER B C 1
ATOM 2650 O O . SER B 1 18 ? -7.801 -20.203 -3.928 1 98.81 18 SER B O 1
ATOM 2652 N N . THR B 1 19 ? -7.109 -18.141 -4.309 1 98.5 19 THR B N 1
ATOM 2653 C CA . THR B 1 19 ? -8.492 -17.672 -4.387 1 98.5 19 THR B CA 1
ATOM 2654 C C . THR B 1 19 ? -9.164 -18.188 -5.652 1 98.5 19 THR B C 1
ATOM 2656 O O . THR B 1 19 ? -8.516 -18.344 -6.691 1 98.5 19 THR B O 1
ATOM 2659 N N . TRP B 1 20 ? -10.5 -18.516 -5.543 1 97.44 20 TRP B N 1
ATOM 2660 C CA . TRP B 1 20 ? -11.391 -18.844 -6.648 1 97.44 20 TRP B CA 1
ATOM 2661 C C . TRP B 1 20 ? -11.008 -20.188 -7.277 1 97.44 20 TRP B C 1
ATOM 2663 O O . TRP B 1 20 ? -9.922 -20.703 -7.035 1 97.44 20 TRP B O 1
ATOM 2673 N N . PRO B 1 21 ? -11.875 -20.734 -8.062 1 97.69 21 PRO B N 1
ATOM 2674 C CA . PRO B 1 21 ? -11.57 -22 -8.734 1 97.69 21 PRO B CA 1
ATOM 2675 C C . PRO B 1 21 ? -10.703 -21.812 -9.977 1 97.69 21 PRO B C 1
ATOM 2677 O O . PRO B 1 21 ? -11.07 -22.281 -11.062 1 97.69 21 PRO B O 1
ATOM 2680 N N . PHE B 1 22 ? -9.578 -21.234 -9.781 1 98 22 PHE B N 1
ATOM 2681 C CA . PHE B 1 22 ? -8.594 -21.078 -10.844 1 98 22 PHE B CA 1
ATOM 2682 C C . PHE B 1 22 ? -7.695 -22.312 -10.93 1 98 22 PHE B C 1
ATOM 2684 O O . PHE B 1 22 ? -6.496 -22.234 -10.656 1 98 22 PHE B O 1
ATOM 2691 N N . LEU B 1 23 ? -8.242 -23.359 -11.391 1 98.69 23 LEU B N 1
ATOM 2692 C CA . LEU B 1 23 ? -7.648 -24.688 -11.289 1 98.69 23 LEU B CA 1
ATOM 2693 C C . LEU B 1 23 ? -6.332 -24.766 -12.055 1 98.69 23 LEU B C 1
ATOM 2695 O O . LEU B 1 23 ? -5.348 -25.312 -11.562 1 98.69 23 LEU B O 1
ATOM 2699 N N . ASP B 1 24 ? -6.316 -24.219 -13.234 1 98.75 24 ASP B N 1
ATOM 2700 C CA . ASP B 1 24 ? -5.125 -24.312 -14.07 1 98.75 24 ASP B CA 1
ATOM 2701 C C . ASP B 1 24 ? -3.969 -23.516 -13.484 1 98.75 24 ASP B C 1
ATOM 2703 O O . ASP B 1 24 ? -2.803 -23.875 -13.641 1 98.75 24 ASP B O 1
ATOM 2707 N N . ALA B 1 25 ? -4.297 -22.391 -12.836 1 98.88 25 ALA B N 1
ATOM 2708 C CA . ALA B 1 25 ? -3.266 -21.641 -12.141 1 98.88 25 ALA B CA 1
ATOM 2709 C C . ALA B 1 25 ? -2.658 -22.453 -11 1 98.88 25 ALA B C 1
ATOM 2711 O O . ALA B 1 25 ? -1.437 -22.484 -10.836 1 98.88 25 ALA B O 1
ATOM 2712 N N . VAL B 1 26 ? -3.49 -23.141 -10.234 1 98.94 26 VAL B N 1
ATOM 2713 C CA . VAL B 1 26 ? -3.035 -23.953 -9.117 1 98.94 26 VAL B CA 1
ATOM 2714 C C . VAL B 1 26 ? -2.23 -25.141 -9.641 1 98.94 26 VAL B C 1
ATOM 2716 O O . VAL B 1 26 ? -1.2 -25.5 -9.07 1 98.94 26 VAL B O 1
ATOM 2719 N N . ARG B 1 27 ? -2.674 -25.75 -10.719 1 98.94 27 ARG B N 1
ATOM 2720 C CA . ARG B 1 27 ? -1.95 -26.875 -11.328 1 98.94 27 ARG B CA 1
ATOM 2721 C C . ARG B 1 27 ? -0.561 -26.438 -11.781 1 98.94 27 ARG B C 1
ATOM 2723 O O . ARG B 1 27 ? 0.407 -27.188 -11.641 1 98.94 27 ARG B O 1
ATOM 2730 N N . ALA B 1 28 ? -0.522 -25.219 -12.375 1 98.94 28 ALA B N 1
ATOM 2731 C CA . ALA B 1 28 ? 0.77 -24.703 -12.82 1 98.94 28 ALA B CA 1
ATOM 2732 C C . ALA B 1 28 ? 1.719 -24.516 -11.641 1 98.94 28 ALA B C 1
ATOM 2734 O O . ALA B 1 28 ? 2.893 -24.891 -11.711 1 98.94 28 ALA B O 1
ATOM 2735 N N . ALA B 1 29 ? 1.23 -23.906 -10.578 1 98.94 29 ALA B N 1
ATOM 2736 C CA . ALA B 1 29 ? 2.039 -23.734 -9.375 1 98.94 29 ALA B CA 1
ATOM 2737 C C . ALA B 1 29 ? 2.459 -25.078 -8.797 1 98.94 29 ALA B C 1
ATOM 2739 O O . ALA B 1 29 ? 3.605 -25.25 -8.383 1 98.94 29 ALA B O 1
ATOM 2740 N N . TRP B 1 30 ? 1.541 -26.031 -8.781 1 98.81 30 TRP B N 1
ATOM 2741 C CA . TRP B 1 30 ? 1.787 -27.359 -8.242 1 98.81 30 TRP B CA 1
ATOM 2742 C C . TRP B 1 30 ? 2.893 -28.062 -9.016 1 98.81 30 TRP B C 1
ATOM 2744 O O . TRP B 1 30 ? 3.797 -28.656 -8.414 1 98.81 30 TRP B O 1
ATOM 2754 N N . ARG B 1 31 ? 2.814 -28.047 -10.328 1 98.69 31 ARG B N 1
ATOM 2755 C CA . ARG B 1 31 ? 3.838 -28.688 -11.148 1 98.69 31 ARG B CA 1
ATOM 2756 C C . ARG B 1 31 ? 5.223 -28.141 -10.828 1 98.69 31 ARG B C 1
ATOM 2758 O O . ARG B 1 31 ? 6.195 -28.891 -10.75 1 98.69 31 ARG B O 1
ATOM 2765 N N . THR B 1 32 ? 5.254 -26.859 -10.617 1 98.81 32 THR B N 1
ATOM 2766 C CA . THR B 1 32 ? 6.52 -26.203 -10.336 1 98.81 32 THR B CA 1
ATOM 2767 C C . THR B 1 32 ? 7.055 -26.609 -8.969 1 98.81 32 THR B C 1
ATOM 2769 O O . THR B 1 32 ? 8.211 -27.031 -8.844 1 98.81 32 THR B O 1
ATOM 2772 N N . VAL B 1 33 ? 6.234 -26.547 -7.957 1 98.56 33 VAL B N 1
ATOM 2773 C CA . VAL B 1 33 ? 6.707 -26.797 -6.598 1 98.56 33 VAL B CA 1
ATOM 2774 C C . VAL B 1 33 ? 6.91 -28.281 -6.375 1 98.56 33 VAL B C 1
ATOM 2776 O O . VAL B 1 33 ? 7.816 -28.703 -5.645 1 98.56 33 VAL B O 1
ATOM 2779 N N . ASP B 1 34 ? 6.113 -29.094 -6.98 1 97 34 ASP B N 1
ATOM 2780 C CA . ASP B 1 34 ? 6.262 -30.531 -6.875 1 97 34 ASP B CA 1
ATOM 2781 C C . ASP B 1 34 ? 7.555 -31.016 -7.535 1 97 34 ASP B C 1
ATOM 2783 O O . ASP B 1 34 ? 8.109 -32.031 -7.156 1 97 34 ASP B O 1
ATOM 2787 N N . SER B 1 35 ? 8.023 -30.281 -8.492 1 97.5 35 SER B N 1
ATOM 2788 C CA . SER B 1 35 ? 9.266 -30.609 -9.188 1 97.5 35 SER B CA 1
ATOM 2789 C C . SER B 1 35 ? 10.477 -30.141 -8.391 1 97.5 35 SER B C 1
ATOM 2791 O O . SER B 1 35 ? 11.617 -30.281 -8.844 1 97.5 35 SER B O 1
ATOM 2793 N N . GLY B 1 36 ? 10.25 -29.422 -7.305 1 97.06 36 GLY B N 1
ATOM 2794 C CA . GLY B 1 36 ? 11.352 -29.109 -6.418 1 97.06 36 GLY B CA 1
ATOM 2795 C C . GLY B 1 36 ? 11.734 -27.641 -6.453 1 97.06 36 GLY B C 1
ATOM 2796 O O . GLY B 1 36 ? 12.672 -27.219 -5.766 1 97.06 36 GLY B O 1
ATOM 2797 N N . PHE B 1 37 ? 11.023 -26.812 -7.18 1 98.44 37 PHE B N 1
ATOM 2798 C CA . PHE B 1 37 ? 11.312 -25.391 -7.23 1 98.44 37 PHE B CA 1
ATOM 2799 C C . PHE B 1 37 ? 10.812 -24.688 -5.973 1 98.44 37 PHE B C 1
ATOM 2801 O O . PHE B 1 37 ? 10.078 -25.281 -5.176 1 98.44 37 PHE B O 1
ATOM 2808 N N . SER B 1 38 ? 11.242 -23.484 -5.754 1 98.75 38 SER B N 1
ATOM 2809 C CA . SER B 1 38 ? 10.93 -22.734 -4.543 1 98.75 38 SER B CA 1
ATOM 2810 C C . SER B 1 38 ? 9.477 -22.297 -4.527 1 98.75 38 SER B C 1
ATOM 2812 O O . SER B 1 38 ? 8.812 -22.281 -5.562 1 98.75 38 SER B O 1
ATOM 2814 N N . ALA B 1 39 ? 9.031 -21.969 -3.357 1 98.88 39 ALA B N 1
ATOM 2815 C CA . ALA B 1 39 ? 7.688 -21.422 -3.211 1 98.88 39 ALA B CA 1
ATOM 2816 C C . ALA B 1 39 ? 7.508 -20.172 -4.07 1 98.88 39 ALA B C 1
ATOM 2818 O O . ALA B 1 39 ? 6.461 -20 -4.699 1 98.88 39 ALA B O 1
ATOM 2819 N N . VAL B 1 40 ? 8.5 -19.312 -4.133 1 98.94 40 VAL B N 1
ATOM 2820 C CA . VAL B 1 40 ? 8.445 -18.094 -4.926 1 98.94 40 VAL B CA 1
ATOM 2821 C C . VAL B 1 40 ? 8.281 -18.438 -6.402 1 98.94 40 VAL B C 1
ATOM 2823 O O . VAL B 1 40 ? 7.449 -17.859 -7.098 1 98.94 40 VAL B O 1
ATOM 2826 N N . ASP B 1 41 ? 9.07 -19.406 -6.891 1 98.94 41 ASP B N 1
ATOM 2827 C CA . ASP B 1 41 ? 8.945 -19.844 -8.281 1 98.94 41 ASP B CA 1
ATOM 2828 C C . ASP B 1 41 ? 7.531 -20.328 -8.578 1 98.94 41 ASP B C 1
ATOM 2830 O O . ASP B 1 41 ? 6.973 -20.016 -9.633 1 98.94 41 ASP B O 1
ATOM 2834 N N . ALA B 1 42 ? 7.027 -21.062 -7.676 1 98.94 42 ALA B N 1
ATOM 2835 C CA . ALA B 1 42 ? 5.723 -21.688 -7.871 1 98.94 42 ALA B CA 1
ATOM 2836 C C . ALA B 1 42 ? 4.617 -20.625 -7.922 1 98.94 42 ALA B C 1
ATOM 2838 O O . ALA B 1 42 ? 3.725 -20.703 -8.773 1 98.94 42 ALA B O 1
ATOM 2839 N N . VAL B 1 43 ? 4.621 -19.672 -7.004 1 98.94 43 VAL B N 1
ATOM 2840 C CA . VAL B 1 43 ? 3.602 -18.625 -6.996 1 98.94 43 VAL B CA 1
ATOM 2841 C C . VAL B 1 43 ? 3.676 -17.828 -8.289 1 98.94 43 VAL B C 1
ATOM 2843 O O . VAL B 1 43 ? 2.645 -17.438 -8.852 1 98.94 43 VAL B O 1
ATOM 2846 N N . VAL B 1 44 ? 4.875 -17.547 -8.773 1 98.94 44 VAL B N 1
ATOM 2847 C CA . VAL B 1 44 ? 5.051 -16.781 -10 1 98.94 44 VAL B CA 1
ATOM 2848 C C . VAL B 1 44 ? 4.469 -17.562 -11.18 1 98.94 44 VAL B C 1
ATOM 2850 O O . VAL B 1 44 ? 3.744 -17 -12 1 98.94 44 VAL B O 1
ATOM 2853 N N . GLU B 1 45 ? 4.746 -18.844 -11.242 1 98.94 45 GLU B N 1
ATOM 2854 C CA . GLU B 1 45 ? 4.234 -19.656 -12.344 1 98.94 45 GLU B CA 1
ATOM 2855 C C . GLU B 1 45 ? 2.715 -19.781 -12.273 1 98.94 45 GLU B C 1
ATOM 2857 O O . GLU B 1 45 ? 2.039 -19.734 -13.305 1 98.94 45 GLU B O 1
ATOM 2862 N N . GLY B 1 46 ? 2.205 -19.969 -11.094 1 98.94 46 GLY B N 1
ATOM 2863 C CA . GLY B 1 46 ? 0.763 -20.078 -10.93 1 98.94 46 GLY B CA 1
ATOM 2864 C C . GLY B 1 46 ? 0.027 -18.812 -11.328 1 98.94 46 GLY B C 1
ATOM 2865 O O . GLY B 1 46 ? -0.907 -18.844 -12.133 1 98.94 46 GLY B O 1
ATOM 2866 N N . CYS B 1 47 ? 0.433 -17.656 -10.805 1 98.94 47 CYS B N 1
ATOM 2867 C CA . CYS B 1 47 ? -0.197 -16.375 -11.125 1 98.94 47 CYS B CA 1
ATOM 2868 C C . CYS B 1 47 ? 0.003 -16.031 -12.602 1 98.94 47 CYS B C 1
ATOM 2870 O O . CYS B 1 47 ? -0.885 -15.461 -13.234 1 98.94 47 CYS B O 1
ATOM 2872 N N . SER B 1 48 ? 1.164 -16.359 -13.109 1 98.88 48 SER B N 1
ATOM 2873 C CA . SER B 1 48 ? 1.424 -16.141 -14.523 1 98.88 48 SER B CA 1
ATOM 2874 C C . SER B 1 48 ? 0.45 -16.922 -15.398 1 98.88 48 SER B C 1
ATOM 2876 O O . SER B 1 48 ? -0.026 -16.422 -16.422 1 98.88 48 SER B O 1
ATOM 2878 N N . ALA B 1 49 ? 0.213 -18.156 -15.023 1 98.94 49 ALA B N 1
ATOM 2879 C CA . ALA B 1 49 ? -0.751 -18.969 -15.758 1 98.94 49 ALA B CA 1
ATOM 2880 C C . ALA B 1 49 ? -2.129 -18.312 -15.773 1 98.94 49 ALA B C 1
ATOM 2882 O O . ALA B 1 49 ? -2.812 -18.297 -16.797 1 98.94 49 ALA B O 1
ATOM 2883 N N . CYS B 1 50 ? -2.5 -17.797 -14.656 1 98.75 50 CYS B N 1
ATOM 2884 C CA . CYS B 1 50 ? -3.791 -17.125 -14.57 1 98.75 50 CYS B CA 1
ATOM 2885 C C . CYS B 1 50 ? -3.82 -15.883 -15.453 1 98.75 50 CYS B C 1
ATOM 2887 O O . CYS B 1 50 ? -4.832 -15.594 -16.094 1 98.75 50 CYS B O 1
ATOM 2889 N N . GLU B 1 51 ? -2.752 -15.102 -15.438 1 98.56 51 GLU B N 1
ATOM 2890 C CA . GLU B 1 51 ? -2.662 -13.938 -16.312 1 98.56 51 GLU B CA 1
ATOM 2891 C C . GLU B 1 51 ? -2.807 -14.336 -17.781 1 98.56 51 GLU B C 1
ATOM 2893 O O . GLU B 1 51 ? -3.553 -13.703 -18.531 1 98.56 51 GLU B O 1
ATOM 2898 N N . GLU B 1 52 ? -2.123 -15.367 -18.172 1 98.25 52 GLU B N 1
ATOM 2899 C CA . GLU B 1 52 ? -2.146 -15.828 -19.562 1 98.25 52 GLU B CA 1
ATOM 2900 C C . GLU B 1 52 ? -3.539 -16.312 -19.953 1 98.25 52 GLU B C 1
ATOM 2902 O O . GLU B 1 52 ? -3.99 -16.078 -21.078 1 98.25 52 GLU B O 1
ATOM 2907 N N . LEU B 1 53 ? -4.172 -16.953 -19.016 1 97.94 53 LEU B N 1
ATOM 2908 C CA . LEU B 1 53 ? -5.488 -17.516 -19.281 1 97.94 53 LEU B CA 1
ATOM 2909 C C . LEU B 1 53 ? -6.578 -16.469 -19.125 1 97.94 53 LEU B C 1
ATOM 2911 O O . LEU B 1 53 ? -7.742 -16.719 -19.438 1 97.94 53 LEU B O 1
ATOM 2915 N N . GLN B 1 54 ? -6.176 -15.297 -18.641 1 96.81 54 GLN B N 1
ATOM 2916 C CA . GLN B 1 54 ? -7.125 -14.219 -18.391 1 96.81 54 GLN B CA 1
ATOM 2917 C C . GLN B 1 54 ? -8.273 -14.695 -17.5 1 96.81 54 GLN B C 1
ATOM 2919 O O . GLN B 1 54 ? -9.445 -14.539 -17.844 1 96.81 54 GLN B O 1
ATOM 2924 N N . CYS B 1 55 ? -7.84 -15.219 -16.312 1 96.38 55 CYS B N 1
ATOM 2925 C CA . CYS B 1 55 ? -8.789 -15.859 -15.406 1 96.38 55 CYS B CA 1
ATOM 2926 C C . CYS B 1 55 ? -9.945 -14.914 -15.086 1 96.38 55 CYS B C 1
ATOM 2928 O O . CYS B 1 55 ? -9.727 -13.797 -14.625 1 96.38 55 CYS B O 1
ATOM 2930 N N . ASP B 1 56 ? -11.18 -15.344 -15.43 1 93 56 ASP B N 1
ATOM 2931 C CA . ASP B 1 56 ? -12.453 -14.695 -15.141 1 93 56 ASP B CA 1
ATOM 2932 C C . ASP B 1 56 ? -12.531 -13.312 -15.789 1 93 56 ASP B C 1
ATOM 2934 O O . ASP B 1 56 ? -13.43 -12.531 -15.484 1 93 56 ASP B O 1
ATOM 2938 N N . GLY B 1 57 ? -11.555 -12.977 -16.562 1 93.31 57 GLY B N 1
ATOM 2939 C CA . GLY B 1 57 ? -11.555 -11.695 -17.25 1 93.31 57 GLY B CA 1
ATOM 2940 C C . GLY B 1 57 ? -11.141 -10.539 -16.344 1 93.31 57 GLY B C 1
ATOM 2941 O O . GLY B 1 57 ? -11.398 -9.375 -16.656 1 93.31 57 GLY B O 1
ATOM 2942 N N . THR B 1 58 ? -10.555 -10.875 -15.18 1 94.75 58 THR B N 1
ATOM 2943 C CA . THR B 1 58 ? -10.156 -9.844 -14.227 1 94.75 58 THR B CA 1
ATOM 2944 C C . THR B 1 58 ? -8.672 -9.953 -13.898 1 94.75 58 THR B C 1
ATOM 2946 O O . THR B 1 58 ? -8.148 -9.203 -13.07 1 94.75 58 THR B O 1
ATOM 2949 N N . VAL B 1 59 ? -8.031 -10.938 -14.453 1 97.25 59 VAL B N 1
ATOM 2950 C CA . VAL B 1 59 ? -6.598 -11.141 -14.289 1 97.25 59 VAL B CA 1
ATOM 2951 C C . VAL B 1 59 ? -5.918 -11.211 -15.656 1 97.25 59 VAL B C 1
ATOM 2953 O O . VAL B 1 59 ? -6.375 -11.938 -16.547 1 97.25 59 VAL B O 1
ATOM 2956 N N . GLY B 1 60 ? -4.824 -10.422 -15.742 1 97.25 60 GLY B N 1
ATOM 2957 C CA . GLY B 1 60 ? -4.129 -10.438 -17.016 1 97.25 60 GLY B CA 1
ATOM 2958 C C . GLY B 1 60 ? -4.656 -9.406 -18 1 97.25 60 GLY B C 1
ATOM 2959 O O . GLY B 1 60 ? -5.488 -8.57 -17.641 1 97.25 60 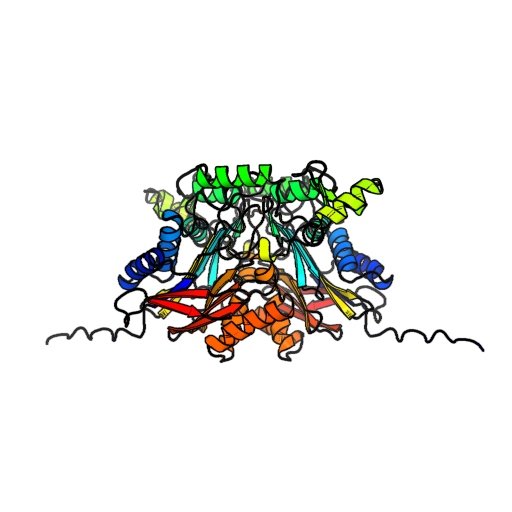GLY B O 1
ATOM 2960 N N . PRO B 1 61 ? -4.16 -9.438 -19.219 1 96.94 61 PRO B N 1
ATOM 2961 C CA . PRO B 1 61 ? -4.613 -8.469 -20.219 1 96.94 61 PRO B CA 1
ATOM 2962 C C . PRO B 1 61 ? -6.07 -8.68 -20.625 1 96.94 61 PRO B C 1
ATOM 2964 O O . PRO B 1 61 ? -6.574 -9.805 -20.578 1 96.94 61 PRO B O 1
ATOM 2967 N N . GLY B 1 62 ? -6.742 -7.574 -20.969 1 93.5 62 GLY B N 1
ATOM 2968 C CA . GLY B 1 62 ? -8.023 -7.652 -21.641 1 93.5 62 GLY B CA 1
ATOM 2969 C C . GLY B 1 62 ? -9.211 -7.484 -20.703 1 93.5 62 GLY B C 1
ATOM 2970 O O . GLY B 1 62 ? -10.359 -7.586 -21.125 1 93.5 62 GLY B O 1
ATOM 2971 N N . GLY B 1 63 ? -8.812 -7.23 -19.422 1 92.12 63 GLY B N 1
ATOM 2972 C CA . GLY B 1 63 ? -9.93 -7.172 -18.484 1 92.12 63 GLY B CA 1
ATOM 2973 C C . GLY B 1 63 ? -10.062 -5.828 -17.797 1 92.12 63 GLY B C 1
ATOM 2974 O O . GLY B 1 63 ? -9.18 -4.98 -17.906 1 92.12 63 GLY B O 1
ATOM 2975 N N . SER B 1 64 ? -11.195 -5.598 -17.219 1 93.81 64 SER B N 1
ATOM 2976 C CA . SER B 1 64 ? -11.547 -4.543 -16.281 1 93.81 64 SER B CA 1
ATOM 2977 C C . SER B 1 64 ? -11.016 -3.189 -16.734 1 93.81 64 SER B C 1
ATOM 2979 O O . SER B 1 64 ? -10.133 -2.613 -16.094 1 93.81 64 SER B O 1
ATOM 2981 N N . PRO B 1 65 ? -11.609 -2.566 -17.734 1 96.62 65 PRO B N 1
ATOM 2982 C CA . PRO B 1 65 ? -11.156 -1.248 -18.188 1 96.62 65 PRO B CA 1
ATOM 2983 C C . PRO B 1 65 ? 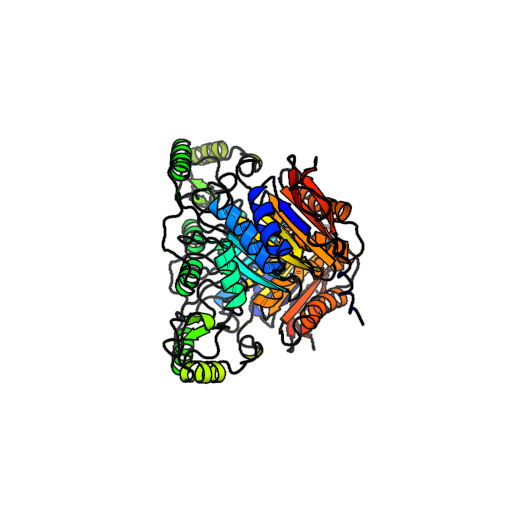-11.414 -0.151 -17.156 1 96.62 65 PRO B C 1
ATOM 2985 O O . PRO B 1 65 ? -12.422 -0.188 -16.453 1 96.62 65 PRO B O 1
ATOM 2988 N N . ASN B 1 66 ? -10.492 0.807 -17.094 1 97.06 66 ASN B N 1
ATOM 2989 C CA . ASN B 1 66 ? -10.758 1.988 -16.266 1 97.06 66 ASN B CA 1
ATOM 2990 C C . ASN B 1 66 ? -11.641 2.992 -17 1 97.06 66 ASN B C 1
ATOM 2992 O O . ASN B 1 66 ? -12.164 2.695 -18.078 1 97.06 66 ASN B O 1
ATOM 2996 N N . GLU B 1 67 ? -11.836 4.156 -16.438 1 97.25 67 GLU B N 1
ATOM 2997 C CA . GLU B 1 67 ? -12.734 5.156 -17.016 1 97.25 67 GLU B CA 1
ATOM 2998 C C . GLU B 1 67 ? -12.273 5.59 -18.406 1 97.25 67 GLU B C 1
ATOM 3000 O O . GLU B 1 67 ? -13.055 6.137 -19.172 1 97.25 67 GLU B O 1
ATOM 3005 N N . ASN B 1 68 ? -11 5.359 -18.719 1 96.94 68 ASN B N 1
ATOM 3006 C CA . ASN B 1 68 ? -10.461 5.715 -20.031 1 96.94 68 ASN B CA 1
ATOM 3007 C C . ASN B 1 68 ? -10.453 4.52 -20.984 1 96.94 68 ASN B C 1
ATOM 3009 O O . ASN B 1 68 ? -9.93 4.605 -22.094 1 96.94 68 ASN B O 1
ATOM 3013 N N . GLY B 1 69 ? -10.922 3.402 -20.469 1 97.25 69 GLY B N 1
ATOM 3014 C CA . GLY B 1 69 ? -10.977 2.195 -21.281 1 97.25 69 GLY B CA 1
ATOM 3015 C C . GLY B 1 69 ? -9.695 1.388 -21.234 1 97.25 69 GLY B C 1
ATOM 3016 O O . GLY B 1 69 ? -9.555 0.399 -21.953 1 97.25 69 GLY B O 1
ATOM 3017 N N . GLU B 1 70 ? -8.812 1.773 -20.391 1 97.44 70 GLU B N 1
ATOM 3018 C CA . GLU B 1 70 ? -7.504 1.133 -20.344 1 97.44 70 GLU B CA 1
ATOM 3019 C C . GLU B 1 70 ? -7.48 0.011 -19.297 1 97.44 70 GLU B C 1
ATOM 3021 O O . GLU B 1 70 ? -8.047 0.152 -18.219 1 97.44 70 GLU B O 1
ATOM 3026 N N . THR B 1 71 ? -6.805 -1.106 -19.656 1 97.62 71 THR B N 1
ATOM 3027 C CA . THR B 1 71 ? -6.543 -2.189 -18.719 1 97.62 71 THR B CA 1
ATOM 3028 C C . THR B 1 71 ? -5.156 -2.045 -18.094 1 97.62 71 THR B C 1
ATOM 3030 O O . THR B 1 71 ? -4.176 -1.825 -18.812 1 97.62 71 THR B O 1
ATOM 3033 N N . THR B 1 72 ? -5.059 -2.092 -16.797 1 98.19 72 THR B N 1
ATOM 3034 C CA . THR B 1 72 ? -3.791 -2.094 -16.062 1 98.19 72 THR B CA 1
ATOM 3035 C C . THR B 1 72 ? -3.691 -3.311 -15.148 1 98.19 72 THR B C 1
ATOM 3037 O O . THR B 1 72 ? -4.684 -4.004 -14.922 1 98.19 72 THR B O 1
ATOM 3040 N N . ILE B 1 73 ? -2.48 -3.588 -14.688 1 98.62 73 ILE B N 1
ATOM 3041 C CA . ILE B 1 73 ? -2.262 -4.781 -13.883 1 98.62 73 ILE B CA 1
ATOM 3042 C C . ILE B 1 73 ? -1.583 -4.398 -12.57 1 98.62 73 ILE B C 1
ATOM 3044 O O . ILE B 1 73 ? -0.668 -3.572 -12.555 1 98.62 73 ILE B O 1
ATOM 3048 N N . ASP B 1 74 ? -2.041 -4.926 -11.484 1 98.75 74 ASP B N 1
ATOM 3049 C CA . ASP B 1 74 ? -1.422 -4.93 -10.164 1 98.75 74 ASP B CA 1
ATOM 3050 C C . ASP B 1 74 ? -0.924 -6.324 -9.797 1 98.75 74 ASP B C 1
ATOM 3052 O O . ASP B 1 74 ? -1.608 -7.32 -10.047 1 98.75 74 ASP B O 1
ATOM 3056 N N . ALA B 1 75 ? 0.254 -6.391 -9.227 1 98.94 75 ALA B N 1
ATOM 3057 C CA . ALA B 1 75 ? 0.783 -7.699 -8.844 1 98.94 75 ALA B CA 1
ATOM 3058 C C . ALA B 1 75 ? 1.773 -7.574 -7.691 1 98.94 75 ALA B C 1
ATOM 3060 O O . ALA B 1 75 ? 2.385 -6.52 -7.5 1 98.94 75 ALA B O 1
ATOM 3061 N N . LEU B 1 76 ? 1.921 -8.625 -6.938 1 98.94 76 LEU B N 1
ATOM 3062 C CA . LEU B 1 76 ? 2.809 -8.695 -5.781 1 98.94 76 LEU B CA 1
ATOM 3063 C C . LEU B 1 76 ? 3.383 -10.102 -5.621 1 98.94 76 LEU B C 1
ATOM 3065 O O . LEU B 1 76 ? 2.674 -11.094 -5.809 1 98.94 76 LEU B O 1
ATOM 3069 N N . VAL B 1 77 ? 4.645 -10.195 -5.301 1 98.94 77 VAL B N 1
ATOM 3070 C CA . VAL B 1 77 ? 5.258 -11.438 -4.836 1 98.94 77 VAL B CA 1
ATOM 3071 C C . VAL B 1 77 ? 5.98 -11.188 -3.512 1 98.94 77 VAL B C 1
ATOM 3073 O O . VAL B 1 77 ? 6.625 -10.156 -3.332 1 98.94 77 VAL B O 1
ATOM 3076 N N . MET B 1 78 ? 5.836 -12.078 -2.586 1 98.94 78 MET B N 1
ATOM 3077 C CA . MET B 1 78 ? 6.473 -11.961 -1.276 1 98.94 78 MET B CA 1
ATOM 3078 C C . MET B 1 78 ? 7.109 -13.281 -0.86 1 98.94 78 MET B C 1
ATOM 3080 O O . MET B 1 78 ? 6.469 -14.336 -0.93 1 98.94 78 MET B O 1
ATOM 3084 N N . ASP B 1 79 ? 8.336 -13.211 -0.476 1 98.88 79 ASP B N 1
ATOM 3085 C CA . ASP B 1 79 ? 9.078 -14.344 0.075 1 98.88 79 ASP B CA 1
ATOM 3086 C C . ASP B 1 79 ? 8.93 -14.406 1.594 1 98.88 79 ASP B C 1
ATOM 3088 O O . ASP B 1 79 ? 9.477 -13.57 2.312 1 98.88 79 ASP B O 1
ATOM 3092 N N . GLY B 1 80 ? 8.281 -15.438 2.059 1 98.75 80 GLY B N 1
ATOM 3093 C CA . GLY B 1 80 ? 8 -15.562 3.48 1 98.75 80 GLY B CA 1
ATOM 3094 C C . GLY B 1 80 ? 9.242 -15.812 4.316 1 98.75 80 GLY B C 1
ATOM 3095 O O . GLY B 1 80 ? 9.211 -15.656 5.539 1 98.75 80 GLY B O 1
ATOM 3096 N N . VAL B 1 81 ? 10.297 -16.203 3.676 1 98.12 81 VAL B N 1
ATOM 3097 C CA . VAL B 1 81 ? 11.547 -16.484 4.375 1 98.12 81 VAL B CA 1
ATOM 3098 C C . VAL B 1 81 ? 12.297 -15.172 4.621 1 98.12 81 VAL B C 1
ATOM 3100 O O . VAL B 1 81 ? 12.648 -14.859 5.762 1 98.12 81 VAL B O 1
ATOM 3103 N N . THR B 1 82 ? 12.508 -14.43 3.574 1 97.94 82 THR B N 1
ATOM 3104 C CA . THR B 1 82 ? 13.352 -13.242 3.641 1 97.94 82 THR B CA 1
ATOM 3105 C C . THR B 1 82 ? 12.523 -12.008 3.986 1 97.94 82 THR B C 1
ATOM 3107 O O . THR B 1 82 ? 13.078 -10.977 4.375 1 97.94 82 THR B O 1
ATOM 3110 N N . MET B 1 83 ? 11.258 -12.062 3.713 1 98.69 83 MET B N 1
ATOM 3111 C CA . MET B 1 83 ? 10.305 -10.961 3.859 1 98.69 83 MET B CA 1
ATOM 3112 C C . MET B 1 83 ? 10.492 -9.922 2.758 1 98.69 83 MET B C 1
ATOM 3114 O O . MET B 1 83 ? 10 -8.805 2.869 1 98.69 83 MET B O 1
ATOM 3118 N N . GLU B 1 84 ? 11.219 -10.289 1.695 1 98.31 84 GLU B N 1
ATOM 3119 C CA . GLU B 1 84 ? 11.305 -9.422 0.526 1 98.31 84 GLU B CA 1
ATOM 3120 C C . GLU B 1 84 ? 9.992 -9.414 -0.254 1 98.31 84 GLU B C 1
ATOM 3122 O O . GLU B 1 84 ? 9.312 -10.438 -0.342 1 98.31 84 GLU B O 1
ATOM 3127 N N . VAL B 1 85 ? 9.727 -8.266 -0.784 1 98.88 85 VAL B N 1
ATOM 3128 C CA . VAL B 1 85 ? 8.508 -8.062 -1.56 1 98.88 85 VAL B CA 1
ATOM 3129 C C . VAL B 1 85 ? 8.836 -7.316 -2.852 1 98.88 85 VAL B C 1
ATOM 3131 O O . VAL B 1 85 ? 9.68 -6.422 -2.861 1 98.88 85 VAL B O 1
ATOM 3134 N N . GLY B 1 86 ? 8.266 -7.699 -3.941 1 98.94 86 GLY B N 1
ATOM 3135 C CA . GLY B 1 86 ? 8.188 -6.938 -5.176 1 98.94 86 GLY B CA 1
ATOM 3136 C C . GLY B 1 86 ? 6.762 -6.746 -5.664 1 98.94 86 GLY B C 1
ATOM 3137 O O . GLY B 1 86 ? 5.945 -7.672 -5.598 1 98.94 86 GLY B O 1
ATOM 3138 N N . ALA B 1 87 ? 6.496 -5.566 -6.121 1 99 87 ALA B N 1
ATOM 3139 C CA . ALA B 1 87 ? 5.137 -5.289 -6.574 1 99 87 ALA B CA 1
ATOM 3140 C C . ALA B 1 87 ? 5.129 -4.246 -7.688 1 99 87 ALA B C 1
ATOM 3142 O O . ALA B 1 87 ? 6.039 -3.422 -7.781 1 99 87 ALA B O 1
ATOM 3143 N N . VAL B 1 88 ? 4.137 -4.305 -8.523 1 98.94 88 VAL B N 1
ATOM 3144 C CA . VAL B 1 88 ? 3.814 -3.289 -9.516 1 98.94 88 VAL B CA 1
ATOM 3145 C C . VAL B 1 88 ? 2.33 -2.939 -9.438 1 98.94 88 VAL B C 1
ATOM 3147 O O . VAL B 1 88 ? 1.507 -3.779 -9.062 1 98.94 88 VAL B O 1
ATOM 3150 N N . ALA B 1 89 ? 2.023 -1.754 -9.742 1 98.94 89 ALA B N 1
ATOM 3151 C CA . ALA B 1 89 ? 0.629 -1.327 -9.641 1 98.94 89 ALA B CA 1
ATOM 3152 C C . ALA B 1 89 ? 0.286 -0.324 -10.742 1 98.94 89 ALA B C 1
ATOM 3154 O O . ALA B 1 89 ? 1.142 0.454 -11.172 1 98.94 89 ALA B O 1
ATOM 3155 N N . ALA B 1 90 ? -0.998 -0.404 -11.117 1 98.69 90 ALA B N 1
ATOM 3156 C CA . ALA B 1 90 ? -1.471 0.451 -12.203 1 98.69 90 ALA B CA 1
ATOM 3157 C C . ALA B 1 90 ? -0.524 0.393 -13.398 1 98.69 90 ALA B C 1
ATOM 3159 O O . ALA B 1 90 ? -0.235 1.418 -14.023 1 98.69 90 ALA B O 1
ATOM 3160 N N . MET B 1 91 ? 0.029 -0.773 -13.68 1 98.81 91 MET B N 1
ATOM 3161 C CA . MET B 1 91 ? 1.023 -0.937 -14.734 1 98.81 91 MET B CA 1
ATOM 3162 C C . MET B 1 91 ? 0.352 -1.158 -16.078 1 98.81 91 MET B C 1
ATOM 3164 O O . MET B 1 91 ? -0.447 -2.084 -16.234 1 98.81 91 MET B O 1
ATOM 3168 N N . SER B 1 92 ? 0.719 -0.363 -16.984 1 98 92 SER B N 1
ATOM 3169 C CA . SER B 1 92 ? 0.193 -0.452 -18.344 1 98 92 SER B CA 1
ATOM 3170 C C . SER B 1 92 ? 1.195 -1.117 -19.281 1 98 92 SER B C 1
ATOM 3172 O O . SER B 1 92 ? 2.375 -1.247 -18.938 1 98 92 SER B O 1
ATOM 3174 N N . TYR B 1 93 ? 0.757 -1.695 -20.312 1 98.38 93 TYR B N 1
ATOM 3175 C CA . TYR B 1 93 ? 1.51 -2.033 -21.516 1 98.38 93 TYR B CA 1
ATOM 3176 C C . TYR B 1 93 ? 2.336 -3.297 -21.297 1 98.38 93 TYR B C 1
ATOM 3178 O O . TYR B 1 93 ? 3.004 -3.77 -22.219 1 98.38 93 TYR B O 1
ATOM 3186 N N . VAL B 1 94 ? 2.41 -3.873 -20.109 1 98.62 94 VAL B N 1
ATOM 3187 C CA . VAL B 1 94 ? 3.111 -5.125 -19.828 1 98.62 94 VAL B CA 1
ATOM 3188 C C . VAL B 1 94 ? 2.125 -6.168 -19.312 1 98.62 94 VAL B C 1
ATOM 3190 O O . VAL B 1 94 ? 1.471 -5.961 -18.297 1 98.62 94 VAL B O 1
ATOM 3193 N N . LYS B 1 95 ? 2.004 -7.262 -19.969 1 98.31 95 LYS B N 1
ATOM 3194 C CA . LYS B 1 95 ? 0.959 -8.227 -19.641 1 98.31 95 LYS B CA 1
ATOM 3195 C C . LYS B 1 95 ? 1.4 -9.156 -18.516 1 98.31 95 LYS B C 1
ATOM 3197 O O . LYS B 1 95 ? 0.567 -9.781 -17.859 1 98.31 95 LYS B O 1
ATOM 3202 N N . ASP B 1 96 ? 2.758 -9.281 -18.312 1 98.62 96 ASP B N 1
ATOM 3203 C CA . ASP B 1 96 ? 3.309 -10.188 -17.312 1 98.62 96 ASP B CA 1
ATOM 3204 C C . ASP B 1 96 ? 3.439 -9.492 -15.961 1 98.62 96 ASP B C 1
ATOM 3206 O O . ASP B 1 96 ? 4.551 -9.211 -15.508 1 98.62 96 ASP B O 1
ATOM 3210 N N . GLY B 1 97 ? 2.34 -9.359 -15.273 1 98.75 97 GLY B N 1
ATOM 3211 C CA . GLY B 1 97 ? 2.312 -8.609 -14.023 1 98.75 97 GLY B CA 1
ATOM 3212 C C . GLY B 1 97 ? 3.137 -9.242 -12.922 1 98.75 97 GLY B C 1
ATOM 3213 O O . GLY B 1 97 ? 4.023 -8.602 -12.352 1 98.75 97 GLY B O 1
ATOM 3214 N N . ILE B 1 98 ? 2.945 -10.516 -12.609 1 98.94 98 ILE B N 1
ATOM 3215 C CA . ILE B 1 98 ? 3.611 -11.195 -11.5 1 98.94 98 ILE B CA 1
ATOM 3216 C C . ILE B 1 98 ? 5.105 -11.312 -11.789 1 98.94 98 ILE B C 1
ATOM 3218 O O . ILE B 1 98 ? 5.926 -11.289 -10.875 1 98.94 98 ILE B O 1
ATOM 3222 N N . ARG B 1 99 ? 5.465 -11.484 -13.016 1 98.94 99 ARG B N 1
ATOM 3223 C CA . ARG B 1 99 ? 6.879 -11.531 -13.375 1 98.94 99 ARG B CA 1
ATOM 3224 C C . ARG B 1 99 ? 7.531 -10.164 -13.18 1 98.94 99 ARG B C 1
ATOM 3226 O O . ARG B 1 99 ? 8.688 -10.078 -12.758 1 98.94 99 ARG B O 1
ATOM 3233 N N . ALA B 1 100 ? 6.797 -9.102 -13.57 1 98.94 100 ALA B N 1
ATOM 3234 C CA . ALA B 1 100 ? 7.301 -7.758 -13.32 1 98.94 100 ALA B CA 1
ATOM 3235 C C . ALA B 1 100 ? 7.535 -7.527 -11.828 1 98.94 100 ALA B C 1
ATOM 3237 O O . ALA B 1 100 ? 8.555 -6.957 -11.43 1 98.94 100 ALA B O 1
ATOM 3238 N N . ALA B 1 101 ? 6.621 -7.992 -11.008 1 98.94 101 ALA B N 1
ATOM 3239 C CA . ALA B 1 101 ? 6.766 -7.883 -9.555 1 98.94 101 ALA B CA 1
ATOM 3240 C C . ALA B 1 101 ? 8.008 -8.625 -9.07 1 98.94 101 ALA B C 1
ATOM 3242 O O . ALA B 1 101 ? 8.75 -8.117 -8.227 1 98.94 101 ALA B O 1
ATOM 3243 N N . ARG B 1 102 ? 8.219 -9.781 -9.594 1 98.94 102 ARG B N 1
ATOM 3244 C CA . ARG B 1 102 ? 9.406 -10.547 -9.234 1 98.94 102 ARG B CA 1
ATOM 3245 C C . ARG B 1 102 ? 10.68 -9.797 -9.602 1 98.94 102 ARG B C 1
ATOM 3247 O O . ARG B 1 102 ? 11.664 -9.836 -8.859 1 98.94 102 ARG B O 1
ATOM 3254 N N . LEU B 1 103 ? 10.656 -9.195 -10.766 1 98.81 103 LEU B N 1
ATOM 3255 C CA . LEU B 1 103 ? 11.828 -8.445 -11.211 1 98.81 103 LEU B CA 1
ATOM 3256 C C . LEU B 1 103 ? 12.109 -7.27 -10.273 1 98.81 103 LEU B C 1
ATOM 3258 O O . LEU B 1 103 ? 13.273 -6.941 -10.016 1 98.81 103 LEU B O 1
ATOM 3262 N N . VAL B 1 104 ? 11.078 -6.609 -9.75 1 98.94 104 VAL B N 1
ATOM 3263 C CA . VAL B 1 104 ? 11.266 -5.551 -8.766 1 98.94 104 VAL B CA 1
ATOM 3264 C C . VAL B 1 104 ? 11.969 -6.113 -7.535 1 98.94 104 VAL B C 1
ATOM 3266 O O . VAL B 1 104 ? 12.922 -5.516 -7.031 1 98.94 104 VAL B O 1
ATOM 3269 N N . MET B 1 105 ? 11.547 -7.223 -7.047 1 98.75 105 MET B N 1
ATOM 3270 C CA . MET B 1 105 ? 12.102 -7.871 -5.863 1 98.75 105 MET B CA 1
ATOM 3271 C C . MET B 1 105 ? 13.562 -8.242 -6.086 1 98.75 105 MET B C 1
ATOM 3273 O O . MET B 1 105 ? 14.391 -8.102 -5.184 1 98.75 105 MET B O 1
ATOM 3277 N N . GLN B 1 106 ? 13.875 -8.648 -7.316 1 98 106 GLN B N 1
ATOM 3278 C CA . GLN B 1 106 ? 15.188 -9.227 -7.602 1 98 106 GLN B CA 1
ATOM 3279 C C . GLN B 1 106 ? 16.188 -8.141 -7.996 1 98 106 GLN B C 1
ATOM 3281 O O . GLN B 1 106 ? 17.391 -8.273 -7.738 1 98 106 GLN B O 1
ATOM 3286 N N . HIS B 1 107 ? 15.68 -7.062 -8.609 1 97.81 107 HIS B N 1
ATOM 3287 C CA . HIS B 1 107 ? 16.625 -6.195 -9.289 1 97.81 107 HIS B CA 1
ATOM 3288 C C . HIS B 1 107 ? 16.547 -4.766 -8.766 1 97.81 107 HIS B C 1
ATOM 3290 O O . HIS B 1 107 ? 17.125 -3.846 -9.359 1 97.81 107 HIS B O 1
ATOM 3296 N N . THR B 1 108 ? 15.852 -4.574 -7.668 1 97.88 108 THR B N 1
ATOM 3297 C CA . THR B 1 108 ? 15.836 -3.287 -6.98 1 97.88 108 THR B CA 1
ATOM 3298 C C . THR B 1 108 ? 15.812 -3.484 -5.465 1 97.88 108 THR B C 1
ATOM 3300 O O . THR B 1 108 ? 15.562 -4.59 -4.98 1 97.88 108 THR B O 1
ATOM 3303 N N . LYS B 1 109 ? 16.078 -2.43 -4.793 1 96.69 109 LYS B N 1
ATOM 3304 C CA . LYS B 1 109 ? 15.93 -2.406 -3.34 1 96.69 109 LYS B CA 1
ATOM 3305 C C . LYS B 1 109 ? 14.562 -1.85 -2.934 1 96.69 109 LYS B C 1
ATOM 3307 O O . LYS B 1 109 ? 14.336 -1.555 -1.76 1 96.69 109 LYS B O 1
ATOM 3312 N N . HIS B 1 110 ? 13.656 -1.672 -3.994 1 98.31 110 HIS B N 1
ATOM 3313 C CA . HIS B 1 110 ? 12.32 -1.141 -3.752 1 98.31 110 HIS B CA 1
ATOM 3314 C C . HIS B 1 110 ? 11.312 -2.266 -3.555 1 98.31 110 HIS B C 1
ATOM 3316 O O . HIS B 1 110 ? 11.617 -3.434 -3.803 1 98.31 110 HIS B O 1
ATOM 3322 N N . THR B 1 111 ? 10.133 -1.87 -3.084 1 98.75 111 THR B N 1
ATOM 3323 C CA . THR B 1 111 ? 9.031 -2.805 -2.867 1 98.75 111 THR B CA 1
ATOM 3324 C C . THR B 1 111 ? 7.949 -2.613 -3.922 1 98.75 111 THR B C 1
ATOM 3326 O O . THR B 1 111 ? 7.332 -3.584 -4.367 1 98.75 111 THR B O 1
ATOM 3329 N N . LEU B 1 112 ? 7.75 -1.412 -4.402 1 98.94 112 LEU B N 1
ATOM 3330 C CA . LEU B 1 112 ? 6.605 -1.118 -5.258 1 98.94 112 LEU B CA 1
ATOM 3331 C C . LEU B 1 112 ? 6.965 -0.067 -6.301 1 98.94 112 LEU B C 1
ATOM 3333 O O . LEU B 1 112 ? 7.469 1.005 -5.965 1 98.94 112 LEU B O 1
ATOM 3337 N N . LEU B 1 113 ? 6.738 -0.394 -7.555 1 98.94 113 LEU B N 1
ATOM 3338 C CA . LEU B 1 113 ? 6.781 0.559 -8.656 1 98.94 113 LEU B CA 1
ATOM 3339 C C . LEU B 1 113 ? 5.406 0.705 -9.305 1 98.94 113 LEU B C 1
ATOM 3341 O O . LEU B 1 113 ? 4.676 -0.279 -9.453 1 98.94 113 LEU B O 1
ATOM 3345 N N . VAL B 1 114 ? 5.09 1.942 -9.781 1 98.94 114 VAL B N 1
ATOM 3346 C CA . VAL B 1 114 ? 3.713 2.133 -10.227 1 98.94 114 VAL B CA 1
ATOM 3347 C C . VAL B 1 114 ? 3.701 2.814 -11.594 1 98.94 114 VAL B C 1
ATOM 3349 O O . VAL B 1 114 ? 4.691 3.43 -12 1 98.94 114 VAL B O 1
ATOM 3352 N N . GLY B 1 115 ? 2.604 2.664 -12.281 1 98.62 115 GLY B N 1
ATOM 3353 C CA . GLY B 1 115 ? 2.312 3.414 -13.492 1 98.62 115 GLY B CA 1
ATOM 3354 C C . GLY B 1 115 ? 3.184 3.01 -14.672 1 98.62 115 GLY B C 1
ATOM 3355 O O . GLY B 1 115 ? 3.666 1.878 -14.727 1 98.62 115 GLY B O 1
ATOM 3356 N N . GLU B 1 116 ? 3.33 3.934 -15.594 1 98.19 116 GLU B N 1
ATOM 3357 C CA . GLU B 1 116 ? 4.129 3.693 -16.797 1 98.19 116 GLU B CA 1
ATOM 3358 C C . GLU B 1 116 ? 5.609 3.547 -16.438 1 98.19 116 GLU B C 1
ATOM 3360 O O . GLU B 1 116 ? 6.367 2.91 -17.188 1 98.19 116 GLU B O 1
ATOM 3365 N N . GLN B 1 117 ? 5.957 4.105 -15.328 1 98.62 117 GLN B N 1
ATOM 3366 C CA . GLN B 1 117 ? 7.34 3.951 -14.891 1 98.62 117 GLN B CA 1
ATOM 3367 C C . GLN B 1 117 ? 7.629 2.512 -14.477 1 98.62 117 GLN B C 1
ATOM 3369 O O . GLN B 1 117 ? 8.742 2.021 -14.656 1 98.62 117 GLN B O 1
ATOM 3374 N N . ALA B 1 118 ? 6.637 1.879 -13.891 1 98.88 118 ALA B N 1
ATOM 3375 C CA . ALA B 1 118 ? 6.766 0.448 -13.625 1 98.88 118 ALA B CA 1
ATOM 3376 C C . ALA B 1 118 ? 6.926 -0.334 -14.93 1 98.88 118 ALA B C 1
ATOM 3378 O O . ALA B 1 118 ? 7.723 -1.273 -15 1 98.88 118 ALA B O 1
ATOM 3379 N N . SER B 1 119 ? 6.16 0.054 -15.953 1 98.75 119 SER B N 1
ATOM 3380 C CA . SER B 1 119 ? 6.27 -0.579 -17.266 1 98.75 119 SER B CA 1
ATOM 3381 C C . SER B 1 119 ? 7.672 -0.406 -17.844 1 98.75 119 SER B C 1
ATOM 3383 O O . SER B 1 119 ? 8.25 -1.355 -18.375 1 98.75 119 SER B O 1
ATOM 3385 N N . ALA B 1 120 ? 8.141 0.82 -17.75 1 98.38 120 ALA B N 1
ATOM 3386 C CA . ALA B 1 120 ? 9.469 1.111 -18.281 1 98.38 120 ALA B CA 1
ATOM 3387 C C . ALA B 1 120 ? 10.531 0.238 -17.609 1 98.38 120 ALA B C 1
ATOM 3389 O O . ALA B 1 120 ? 11.422 -0.286 -18.266 1 98.38 120 ALA B O 1
ATOM 3390 N N . PHE B 1 121 ? 10.445 0.095 -16.344 1 98.5 121 PHE B N 1
ATOM 3391 C CA . PHE B 1 121 ? 11.359 -0.77 -15.609 1 98.5 121 PHE B CA 1
ATOM 3392 C C . PHE B 1 121 ? 11.266 -2.207 -16.109 1 98.5 121 PHE B C 1
ATOM 3394 O O . PHE B 1 121 ? 12.281 -2.83 -16.422 1 98.5 121 PHE B O 1
ATOM 3401 N N . ALA B 1 122 ? 10.008 -2.719 -16.156 1 98.69 122 ALA B N 1
ATOM 3402 C CA . ALA B 1 122 ? 9.781 -4.105 -16.547 1 98.69 122 ALA B CA 1
ATOM 3403 C C . ALA B 1 122 ? 10.336 -4.371 -17.953 1 98.69 122 ALA B C 1
ATOM 3405 O O . ALA B 1 122 ? 10.969 -5.402 -18.188 1 98.69 122 ALA B O 1
ATOM 3406 N N . LEU B 1 123 ? 10.086 -3.447 -18.859 1 98.12 123 LEU B N 1
ATOM 3407 C CA . LEU B 1 123 ? 10.578 -3.562 -20.234 1 98.12 123 LEU B CA 1
ATOM 3408 C C . LEU B 1 123 ? 12.109 -3.553 -20.25 1 98.12 123 LEU B C 1
ATOM 3410 O O . LEU B 1 123 ? 12.727 -4.332 -20.984 1 98.12 123 LEU B O 1
ATOM 3414 N N . SER B 1 124 ? 12.695 -2.715 -19.406 1 96.12 124 SER B N 1
ATOM 3415 C CA . SER B 1 124 ? 14.156 -2.613 -19.344 1 96.12 124 SER B CA 1
ATOM 3416 C C . SER B 1 124 ? 14.781 -3.896 -18.812 1 96.12 124 SER B C 1
ATOM 3418 O O . SER B 1 124 ? 15.945 -4.191 -19.094 1 96.12 124 SER B O 1
ATOM 3420 N N . MET B 1 125 ? 14.016 -4.652 -18.062 1 97 125 MET B N 1
ATOM 3421 C CA . MET B 1 125 ? 14.5 -5.906 -17.484 1 97 125 MET B CA 1
ATOM 3422 C C . MET B 1 125 ? 14.242 -7.074 -18.422 1 97 125 MET B C 1
ATOM 3424 O O . MET B 1 125 ? 14.531 -8.227 -18.094 1 97 125 MET B O 1
ATOM 3428 N N . GLY B 1 126 ? 13.578 -6.801 -19.547 1 95.94 126 GLY B N 1
ATOM 3429 C CA . GLY B 1 126 ? 13.539 -7.805 -20.609 1 95.94 126 GLY B CA 1
ATOM 3430 C C . GLY B 1 126 ? 12.148 -8.383 -20.812 1 95.94 126 GLY B C 1
ATOM 3431 O O . GLY B 1 126 ? 11.969 -9.273 -21.641 1 95.94 126 GLY B O 1
ATOM 3432 N N . LEU B 1 127 ? 11.164 -7.969 -20.078 1 98.06 127 LEU B N 1
ATOM 3433 C CA . LEU B 1 127 ? 9.82 -8.461 -20.344 1 98.06 127 LEU B CA 1
ATOM 3434 C C . LEU B 1 127 ? 9.305 -7.934 -21.688 1 98.06 127 LEU B C 1
ATOM 3436 O O . LEU B 1 127 ? 9.641 -6.816 -22.078 1 98.06 127 LEU B O 1
ATOM 3440 N N . PRO B 1 128 ? 8.5 -8.656 -22.312 1 97.88 128 PRO B N 1
ATOM 3441 C CA . PRO B 1 128 ? 7.984 -8.227 -23.625 1 97.88 128 PRO B CA 1
ATOM 3442 C C . PRO B 1 128 ? 7.039 -7.035 -23.516 1 97.88 128 PRO B C 1
ATOM 3444 O O . PRO B 1 128 ? 6.316 -6.898 -22.531 1 97.88 128 PRO B O 1
ATOM 3447 N N . GLY B 1 129 ? 6.984 -6.23 -24.547 1 97 129 GLY B N 1
ATOM 3448 C CA . GLY B 1 129 ? 6.133 -5.062 -24.688 1 97 129 GLY B CA 1
ATOM 3449 C C . GLY B 1 129 ? 6.812 -3.91 -25.406 1 97 129 GLY B C 1
ATOM 3450 O O . GLY B 1 129 ? 7.871 -4.09 -26 1 97 129 GLY B O 1
ATOM 3451 N N . PRO B 1 130 ? 6.258 -2.771 -25.375 1 97.88 130 PRO B N 1
ATOM 3452 C CA . PRO B 1 130 ? 4.922 -2.395 -24.906 1 97.88 130 PRO B CA 1
ATOM 3453 C C . PRO B 1 130 ? 3.805 -3.014 -25.75 1 97.88 130 PRO B C 1
ATOM 3455 O O . PRO B 1 130 ? 3.947 -3.16 -26.969 1 97.88 130 PRO B O 1
ATOM 3458 N N . THR B 1 131 ? 2.775 -3.334 -25.062 1 97.25 131 THR B N 1
ATOM 3459 C CA . THR B 1 131 ? 1.608 -3.918 -25.719 1 97.25 131 THR B CA 1
ATOM 3460 C C . THR B 1 131 ? 0.321 -3.309 -25.172 1 97.25 131 THR B C 1
ATOM 3462 O O . THR B 1 131 ? 0.21 -3.061 -23.969 1 97.25 131 THR B O 1
ATOM 3465 N N . ASN B 1 132 ? -0.625 -3.066 -26.031 1 96.81 132 ASN B N 1
ATOM 3466 C CA . ASN B 1 132 ? -1.96 -2.686 -25.594 1 96.81 132 ASN B CA 1
ATOM 3467 C C . ASN B 1 132 ? -2.648 -3.828 -24.844 1 96.81 132 ASN B C 1
ATOM 3469 O O . ASN B 1 132 ? -2.83 -4.914 -25.391 1 96.81 132 ASN B O 1
ATOM 3473 N N . LEU B 1 133 ? -3.061 -3.549 -23.625 1 97.94 133 LEU B N 1
ATOM 3474 C CA . LEU B 1 133 ? -3.596 -4.617 -22.781 1 97.94 133 LEU B CA 1
ATOM 3475 C C . LEU B 1 133 ? -5.109 -4.73 -22.953 1 97.94 133 LEU B C 1
ATOM 3477 O O . LEU B 1 133 ? -5.738 -5.609 -22.359 1 97.94 133 LEU B O 1
ATOM 3481 N N . SER B 1 134 ? -5.699 -3.928 -23.734 1 96.69 134 SER B N 1
ATOM 3482 C CA . SER B 1 134 ? -7.145 -3.992 -23.938 1 96.69 134 SER B CA 1
ATOM 3483 C C . SER B 1 134 ? -7.516 -5.133 -24.875 1 96.69 134 SER B C 1
ATOM 3485 O O . SER B 1 134 ? -6.676 -5.621 -25.641 1 96.69 134 SER B O 1
ATOM 3487 N N . SER B 1 135 ? -8.719 -5.57 -24.75 1 96.5 135 SER B N 1
ATOM 3488 C CA . SER B 1 135 ? -9.312 -6.559 -25.641 1 96.5 135 SER B CA 1
ATOM 3489 C C . SER B 1 135 ? -10.609 -6.039 -26.25 1 96.5 135 SER B C 1
ATOM 3491 O O . SER B 1 135 ? -11.125 -4.996 -25.844 1 96.5 135 SER B O 1
ATOM 3493 N N . SER B 1 136 ? -11.102 -6.75 -27.297 1 96.31 136 SER B N 1
ATOM 3494 C CA . SER B 1 136 ? -12.391 -6.391 -27.859 1 96.31 136 SER B CA 1
ATOM 3495 C C . SER B 1 136 ? -13.492 -6.441 -26.812 1 96.31 136 SER B C 1
ATOM 3497 O O . SER B 1 136 ? -14.391 -5.594 -26.797 1 96.31 136 SER B O 1
ATOM 3499 N N . GLU B 1 137 ? -13.32 -7.355 -25.969 1 95.56 137 GLU B N 1
ATOM 3500 C CA . GLU B 1 137 ? -14.312 -7.523 -24.906 1 95.56 137 GLU B CA 1
ATOM 3501 C C . GLU B 1 137 ? -14.273 -6.359 -23.922 1 95.56 137 GLU B C 1
ATOM 3503 O O . GLU B 1 137 ? -15.32 -5.828 -23.547 1 95.56 137 GLU B O 1
ATOM 3508 N N . SER B 1 138 ? -13.062 -6.016 -23.484 1 95.69 138 SER B N 1
ATOM 3509 C CA . SER B 1 138 ? -12.93 -4.926 -22.516 1 95.69 138 SER B CA 1
ATOM 3510 C C . SER B 1 138 ? -13.367 -3.598 -23.125 1 95.69 138 SER B C 1
ATOM 3512 O O . SER B 1 138 ? -13.969 -2.764 -22.438 1 95.69 138 SER B O 1
ATOM 3514 N N . LEU B 1 139 ? -13.148 -3.385 -24.375 1 97.44 139 LEU B N 1
ATOM 3515 C CA . LEU B 1 139 ? -13.547 -2.158 -25.062 1 97.44 139 LEU B CA 1
ATOM 3516 C C . LEU B 1 139 ? -15.062 -2.105 -25.234 1 97.44 139 LEU B C 1
ATOM 3518 O O . LEU B 1 139 ? -15.672 -1.035 -25.141 1 97.44 139 LEU B O 1
ATOM 3522 N N . ALA B 1 140 ? -15.609 -3.242 -25.547 1 97.44 140 ALA B N 1
ATOM 3523 C CA . ALA B 1 140 ? -17.062 -3.312 -25.641 1 97.44 140 ALA B CA 1
ATOM 3524 C C . ALA B 1 140 ? -17.719 -3 -24.297 1 97.44 140 ALA B C 1
ATOM 3526 O O . ALA B 1 140 ? -18.734 -2.299 -24.25 1 97.44 140 ALA B O 1
ATOM 3527 N N . LYS B 1 141 ? -17.141 -3.559 -23.281 1 95.25 141 LYS B N 1
ATOM 3528 C CA . LYS B 1 141 ? -17.625 -3.266 -21.922 1 95.25 141 LYS B CA 1
ATOM 3529 C C . LYS B 1 141 ? -17.562 -1.769 -21.641 1 95.25 141 LYS B C 1
ATOM 3531 O O . LYS B 1 141 ? -18.5 -1.201 -21.078 1 95.25 141 LYS B O 1
ATOM 3536 N N . TRP B 1 142 ? -16.531 -1.123 -22 1 96.94 142 TRP B N 1
ATOM 3537 C CA . TRP B 1 142 ? -16.312 0.301 -21.781 1 96.94 142 TRP B CA 1
ATOM 3538 C C . TRP B 1 142 ? -17.312 1.141 -22.578 1 96.94 142 TRP B C 1
ATOM 3540 O O . TRP B 1 142 ? -17.875 2.102 -22.047 1 96.94 142 TRP B O 1
ATOM 3550 N N . SER B 1 143 ? -17.5 0.752 -23.781 1 97.75 143 SER B N 1
ATOM 3551 C CA . SER B 1 143 ? -18.453 1.454 -24.625 1 97.75 143 SER B CA 1
ATOM 3552 C C . SER B 1 143 ? -19.875 1.387 -24.062 1 97.75 143 SER B C 1
ATOM 3554 O O . SER B 1 143 ? -20.594 2.387 -24.047 1 97.75 143 SER B O 1
ATOM 3556 N N . LYS B 1 144 ? -20.234 0.248 -23.641 1 97.19 144 LYS B N 1
ATOM 3557 C CA . LYS B 1 144 ? -21.547 0.069 -23.031 1 97.19 144 LYS B CA 1
ATOM 3558 C C . LYS B 1 144 ? -21.703 0.914 -21.781 1 97.19 144 LYS B C 1
ATOM 3560 O O . LYS B 1 144 ? -22.766 1.476 -21.516 1 97.19 144 LYS B O 1
ATOM 3565 N N . TRP B 1 145 ? -20.672 0.936 -21.016 1 95.38 145 TRP B N 1
ATOM 3566 C CA . TRP B 1 145 ? -20.641 1.742 -19.797 1 95.38 145 TRP B CA 1
ATOM 3567 C C . TRP B 1 145 ? -20.812 3.223 -20.125 1 95.38 145 TRP B C 1
ATOM 3569 O O . TRP B 1 145 ? -21.562 3.93 -19.438 1 95.38 145 TRP B O 1
ATOM 3579 N N . LYS B 1 146 ? -20.219 3.711 -21.156 1 96.25 146 LYS B N 1
ATOM 3580 C CA . LYS B 1 146 ? -20.344 5.098 -21.594 1 96.25 146 LYS B CA 1
ATOM 3581 C C . LYS B 1 146 ? -21.766 5.398 -22.062 1 96.25 146 LYS B C 1
ATOM 3583 O O . LYS B 1 146 ? -22.297 6.484 -21.797 1 96.25 146 LYS B O 1
ATOM 3588 N N . GLU B 1 147 ? -22.297 4.449 -22.734 1 96.44 147 GLU B N 1
ATOM 3589 C CA . GLU B 1 147 ? -23.672 4.598 -23.203 1 96.44 147 GLU B CA 1
ATOM 3590 C C . GLU B 1 147 ? -24.656 4.672 -22.031 1 96.44 147 GLU B C 1
ATOM 3592 O O . GLU B 1 147 ? -25.719 5.273 -22.156 1 96.44 147 GLU B O 1
ATOM 3597 N N . ASN B 1 148 ? -24.203 4.059 -20.969 1 95.31 148 ASN B N 1
ATOM 3598 C CA . ASN B 1 148 ? -25.031 4.082 -19.766 1 95.31 148 ASN B CA 1
ATOM 3599 C C . ASN B 1 148 ? -24.656 5.25 -18.859 1 95.31 148 ASN B C 1
ATOM 3601 O O . ASN B 1 148 ? -24.672 5.125 -17.641 1 95.31 148 ASN B O 1
ATOM 3605 N N . ARG B 1 149 ? -24.172 6.328 -19.453 1 94.12 149 ARG B N 1
ATOM 3606 C CA . ARG B 1 149 ? -23.844 7.582 -18.781 1 94.12 149 ARG B CA 1
ATOM 3607 C C . ARG B 1 149 ? -22.766 7.375 -17.734 1 94.12 149 ARG B C 1
ATOM 3609 O O . ARG B 1 149 ? -22.812 7.973 -16.656 1 94.12 149 ARG B O 1
ATOM 3616 N N . CYS B 1 150 ? -21.938 6.367 -17.906 1 95.06 150 CYS B N 1
ATOM 3617 C CA . CYS B 1 150 ? -20.766 6.082 -17.094 1 95.06 150 CYS B CA 1
ATOM 3618 C C . CYS B 1 150 ? -21.172 5.699 -15.68 1 95.06 150 CYS B C 1
ATOM 3620 O O . CYS B 1 150 ? -20.547 6.145 -14.711 1 95.06 150 CYS B O 1
ATOM 3622 N N . GLN B 1 151 ? -22.312 4.961 -15.633 1 92.06 151 GLN B N 1
ATOM 3623 C CA . GLN B 1 151 ? -22.766 4.453 -14.336 1 92.06 151 GLN B CA 1
ATOM 3624 C C . GLN B 1 151 ? -22.766 2.926 -14.32 1 92.06 151 GLN B C 1
ATOM 3626 O O . GLN B 1 151 ? -23.062 2.287 -15.328 1 92.06 151 GLN B O 1
ATOM 3631 N N . PRO B 1 152 ? -22.469 2.236 -13.211 1 91.81 152 PRO B N 1
ATOM 3632 C CA . PRO B 1 152 ? -21.984 2.85 -11.977 1 91.81 152 PRO B CA 1
ATOM 3633 C C . PRO B 1 152 ? -20.531 3.312 -12.07 1 91.81 152 PRO B C 1
ATOM 3635 O O . PRO B 1 152 ? -19.828 2.934 -13.008 1 91.81 152 PRO B O 1
ATOM 3638 N N . ASN B 1 153 ? -20.094 4.258 -11.188 1 93.5 153 ASN B N 1
ATOM 3639 C CA . ASN B 1 153 ? -18.703 4.695 -11.141 1 93.5 153 ASN B CA 1
ATOM 3640 C C . ASN B 1 153 ? -18.234 4.902 -9.703 1 93.5 153 ASN B C 1
ATOM 3642 O O . ASN B 1 153 ? -18.969 4.621 -8.758 1 93.5 153 ASN B O 1
ATOM 3646 N N . PHE B 1 154 ? -17.016 5.309 -9.508 1 95.88 154 PHE B N 1
ATOM 3647 C CA . PHE B 1 154 ? -16.406 5.371 -8.18 1 95.88 154 PHE B CA 1
ATOM 3648 C C . PHE B 1 154 ? -16.281 6.816 -7.711 1 95.88 154 PHE B C 1
ATOM 3650 O O . PHE B 1 154 ? -15.508 7.117 -6.805 1 95.88 154 PHE B O 1
ATOM 3657 N N . ARG B 1 155 ? -16.984 7.742 -8.32 1 95.19 155 ARG B N 1
ATOM 3658 C CA . ARG B 1 155 ? -17.016 9.148 -7.922 1 95.19 155 ARG B CA 1
ATOM 3659 C C . ARG B 1 155 ? -18.016 9.375 -6.793 1 95.19 155 ARG B C 1
ATOM 3661 O O . ARG B 1 155 ? -19.047 8.703 -6.719 1 95.19 155 ARG B O 1
ATOM 3668 N N . GLN B 1 156 ? -17.625 10.234 -5.863 1 94 156 GLN B N 1
ATOM 3669 C CA . GLN B 1 156 ? -18.562 10.609 -4.82 1 94 156 GLN B CA 1
ATOM 3670 C C . GLN B 1 156 ? -18.469 12.094 -4.488 1 94 156 GLN B C 1
ATOM 3672 O O . GLN B 1 156 ? -17.391 12.68 -4.559 1 94 156 GLN B O 1
ATOM 3677 N N . ASN B 1 157 ? -19.578 12.742 -4.188 1 93.94 157 ASN B N 1
ATOM 3678 C CA . ASN B 1 157 ? -19.672 14.148 -3.807 1 93.94 157 ASN B CA 1
ATOM 3679 C C . ASN B 1 157 ? -19.172 15.062 -4.922 1 93.94 157 ASN B C 1
ATOM 3681 O O . ASN B 1 157 ? -18.469 16.047 -4.664 1 93.94 157 ASN B O 1
ATOM 3685 N N . VAL B 1 158 ? -19.453 14.695 -6.203 1 94.19 158 VAL B N 1
ATOM 3686 C CA . VAL B 1 158 ? -19.062 15.484 -7.367 1 94.19 158 VAL B CA 1
ATOM 3687 C C . VAL B 1 158 ? -20.234 15.539 -8.359 1 94.19 158 VAL B C 1
ATOM 3689 O O . VAL B 1 158 ? -21.172 14.75 -8.258 1 94.19 158 VAL B O 1
ATOM 3692 N N . VAL B 1 159 ? -20.188 16.5 -9.219 1 90.31 159 VAL B N 1
ATOM 3693 C CA . VAL B 1 159 ? -21.172 16.641 -10.281 1 90.31 159 VAL B CA 1
ATOM 3694 C C . VAL B 1 159 ? -20.469 16.656 -11.641 1 90.31 159 VAL B C 1
ATOM 3696 O O . VAL B 1 159 ? -19.484 17.375 -11.828 1 90.31 159 VAL B O 1
ATOM 3699 N N . PRO B 1 160 ? -20.953 15.805 -12.539 1 89.38 160 PRO B N 1
ATOM 3700 C CA . PRO B 1 160 ? -20.375 15.828 -13.883 1 89.38 160 PRO B CA 1
ATOM 3701 C C . PRO B 1 160 ? -20.938 16.953 -14.75 1 89.38 160 PRO B C 1
ATOM 3703 O O . PRO B 1 160 ? -22.109 17.312 -14.633 1 89.38 160 PRO B O 1
ATOM 3706 N N . ILE B 1 161 ? -20.031 17.5 -15.5 1 83.62 161 ILE B N 1
ATOM 3707 C CA . ILE B 1 161 ? -20.5 18.469 -16.469 1 83.62 161 ILE B CA 1
ATOM 3708 C C . ILE B 1 161 ? -21.281 17.781 -17.578 1 83.62 161 ILE B C 1
ATOM 3710 O O . ILE B 1 161 ? -22.328 18.266 -18.016 1 83.62 161 ILE B O 1
ATOM 3714 N N . ASN B 1 162 ? -20.562 16.672 -17.969 1 83.31 162 ASN B N 1
ATOM 3715 C CA . ASN B 1 162 ? -21.234 15.789 -18.922 1 83.31 162 ASN B CA 1
ATOM 3716 C C . ASN B 1 162 ? -21.406 14.383 -18.359 1 83.31 162 ASN B C 1
ATOM 3718 O O . ASN B 1 162 ? -20.859 14.055 -17.312 1 83.31 162 ASN B O 1
ATOM 3722 N N . SER B 1 163 ? -22.391 13.734 -18.344 1 80.81 163 SER B N 1
ATOM 3723 C CA . SER B 1 163 ? -22.719 12.422 -17.797 1 80.81 163 SER B CA 1
ATOM 3724 C C . SER B 1 163 ? -21.469 11.656 -17.422 1 80.81 163 SER B C 1
ATOM 3726 O O . SER B 1 163 ? -21.438 10.961 -16.391 1 80.81 163 SER B O 1
ATOM 3728 N N . CYS B 1 164 ? -20.375 11.828 -18.125 1 90.75 164 CYS B N 1
ATOM 3729 C CA . CYS B 1 164 ? -19.172 11.055 -17.875 1 90.75 164 CYS B CA 1
ATOM 3730 C C . CYS B 1 164 ? -18 11.969 -17.5 1 90.75 164 CYS B C 1
ATOM 3732 O O . CYS B 1 164 ? -16.844 11.617 -17.719 1 90.75 164 CYS B O 1
ATOM 3734 N N . GLY B 1 165 ? -18.297 13.109 -16.953 1 87.19 165 GLY B N 1
ATOM 3735 C CA . GLY B 1 165 ? -17.281 14.062 -16.547 1 87.19 165 GLY B CA 1
ATOM 3736 C C . GLY B 1 165 ? -17.031 15.148 -17.578 1 87.19 165 GLY B C 1
ATOM 3737 O O . GLY B 1 165 ? -17.734 15.211 -18.594 1 87.19 165 GLY B O 1
ATOM 3738 N N . PRO B 1 166 ? -16.141 15.961 -17.391 1 91.31 166 PRO B N 1
ATOM 3739 C CA . PRO B 1 166 ? -15.336 16.172 -16.188 1 91.31 166 PRO B CA 1
ATOM 3740 C C . PRO B 1 166 ? -16.188 16.359 -14.938 1 91.31 166 PRO B C 1
ATOM 3742 O O . PRO B 1 166 ? -17.312 16.859 -15.016 1 91.31 166 PRO B O 1
ATOM 3745 N N . TYR B 1 167 ? -15.625 15.938 -13.805 1 92.62 167 TYR B N 1
ATOM 3746 C CA . TYR B 1 167 ? -16.297 16.016 -12.516 1 92.62 167 TYR B CA 1
ATOM 3747 C C . TYR B 1 167 ? -15.781 17.188 -11.695 1 92.62 167 TYR B C 1
ATOM 3749 O O . TYR B 1 167 ? -14.586 17.469 -11.711 1 92.62 167 TYR B O 1
ATOM 3757 N N . HIS B 1 168 ? -16.641 17.859 -10.961 1 91.31 168 HIS B N 1
ATOM 3758 C CA . HIS B 1 168 ? -16.281 18.953 -10.055 1 91.31 168 HIS B CA 1
ATOM 3759 C C . HIS B 1 168 ? -16.938 18.766 -8.688 1 91.31 168 HIS B C 1
ATOM 3761 O O . HIS B 1 168 ? -18.016 18.188 -8.586 1 91.31 168 HIS B O 1
ATOM 3767 N N . PRO B 1 169 ? -16.219 19.312 -7.711 1 91.31 169 PRO B N 1
ATOM 3768 C CA . PRO B 1 169 ? -16.844 19.188 -6.387 1 91.31 169 PRO B CA 1
ATOM 3769 C C . PRO B 1 169 ? -18.219 19.859 -6.312 1 91.31 169 PRO B C 1
ATOM 3771 O O . PRO B 1 169 ? -18.406 20.938 -6.887 1 91.31 169 PRO B O 1
ATOM 3774 N N . ARG B 1 170 ? -19.094 19.312 -5.672 1 82.75 170 ARG B N 1
ATOM 3775 C CA . ARG B 1 170 ? -20.469 19.781 -5.559 1 82.75 170 ARG B CA 1
ATOM 3776 C C . ARG B 1 170 ? -20.516 21.172 -4.938 1 82.75 170 ARG B C 1
ATOM 3778 O O . ARG B 1 170 ? -21.297 22.031 -5.363 1 82.75 170 ARG B O 1
ATOM 3785 N N . ASP B 1 171 ? -19.734 21.422 -3.926 1 71.12 171 ASP B N 1
ATOM 3786 C CA . ASP B 1 171 ? -19.812 22.688 -3.191 1 71.12 171 ASP B CA 1
ATOM 3787 C C . ASP B 1 171 ? -19.203 23.828 -3.994 1 71.12 171 ASP B C 1
ATOM 3789 O O . ASP B 1 171 ? -19.375 25 -3.654 1 71.12 171 ASP B O 1
ATOM 3793 N N . SER B 1 172 ? -18.375 23.562 -4.91 1 59.06 172 SER B N 1
ATOM 3794 C CA . SER B 1 172 ? -17.734 24.641 -5.664 1 59.06 172 SER B CA 1
ATOM 3795 C C . SER B 1 172 ? -18.703 25.297 -6.633 1 59.06 172 SER B C 1
ATOM 3797 O O . SER B 1 172 ? -18.453 26.391 -7.133 1 59.06 172 SER B O 1
ATOM 3799 N N . LEU B 1 173 ? -19.594 24.531 -7.234 1 51.25 173 LEU B N 1
ATOM 3800 C CA . LEU B 1 173 ? -20.469 25.078 -8.258 1 51.25 173 LEU B CA 1
ATOM 3801 C C . LEU B 1 173 ? -21.641 25.844 -7.633 1 51.25 173 LEU B C 1
ATOM 3803 O O . LEU B 1 173 ? -22.234 25.359 -6.672 1 51.25 173 LEU B O 1
ATOM 3807 N N . ASP B 1 174 ? -21.516 27.078 -7.598 1 48.03 174 ASP B N 1
ATOM 3808 C CA . ASP B 1 174 ? -22.766 27.828 -7.555 1 48.03 174 ASP B CA 1
ATOM 3809 C C . ASP B 1 174 ? -23.859 27.125 -8.352 1 48.03 174 ASP B C 1
ATOM 3811 O O . ASP B 1 174 ? -24.172 27.531 -9.477 1 48.03 174 ASP B O 1
ATOM 3815 N N . LEU B 1 175 ? -23.812 25.906 -8.422 1 48.16 175 LEU B N 1
ATOM 3816 C CA . LEU B 1 175 ? -24.781 25.219 -9.273 1 48.16 175 LEU B CA 1
ATOM 3817 C C . LEU B 1 175 ? -26.203 25.594 -8.891 1 48.16 175 LEU B C 1
ATOM 3819 O O . LEU B 1 175 ? -26.531 25.75 -7.711 1 48.16 175 LEU B O 1
ATOM 3823 N N . THR B 1 176 ? -26.938 26.078 -9.797 1 47.38 176 THR B N 1
ATOM 3824 C CA . THR B 1 176 ? -28.375 26.359 -9.742 1 47.38 176 THR B CA 1
ATOM 3825 C C . THR B 1 176 ? -29.125 25.203 -9.086 1 47.38 176 THR B C 1
ATOM 3827 O O . THR B 1 176 ? -28.641 24.078 -9.07 1 47.38 176 THR B O 1
ATOM 3830 N N . LYS B 1 177 ? -30.188 25.531 -8.203 1 46.78 177 LYS B N 1
ATOM 3831 C CA . LYS B 1 177 ? -31.156 24.656 -7.574 1 46.78 177 LYS B CA 1
ATOM 3832 C C . LYS B 1 177 ? -31.422 23.406 -8.43 1 46.78 177 LYS B C 1
ATOM 3834 O O . LYS B 1 177 ? -31.656 22.328 -7.902 1 46.78 177 LYS B O 1
ATOM 3839 N N . GLU B 1 178 ? -31.422 23.625 -9.68 1 47.12 178 GLU B N 1
ATOM 3840 C CA . GLU B 1 178 ? -31.844 22.547 -10.578 1 47.12 178 GLU B CA 1
ATOM 3841 C C . GLU B 1 178 ? -30.75 21.5 -10.742 1 47.12 178 GLU B C 1
ATOM 3843 O O . GLU B 1 178 ? -31.031 20.297 -10.797 1 47.12 178 GLU B O 1
ATOM 3848 N N . ALA B 1 179 ? -29.547 21.922 -10.836 1 45.09 179 ALA B N 1
ATOM 3849 C CA . ALA B 1 179 ? -28.438 20.984 -11.016 1 45.09 179 ALA B CA 1
ATOM 3850 C C . ALA B 1 179 ? -28.172 20.203 -9.734 1 45.09 179 ALA B C 1
ATOM 3852 O O . ALA B 1 179 ? -27.859 19.016 -9.773 1 45.09 179 ALA B O 1
ATOM 3853 N N . CYS B 1 180 ? -28.328 20.891 -8.641 1 48.81 180 CYS B N 1
ATOM 3854 C CA . CYS B 1 180 ? -28.266 20.234 -7.348 1 48.81 180 CYS B CA 1
ATOM 3855 C C . CYS B 1 180 ? -29.328 19.141 -7.25 1 48.81 180 CYS B C 1
ATOM 3857 O O . CYS B 1 180 ? -29.109 18.109 -6.617 1 48.81 180 CYS B O 1
ATOM 3859 N N . SER B 1 181 ? -30.516 19.547 -7.609 1 48.53 181 SER B N 1
ATOM 3860 C CA . SER B 1 181 ? -31.578 18.531 -7.598 1 48.53 181 SER B CA 1
ATOM 3861 C C . SER B 1 181 ? -31.219 17.344 -8.461 1 48.53 181 SER B C 1
ATOM 3863 O O . SER B 1 181 ? -31.578 16.203 -8.141 1 48.53 181 SER B O 1
ATOM 3865 N N . ARG B 1 182 ? -30.75 17.656 -9.594 1 43.88 182 ARG B N 1
ATOM 3866 C CA . ARG B 1 182 ? -30.391 16.578 -10.5 1 43.88 182 ARG B CA 1
ATOM 3867 C C . ARG B 1 182 ? -29.219 15.773 -9.953 1 43.88 182 ARG B C 1
ATOM 3869 O O . ARG B 1 182 ? -29.109 14.57 -10.195 1 43.88 182 ARG B O 1
ATOM 3876 N N . ALA B 1 183 ? -28.266 16.5 -9.391 1 48.19 183 ALA B N 1
ATOM 3877 C CA . ALA B 1 183 ? -27.141 15.82 -8.75 1 48.19 183 ALA B CA 1
ATOM 3878 C C . ALA B 1 183 ? -27.609 14.898 -7.633 1 48.19 183 ALA B C 1
ATOM 3880 O O . ALA B 1 183 ? -27.109 13.789 -7.469 1 48.19 183 ALA B O 1
ATOM 3881 N N . LYS B 1 184 ? -28.484 15.453 -6.816 1 49.62 184 LYS B N 1
ATOM 3882 C CA . LYS B 1 184 ? -29.094 14.602 -5.801 1 49.62 184 LYS B CA 1
ATOM 3883 C C . LYS B 1 184 ? -29.734 13.367 -6.426 1 49.62 184 LYS B C 1
ATOM 3885 O O . LYS B 1 184 ? -29.703 12.281 -5.84 1 49.62 184 LYS B O 1
ATOM 3890 N N . LEU B 1 185 ? -30.375 13.672 -7.504 1 45.5 185 LEU B N 1
ATOM 3891 C CA . LEU B 1 185 ? -31.078 12.562 -8.133 1 45.5 185 LEU B CA 1
ATOM 3892 C C . LEU B 1 185 ? -30.078 11.523 -8.664 1 45.5 185 LEU B C 1
ATOM 3894 O O . LEU B 1 185 ? -30.375 10.328 -8.648 1 45.5 185 LEU B O 1
ATOM 3898 N N . LEU B 1 186 ? -29.031 12 -9.25 1 47.84 186 LEU B N 1
ATOM 3899 C CA . LEU B 1 186 ? -28.031 11.07 -9.789 1 47.84 186 LEU B CA 1
ATOM 3900 C C . LEU B 1 186 ? -27.234 10.422 -8.672 1 47.84 186 LEU B C 1
ATOM 3902 O O . LEU B 1 186 ? -26.609 9.383 -8.875 1 47.84 186 LEU B O 1
ATOM 3906 N N . GLU B 1 187 ? -27.062 11.172 -7.633 1 48.41 187 GLU B N 1
ATOM 3907 C CA . GLU B 1 187 ? -26.406 10.531 -6.496 1 48.41 187 GLU B CA 1
ATOM 3908 C C . GLU B 1 187 ? -27.219 9.328 -6.012 1 48.41 187 GLU B C 1
ATOM 3910 O O . GLU B 1 187 ? -27.812 9.359 -4.93 1 48.41 187 GLU B O 1
ATOM 3915 N N . THR B 1 188 ? -28.188 8.977 -6.746 1 41.59 188 THR B N 1
ATOM 3916 C CA . THR B 1 188 ? -28.75 7.723 -6.246 1 41.59 188 THR B CA 1
ATOM 3917 C C . THR B 1 188 ? -27.641 6.805 -5.73 1 41.59 188 THR B C 1
ATOM 3919 O O . THR B 1 188 ? -26.594 6.656 -6.371 1 41.59 188 THR B O 1
ATOM 3922 N N . SER B 1 189 ? -27.547 6.684 -4.457 1 45.97 189 SER B N 1
ATOM 3923 C CA . SER B 1 189 ? -26.75 5.84 -3.58 1 45.97 189 SER B CA 1
ATOM 3924 C C . SER B 1 189 ? -26.375 4.523 -4.262 1 45.97 189 SER B C 1
ATOM 3926 O O . SER B 1 189 ? -27.109 3.539 -4.148 1 45.97 189 SER B O 1
ATOM 3928 N N . GLU B 1 190 ? -26.062 4.574 -5.453 1 53.34 190 GLU B N 1
ATOM 3929 C CA . GLU B 1 190 ? -25.656 3.248 -5.902 1 53.34 190 GLU B CA 1
ATOM 3930 C C . GLU B 1 190 ? -24.688 2.605 -4.918 1 53.34 190 GLU B C 1
ATOM 3932 O O . GLU B 1 190 ? -23.703 3.229 -4.508 1 53.34 190 GLU B O 1
ATOM 3937 N N . SER B 1 191 ? -25.219 1.619 -4.262 1 56.25 191 SER B N 1
ATOM 3938 C CA . SER B 1 191 ? -24.578 0.833 -3.213 1 56.25 191 SER B CA 1
ATOM 3939 C C . SER B 1 191 ? -23.219 0.312 -3.66 1 56.25 191 SER B C 1
ATOM 3941 O O . SER B 1 191 ? -23.016 0.009 -4.84 1 56.25 191 SER B O 1
ATOM 3943 N N . ARG B 1 192 ? -22.188 0.582 -2.986 1 57.75 192 ARG B N 1
ATOM 3944 C CA . ARG B 1 192 ? -20.875 0.003 -3.197 1 57.75 192 ARG B CA 1
ATOM 3945 C C . ARG B 1 192 ? -20.969 -1.437 -3.689 1 57.75 192 ARG B C 1
ATOM 3947 O O . ARG B 1 192 ? -20.125 -1.896 -4.461 1 57.75 192 ARG B O 1
ATOM 3954 N N . SER B 1 193 ? -21.969 -2.018 -3.35 1 53.06 193 SER B N 1
ATOM 3955 C CA . SER B 1 193 ? -22.156 -3.416 -3.717 1 53.06 193 SER B CA 1
ATOM 3956 C C . SER B 1 193 ? -22.328 -3.574 -5.227 1 53.06 193 SER B C 1
ATOM 3958 O O . SER B 1 193 ? -21.969 -4.609 -5.789 1 53.06 193 SER B O 1
ATOM 3960 N N . SER B 1 194 ? -22.734 -2.557 -5.809 1 56.91 194 SER B N 1
ATOM 3961 C CA . SER B 1 194 ? -22.938 -2.662 -7.254 1 56.91 194 SER B CA 1
ATOM 3962 C C . SER B 1 194 ? -21.609 -2.521 -8 1 56.91 194 SER B C 1
ATOM 3964 O O . SER B 1 194 ? -21.484 -2.977 -9.141 1 56.91 194 SER B O 1
ATOM 3966 N N . LEU B 1 195 ? -20.734 -2.057 -7.328 1 69.62 195 LEU B N 1
ATOM 3967 C CA . LEU B 1 195 ? -19.469 -1.766 -7.973 1 69.62 195 LEU B CA 1
ATOM 3968 C C . LEU B 1 195 ? -18.5 -2.938 -7.828 1 69.62 195 LEU B C 1
ATOM 3970 O O . LEU B 1 195 ? -17.672 -3.186 -8.711 1 69.62 195 LEU B O 1
ATOM 3974 N N . VAL B 1 196 ? -18.688 -3.678 -6.715 1 67.81 196 VAL B N 1
ATOM 3975 C CA . VAL B 1 196 ? -17.75 -4.758 -6.418 1 67.81 196 VAL B CA 1
ATOM 3976 C C . VAL B 1 196 ? -18.5 -6.082 -6.328 1 67.81 196 VAL B C 1
ATOM 3978 O O . VAL B 1 196 ? -19.266 -6.309 -5.387 1 67.81 196 VAL B O 1
ATOM 3981 N N . GLY B 1 197 ? -18.906 -6.582 -7.465 1 61.75 197 GLY B N 1
ATOM 3982 C CA . GLY B 1 197 ? -19.641 -7.832 -7.469 1 61.75 197 GLY B CA 1
ATOM 3983 C C . GLY B 1 197 ? -18.797 -9.031 -7.836 1 61.75 197 GLY B C 1
ATOM 3984 O O . GLY B 1 197 ? -17.594 -8.898 -8.055 1 61.75 197 GLY B O 1
ATOM 3985 N N . LEU B 1 198 ? -19.375 -10.141 -7.781 1 58.59 198 LEU B N 1
ATOM 3986 C CA . LEU B 1 198 ? -18.766 -11.445 -8.008 1 58.59 198 LEU B CA 1
ATOM 3987 C C . LEU B 1 198 ? -18 -11.469 -9.32 1 58.59 198 LEU B C 1
ATOM 3989 O O . LEU B 1 198 ? -16.922 -12.078 -9.406 1 58.59 198 LEU B O 1
ATOM 3993 N N . HIS B 1 199 ? -18.406 -10.633 -10.141 1 62.66 199 HIS B N 1
ATOM 3994 C CA . HIS B 1 199 ? -17.828 -10.828 -11.461 1 62.66 199 HIS B CA 1
ATOM 3995 C C . HIS B 1 199 ? -16.875 -9.695 -11.82 1 62.66 199 HIS B C 1
ATOM 3997 O O . HIS B 1 199 ? -16.312 -9.672 -12.914 1 62.66 199 HIS B O 1
ATOM 4003 N N . ASN B 1 200 ? -16.609 -8.883 -10.891 1 66.12 200 ASN B N 1
ATOM 4004 C CA . ASN B 1 200 ? -15.875 -7.703 -11.336 1 66.12 200 ASN B CA 1
ATOM 4005 C C . ASN B 1 200 ? -14.648 -7.441 -10.453 1 66.12 200 ASN B C 1
ATOM 4007 O O . ASN B 1 200 ? -14.023 -6.387 -10.555 1 66.12 200 ASN B O 1
ATOM 4011 N N . HIS B 1 201 ? -14.32 -8.453 -9.742 1 65.44 201 HIS B N 1
ATOM 4012 C CA . HIS B 1 201 ? -13.289 -8.055 -8.797 1 65.44 201 HIS B CA 1
ATOM 4013 C C . HIS B 1 201 ? -12.469 -9.25 -8.32 1 65.44 201 HIS B C 1
ATOM 4015 O O . HIS B 1 201 ? -12.031 -9.297 -7.172 1 65.44 201 HIS B O 1
ATOM 4021 N N . ASP B 1 202 ? -12.25 -9.977 -9.242 1 76.44 202 ASP B N 1
ATOM 4022 C CA . ASP B 1 202 ? -11.523 -11.156 -8.781 1 76.44 202 ASP B CA 1
ATOM 4023 C C . ASP B 1 202 ? -10.016 -10.93 -8.836 1 76.44 202 ASP B C 1
ATOM 4025 O O . ASP B 1 202 ? -9.5 -10.383 -9.812 1 76.44 202 ASP B O 1
ATOM 4029 N N . THR B 1 203 ? -9.43 -11.078 -7.777 1 88.69 203 THR B N 1
ATOM 4030 C CA . THR B 1 203 ? -7.984 -11.117 -7.598 1 88.69 203 THR B CA 1
ATOM 4031 C C . THR B 1 203 ? -7.496 -12.539 -7.371 1 88.69 203 THR B C 1
ATOM 4033 O O . THR B 1 203 ? -8.102 -13.289 -6.602 1 88.69 203 THR B O 1
ATOM 4036 N N . ILE B 1 204 ? -6.512 -13 -8.234 1 98.56 204 ILE B N 1
ATOM 4037 C CA . ILE B 1 204 ? -5.848 -14.219 -7.789 1 98.56 204 ILE B CA 1
ATOM 4038 C C . ILE B 1 204 ? -4.844 -13.883 -6.684 1 98.56 204 ILE B C 1
ATOM 4040 O O . ILE B 1 204 ? -3.98 -13.023 -6.863 1 98.56 204 ILE B O 1
ATOM 4044 N N . ALA B 1 205 ? -5.004 -14.398 -5.562 1 98.88 205 ALA B N 1
ATOM 4045 C CA . ALA B 1 205 ? -4.012 -14.523 -4.5 1 98.88 205 ALA B CA 1
ATOM 4046 C C . ALA B 1 205 ? -3.629 -15.977 -4.27 1 98.88 205 ALA B C 1
ATOM 4048 O O . ALA B 1 205 ? -4.5 -16.844 -4.164 1 98.88 205 ALA B O 1
ATOM 4049 N N . MET B 1 206 ? -2.383 -16.234 -4.277 1 98.94 206 MET B N 1
ATOM 4050 C CA . MET B 1 206 ? -1.901 -17.609 -4.164 1 98.94 206 MET B CA 1
ATOM 4051 C C . MET B 1 206 ? -0.842 -17.719 -3.072 1 98.94 206 MET B C 1
ATOM 4053 O O . MET B 1 206 ? -0.002 -16.844 -2.92 1 98.94 206 MET B O 1
ATOM 4057 N N . ALA B 1 207 ? -0.898 -18.75 -2.295 1 98.94 207 ALA B N 1
ATOM 4058 C CA . ALA B 1 207 ? 0.121 -19.109 -1.312 1 98.94 207 ALA B CA 1
ATOM 4059 C C . ALA B 1 207 ? 0.672 -20.516 -1.582 1 98.94 207 ALA B C 1
ATOM 4061 O O . ALA B 1 207 ? -0.077 -21.422 -1.941 1 98.94 207 ALA B O 1
ATOM 4062 N N . VAL B 1 208 ? 1.939 -20.672 -1.413 1 98.94 208 VAL B N 1
ATOM 4063 C CA . VAL B 1 208 ? 2.588 -21.953 -1.629 1 98.94 208 VAL B CA 1
ATOM 4064 C C . VAL B 1 208 ? 3.492 -22.281 -0.443 1 98.94 208 VAL B C 1
ATOM 4066 O O . VAL B 1 208 ? 4.191 -21.406 0.074 1 98.94 208 VAL B O 1
ATOM 4069 N N . ILE B 1 209 ? 3.402 -23.438 0.045 1 98.75 209 ILE B N 1
ATOM 4070 C CA . ILE B 1 209 ? 4.438 -24.047 0.87 1 98.75 209 ILE B CA 1
ATOM 4071 C C . ILE B 1 209 ? 5.242 -25.047 0.036 1 98.75 209 ILE B C 1
ATOM 4073 O O . ILE B 1 209 ? 4.695 -26.031 -0.475 1 98.75 209 ILE B O 1
ATOM 4077 N N . ASP B 1 210 ? 6.504 -24.828 -0.09 1 98.44 210 ASP B N 1
ATOM 4078 C CA . ASP B 1 210 ? 7.285 -25.703 -0.95 1 98.44 210 ASP B CA 1
ATOM 4079 C C . ASP B 1 210 ? 7.758 -26.938 -0.185 1 98.44 210 ASP B C 1
ATOM 4081 O O . ASP B 1 210 ? 7.371 -27.156 0.966 1 98.44 210 ASP B O 1
ATOM 4085 N N . ARG B 1 211 ? 8.562 -27.812 -0.788 1 96.69 211 ARG B N 1
ATOM 4086 C CA . ARG B 1 211 ? 8.977 -29.094 -0.22 1 96.69 211 ARG B CA 1
ATOM 4087 C C . ARG B 1 211 ? 9.812 -28.891 1.036 1 96.69 211 ARG B C 1
ATOM 4089 O O . ARG B 1 211 ? 9.867 -29.766 1.903 1 96.69 211 ARG B O 1
ATOM 4096 N N . MET B 1 212 ? 10.438 -27.734 1.13 1 96.56 212 MET B N 1
ATOM 4097 C CA . MET B 1 212 ? 11.297 -27.453 2.275 1 96.56 212 MET B CA 1
ATOM 4098 C C . MET B 1 212 ? 10.508 -26.781 3.395 1 96.56 212 MET B C 1
ATOM 4100 O O . MET B 1 212 ? 11.062 -26.484 4.453 1 96.56 212 MET B O 1
ATOM 4104 N N . GLY B 1 213 ? 9.227 -26.484 3.125 1 97 213 GLY B N 1
ATOM 4105 C CA . GLY B 1 213 ? 8.383 -25.875 4.141 1 97 213 GLY B CA 1
ATOM 4106 C C . GLY B 1 213 ? 8.398 -24.359 4.098 1 97 213 GLY B C 1
ATOM 4107 O O . GLY B 1 213 ? 7.887 -23.703 5.008 1 97 213 GLY B O 1
ATOM 4108 N N . HIS B 1 214 ? 8.984 -23.797 3.066 1 98.31 214 HIS B N 1
ATOM 4109 C CA . HIS B 1 214 ? 9.047 -22.344 2.932 1 98.31 214 HIS B CA 1
ATOM 4110 C C . HIS B 1 214 ? 7.781 -21.797 2.275 1 98.31 214 HIS B C 1
ATOM 4112 O O . HIS B 1 214 ? 7.211 -22.438 1.391 1 98.31 214 HIS B O 1
ATOM 4118 N N . LEU B 1 215 ? 7.453 -20.625 2.701 1 98.75 215 LEU B N 1
ATOM 4119 C CA . LEU B 1 215 ? 6.207 -20.016 2.256 1 98.75 215 LEU B CA 1
ATOM 4120 C C . LEU B 1 215 ? 6.477 -18.844 1.312 1 98.75 215 LEU B C 1
ATOM 4122 O O . LEU B 1 215 ? 7.438 -18.109 1.502 1 98.75 215 LEU B O 1
ATOM 4126 N N . ALA B 1 216 ? 5.602 -18.656 0.345 1 98.94 216 ALA B N 1
ATOM 4127 C CA . ALA B 1 216 ? 5.543 -17.469 -0.497 1 98.94 216 ALA B CA 1
ATOM 4128 C C . ALA B 1 216 ? 4.105 -17.172 -0.919 1 98.94 216 ALA B C 1
ATOM 4130 O O . ALA B 1 216 ? 3.254 -18.062 -0.92 1 98.94 216 ALA B O 1
ATOM 4131 N N . VAL B 1 217 ? 3.879 -15.953 -1.238 1 99 217 VAL B N 1
ATOM 4132 C CA . VAL B 1 217 ? 2.566 -15.555 -1.739 1 99 217 VAL B CA 1
ATOM 4133 C C . VAL B 1 217 ? 2.727 -14.68 -2.979 1 99 217 VAL B C 1
ATOM 4135 O O . VAL B 1 217 ? 3.781 -14.07 -3.184 1 99 217 VAL B O 1
ATOM 4138 N N . GLY B 1 218 ? 1.716 -14.578 -3.795 1 98.94 218 GLY B N 1
ATOM 4139 C CA . GLY B 1 218 ? 1.64 -13.742 -4.98 1 98.94 218 GLY B CA 1
ATOM 4140 C C . GLY B 1 218 ? 0.221 -13.344 -5.34 1 98.94 218 GLY B C 1
ATOM 4141 O O . GLY B 1 218 ? -0.734 -14.031 -4.973 1 98.94 218 GLY B O 1
ATOM 4142 N N . THR B 1 219 ? 0.119 -12.258 -5.984 1 98.94 219 THR B N 1
ATOM 4143 C CA . THR B 1 219 ? -1.178 -11.758 -6.434 1 98.94 219 THR B CA 1
ATOM 4144 C C . THR B 1 219 ? -1.079 -11.195 -7.848 1 98.94 219 THR B C 1
ATOM 4146 O O . THR B 1 219 ? 0.005 -10.82 -8.297 1 98.94 219 THR B O 1
ATOM 4149 N N . SER B 1 220 ? -2.219 -11.164 -8.555 1 98.88 220 SER B N 1
ATOM 4150 C CA . SER B 1 220 ? -2.373 -10.453 -9.82 1 98.88 220 SER B CA 1
ATOM 4151 C C . SER B 1 220 ? -3.832 -10.086 -10.07 1 98.88 220 SER B C 1
ATOM 4153 O O . SER B 1 220 ? -4.734 -10.883 -9.797 1 98.88 220 SER B O 1
ATOM 4155 N N . THR B 1 221 ? -4.047 -8.883 -10.547 1 98.25 221 THR B N 1
ATOM 4156 C CA . THR B 1 221 ? -5.41 -8.422 -10.789 1 98.25 221 THR B CA 1
ATOM 4157 C C . THR B 1 221 ? -5.414 -7.191 -11.688 1 98.25 221 THR B C 1
ATOM 4159 O O . THR B 1 221 ? -4.426 -6.457 -11.742 1 98.25 221 THR B O 1
ATOM 4162 N N . ASN B 1 222 ? -6.512 -7.031 -12.383 1 97.06 222 ASN B N 1
ATOM 4163 C CA . ASN B 1 222 ? -6.75 -5.781 -13.102 1 97.06 222 ASN B CA 1
ATOM 4164 C C . ASN B 1 222 ? -7.391 -4.73 -12.203 1 97.06 222 ASN B C 1
ATOM 4166 O O . ASN B 1 222 ? -7.398 -3.545 -12.531 1 97.06 222 ASN B O 1
ATOM 4170 N N . GLY B 1 223 ? -7.883 -5.191 -11.062 1 94.56 223 GLY B N 1
ATOM 4171 C CA . GLY B 1 223 ? -8.617 -4.281 -10.203 1 94.56 223 GLY B CA 1
ATOM 4172 C C . GLY B 1 223 ? -10.055 -4.07 -10.641 1 94.56 223 GLY B C 1
ATOM 4173 O O . GLY B 1 223 ? -10.57 -4.828 -11.461 1 94.56 223 GLY B O 1
ATOM 4174 N N . ALA B 1 224 ? -10.703 -3.09 -10.141 1 94.25 224 ALA B N 1
ATOM 4175 C CA . ALA B 1 224 ? -12.125 -2.832 -10.344 1 94.25 224 ALA B CA 1
ATOM 4176 C C . ALA B 1 224 ? -12.391 -2.312 -11.758 1 94.25 224 ALA B C 1
ATOM 4178 O O . ALA B 1 224 ? -11.617 -1.513 -12.281 1 94.25 224 ALA B O 1
ATOM 4179 N N . THR B 1 225 ? -13.461 -2.807 -12.312 1 94.94 225 THR B N 1
ATOM 4180 C CA . THR B 1 225 ? -13.898 -2.262 -13.594 1 94.94 225 THR B CA 1
ATOM 4181 C C . THR B 1 225 ? -14.398 -0.828 -13.43 1 94.94 225 THR B C 1
ATOM 4183 O O . THR B 1 225 ? -15.055 -0.502 -12.438 1 94.94 225 THR B O 1
ATOM 4186 N N . TYR B 1 226 ? -14.031 0.034 -14.352 1 95.88 226 TYR B N 1
ATOM 4187 C CA . TYR B 1 226 ? -14.414 1.438 -14.438 1 95.88 226 TYR B CA 1
ATOM 4188 C C . TYR B 1 226 ? -13.797 2.244 -13.297 1 95.88 226 TYR B C 1
ATOM 4190 O O . TYR B 1 226 ? -14.359 3.248 -12.859 1 95.88 226 TYR B O 1
ATOM 4198 N N . LYS B 1 227 ? -12.75 1.728 -12.789 1 97.06 227 LYS B N 1
ATOM 4199 C CA . LYS B 1 227 ? -12.008 2.48 -11.781 1 97.06 227 LYS B CA 1
ATOM 4200 C C . LYS B 1 227 ? -11.484 3.797 -12.352 1 97.06 227 LYS B C 1
ATOM 4202 O O . LYS B 1 227 ? -11.297 3.918 -13.562 1 97.06 227 LYS B O 1
ATOM 4207 N N . ILE B 1 228 ? -11.305 4.719 -11.492 1 98.06 228 ILE B N 1
ATOM 4208 C CA . ILE B 1 228 ? -10.656 5.969 -11.875 1 98.06 228 ILE B CA 1
ATOM 4209 C C . ILE B 1 228 ? -9.203 5.695 -12.273 1 98.06 228 ILE B C 1
ATOM 4211 O O . ILE B 1 228 ? -8.5 4.941 -11.594 1 98.06 228 ILE B O 1
ATOM 4215 N N . PRO B 1 229 ? -8.766 6.281 -13.43 1 98.19 229 PRO B N 1
ATOM 4216 C CA . PRO B 1 229 ? -7.375 6.043 -13.828 1 98.19 229 PRO B CA 1
ATOM 4217 C C . PRO B 1 229 ? -6.379 6.336 -12.711 1 98.19 229 PRO B C 1
ATOM 4219 O O . PRO B 1 229 ? -6.508 7.344 -12.008 1 98.19 229 PRO B O 1
ATOM 4222 N N . GLY B 1 230 ? -5.41 5.43 -12.477 1 98.75 230 GLY B N 1
ATOM 4223 C CA . GLY B 1 230 ? -4.406 5.582 -11.438 1 98.75 230 GLY B CA 1
ATOM 4224 C C . GLY B 1 230 ? -4.746 4.84 -10.164 1 98.75 230 GLY B C 1
ATOM 4225 O O . GLY B 1 230 ? -3.918 4.738 -9.258 1 98.75 230 GLY B O 1
ATOM 4226 N N . ARG B 1 231 ? -5.969 4.258 -10.148 1 98.75 231 ARG B N 1
ATOM 4227 C CA . ARG B 1 231 ? -6.41 3.57 -8.945 1 98.75 231 ARG B CA 1
ATOM 4228 C C . ARG B 1 231 ? -5.555 2.336 -8.672 1 98.75 231 ARG B C 1
ATOM 4230 O O . ARG B 1 231 ? -5.293 1.546 -9.578 1 98.75 231 ARG B O 1
ATOM 4237 N N . VAL B 1 232 ? -5.141 2.225 -7.422 1 98.62 232 VAL B N 1
ATOM 4238 C CA . VAL B 1 232 ? -4.484 1.026 -6.906 1 98.62 232 VAL B CA 1
ATOM 4239 C C . VAL B 1 232 ? -5.305 0.44 -5.758 1 98.62 232 VAL B C 1
ATOM 4241 O O . VAL B 1 232 ? -5.645 1.146 -4.805 1 98.62 232 VAL B O 1
ATOM 4244 N N . GLY B 1 233 ? -5.652 -0.833 -5.855 1 97.19 233 GLY B N 1
ATOM 4245 C CA . GLY B 1 233 ? -6.34 -1.531 -4.777 1 97.19 233 GLY B CA 1
ATOM 4246 C C . GLY B 1 233 ? -5.395 -2.303 -3.875 1 97.19 233 GLY B C 1
ATOM 4247 O O . GLY B 1 233 ? -4.227 -1.937 -3.73 1 97.19 233 GLY B O 1
ATOM 4248 N N . ASP B 1 234 ? -5.875 -3.336 -3.291 1 97.56 234 ASP B N 1
ATOM 4249 C CA . ASP B 1 234 ? -5.121 -4.07 -2.279 1 97.56 234 ASP B CA 1
ATOM 4250 C C . ASP B 1 234 ? -4.148 -5.055 -2.928 1 97.56 234 ASP B C 1
ATOM 4252 O O . ASP B 1 234 ? -3.207 -5.52 -2.283 1 97.56 234 ASP B O 1
ATOM 4256 N N . GLY B 1 235 ? -4.277 -5.363 -4.184 1 98.19 235 GLY B N 1
ATOM 4257 C CA . GLY B 1 235 ? -3.547 -6.414 -4.875 1 98.19 235 GLY B CA 1
ATOM 4258 C C . GLY B 1 235 ? -2.045 -6.32 -4.684 1 98.19 235 GLY B C 1
ATOM 4259 O O . GLY B 1 235 ? -1.401 -7.297 -4.293 1 98.19 235 GLY B O 1
ATOM 4260 N N . PRO B 1 236 ? -1.506 -5.137 -4.863 1 98.81 236 PRO B N 1
ATOM 4261 C CA . PRO B 1 236 ? -0.05 -4.996 -4.777 1 98.81 236 PRO B CA 1
ATOM 4262 C C . PRO B 1 236 ? 0.421 -4.535 -3.4 1 98.81 236 PRO B C 1
ATOM 4264 O O . PRO B 1 236 ? 1.569 -4.113 -3.246 1 98.81 236 PRO B O 1
ATOM 4267 N N . ILE B 1 237 ? -0.373 -4.551 -2.398 1 98.81 237 ILE B N 1
ATOM 4268 C CA . ILE B 1 237 ? -0.038 -4.039 -1.074 1 98.81 237 ILE B CA 1
ATOM 4269 C C . ILE B 1 237 ? 0.197 -5.203 -0.114 1 98.81 237 ILE B C 1
ATOM 4271 O O . ILE B 1 237 ? -0.737 -5.93 0.229 1 98.81 237 ILE B O 1
ATOM 4275 N N . ALA B 1 238 ? 1.402 -5.332 0.351 1 98.75 238 ALA B N 1
ATOM 4276 C CA . ALA B 1 238 ? 1.728 -6.367 1.326 1 98.75 238 ALA B CA 1
ATOM 4277 C C . ALA B 1 238 ? 0.859 -6.238 2.574 1 98.75 238 ALA B C 1
ATOM 4279 O O . ALA B 1 238 ? 0.698 -5.145 3.115 1 98.75 238 ALA B O 1
ATOM 4280 N N . GLY B 1 239 ? 0.305 -7.344 2.994 1 98.88 239 GLY B N 1
ATOM 4281 C CA . GLY B 1 239 ? -0.517 -7.336 4.195 1 98.88 239 GLY B CA 1
ATOM 4282 C C . GLY B 1 239 ? -1.997 -7.184 3.904 1 98.88 239 GLY B C 1
ATOM 4283 O O . GLY B 1 239 ? -2.836 -7.457 4.766 1 98.88 239 GLY B O 1
ATOM 4284 N N . SER B 1 240 ? -2.297 -6.738 2.686 1 98.56 240 SER B N 1
ATOM 4285 C CA . SER B 1 240 ? -3.699 -6.551 2.326 1 98.56 240 SER B CA 1
ATOM 4286 C C . SER B 1 240 ? -4.242 -7.758 1.574 1 98.56 240 SER B C 1
ATOM 4288 O O . SER B 1 240 ? -4.801 -8.672 2.182 1 98.56 240 SER B O 1
ATOM 4290 N N . SER B 1 241 ? -3.758 -7.996 0.363 1 98 241 SER B N 1
ATOM 4291 C CA . SER B 1 241 ? -4.289 -9.086 -0.447 1 98 241 SER B CA 1
ATOM 4292 C C . SER B 1 241 ? -3.488 -10.367 -0.236 1 98 241 SER B C 1
ATOM 4294 O O . SER B 1 241 ? -3.963 -11.461 -0.557 1 98 241 SER B O 1
ATOM 4296 N N . ALA B 1 242 ? -2.25 -10.195 0.282 1 98.94 242 ALA B N 1
ATOM 4297 C CA . ALA B 1 242 ? -1.434 -11.375 0.538 1 98.94 242 ALA B CA 1
ATOM 4298 C C . ALA B 1 242 ? -0.336 -11.078 1.555 1 98.94 242 ALA B C 1
ATOM 4300 O O . ALA B 1 242 ? 0.136 -9.945 1.65 1 98.94 242 ALA B O 1
ATOM 4301 N N . TYR B 1 243 ? 0.063 -12.055 2.289 1 98.94 243 TYR B N 1
ATOM 4302 C CA . TYR B 1 243 ? 1.144 -11.953 3.264 1 98.94 243 TYR B CA 1
ATOM 4303 C C . TYR B 1 243 ? 1.659 -13.328 3.658 1 98.94 243 TYR B C 1
ATOM 4305 O O . TYR B 1 243 ? 0.879 -14.273 3.789 1 98.94 243 TYR B O 1
ATOM 4313 N N . ALA B 1 244 ? 2.918 -13.43 3.824 1 98.94 244 ALA B N 1
ATOM 4314 C CA . ALA B 1 244 ? 3.512 -14.703 4.23 1 98.94 244 ALA B CA 1
ATOM 4315 C C . ALA B 1 244 ? 4.621 -14.492 5.254 1 98.94 244 ALA B C 1
ATOM 4317 O O . ALA B 1 244 ? 5.387 -13.523 5.156 1 98.94 244 ALA B O 1
ATOM 4318 N N . ASP B 1 245 ? 4.676 -15.242 6.18 1 98.75 245 ASP B N 1
ATOM 4319 C CA . ASP B 1 245 ? 5.742 -15.375 7.164 1 98.75 245 ASP B CA 1
ATOM 4320 C C . ASP B 1 245 ? 6.074 -16.844 7.41 1 98.75 245 ASP B C 1
ATOM 4322 O O . ASP B 1 245 ? 5.25 -17.594 7.945 1 98.75 245 ASP B O 1
ATOM 4326 N N . ASP B 1 246 ? 7.246 -17.156 7.098 1 97.12 246 ASP B N 1
ATOM 4327 C CA . ASP B 1 246 ? 7.684 -18.547 7.098 1 97.12 246 ASP B CA 1
ATOM 4328 C C . ASP B 1 246 ? 7.516 -19.188 8.477 1 97.12 246 ASP B C 1
ATOM 4330 O O . ASP B 1 246 ? 7.359 -20.406 8.594 1 97.12 246 ASP B O 1
ATOM 4334 N N . GLU B 1 247 ? 7.48 -18.484 9.5 1 97.62 247 GLU B N 1
ATOM 4335 C CA . GLU B 1 247 ? 7.398 -19 10.859 1 97.62 247 GLU B CA 1
ATOM 4336 C C . GLU B 1 247 ? 5.949 -19.141 11.305 1 97.62 247 GLU B C 1
ATOM 4338 O O . GLU B 1 247 ? 5.672 -19.781 12.32 1 97.62 247 GLU B O 1
ATOM 4343 N N . ILE B 1 248 ? 5.027 -18.641 10.5 1 98.75 248 ILE B N 1
ATOM 4344 C CA . ILE B 1 248 ? 3.664 -18.547 11.008 1 98.75 248 ILE B CA 1
ATOM 4345 C C . ILE B 1 248 ? 2.693 -19.141 9.984 1 98.75 248 ILE B C 1
ATOM 4347 O O . ILE B 1 248 ? 1.872 -20 10.328 1 98.75 248 ILE B O 1
ATOM 4351 N N . GLY B 1 249 ? 2.717 -18.562 8.773 1 98.81 249 GLY B N 1
ATOM 4352 C CA . GLY B 1 249 ? 1.748 -18.953 7.762 1 98.81 249 GLY B CA 1
ATOM 4353 C C . GLY B 1 249 ? 1.569 -17.922 6.668 1 98.81 249 GLY B C 1
ATOM 4354 O O . GLY B 1 249 ? 2.457 -17.094 6.434 1 98.81 249 GLY B O 1
ATOM 4355 N N . ALA B 1 250 ? 0.485 -18.047 5.949 1 98.94 250 ALA B N 1
ATOM 4356 C CA . ALA B 1 250 ? 0.201 -17.172 4.82 1 98.94 250 ALA B CA 1
ATOM 4357 C C . ALA B 1 250 ? -1.295 -16.891 4.699 1 98.94 250 ALA B C 1
ATOM 4359 O O . ALA B 1 250 ? -2.107 -17.562 5.348 1 98.94 250 ALA B O 1
ATOM 4360 N N . CYS B 1 251 ? -1.548 -15.914 3.896 1 98.94 251 CYS B N 1
ATOM 4361 C CA . CYS B 1 251 ? -2.916 -15.469 3.654 1 98.94 251 CYS B CA 1
ATOM 4362 C C . CYS B 1 251 ? -3.061 -14.891 2.254 1 98.94 251 CYS B C 1
ATOM 4364 O O . CYS B 1 251 ? -2.111 -14.32 1.71 1 98.94 251 CYS B O 1
ATOM 4366 N N . GLY B 1 252 ? -4.203 -15.07 1.657 1 98.88 252 GLY B N 1
ATOM 4367 C CA . GLY B 1 252 ? -4.625 -14.406 0.435 1 98.88 252 GLY B CA 1
ATOM 4368 C C . GLY B 1 252 ? -6.035 -13.852 0.513 1 98.88 252 GLY B C 1
ATOM 4369 O O . GLY B 1 252 ? -6.887 -14.406 1.215 1 98.88 252 GLY B O 1
ATOM 4370 N N . ALA B 1 253 ? -6.254 -12.797 -0.226 1 98.62 253 ALA B N 1
ATOM 4371 C CA . ALA B 1 253 ? -7.543 -12.117 -0.12 1 98.62 253 ALA B CA 1
ATOM 4372 C C . ALA B 1 253 ? -8.07 -11.727 -1.497 1 98.62 253 ALA B C 1
ATOM 4374 O O . ALA B 1 253 ? -7.305 -11.633 -2.459 1 98.62 253 ALA B O 1
ATOM 4375 N N . THR B 1 254 ? -9.359 -11.516 -1.582 1 97.44 254 THR B N 1
ATOM 4376 C CA . THR B 1 254 ? -10.062 -11.008 -2.75 1 97.44 254 THR B CA 1
ATOM 4377 C C . THR B 1 254 ? -11.312 -10.242 -2.334 1 97.44 254 THR B C 1
ATOM 4379 O O . THR B 1 254 ? -11.875 -10.492 -1.263 1 97.44 254 THR B O 1
ATOM 4382 N N . GLY B 1 255 ? -11.68 -9.227 -3.105 1 95.88 255 GLY B N 1
ATOM 4383 C CA . GLY B 1 255 ? -12.867 -8.445 -2.795 1 95.88 255 GLY B CA 1
ATOM 4384 C C . GLY B 1 255 ? -12.695 -6.961 -3.057 1 95.88 255 GLY B C 1
ATOM 4385 O O . GLY B 1 255 ? -12.008 -6.566 -4 1 95.88 255 GLY B O 1
ATOM 4386 N N . ASP B 1 256 ? -13.438 -6.156 -2.266 1 95.56 256 ASP B N 1
ATOM 4387 C CA . ASP B 1 256 ? -13.32 -4.703 -2.361 1 95.56 256 ASP B CA 1
ATOM 4388 C C . ASP B 1 256 ? -11.961 -4.227 -1.846 1 95.56 256 ASP B C 1
ATOM 4390 O O . ASP B 1 256 ? -11.82 -3.898 -0.667 1 95.56 256 ASP B O 1
ATOM 4394 N N . GLY B 1 257 ? -11.078 -4.094 -2.762 1 96.69 257 GLY B N 1
ATOM 4395 C CA . GLY B 1 257 ? -9.695 -3.809 -2.412 1 96.69 257 GLY B CA 1
ATOM 4396 C C . GLY B 1 257 ? -9.516 -2.457 -1.75 1 96.69 257 GLY B C 1
ATOM 4397 O O . GLY B 1 257 ? -8.57 -2.262 -0.976 1 96.69 257 GLY B O 1
ATOM 4398 N N . ASP B 1 258 ? -10.422 -1.495 -2.066 1 97 258 ASP B N 1
ATOM 4399 C CA . ASP B 1 258 ? -10.328 -0.17 -1.463 1 97 258 ASP B CA 1
ATOM 4400 C C . ASP B 1 258 ? -10.602 -0.231 0.039 1 97 258 ASP B C 1
ATOM 4402 O O . ASP B 1 258 ? -9.922 0.438 0.824 1 97 258 ASP B O 1
ATOM 4406 N N . ILE B 1 259 ? -11.516 -1.046 0.402 1 97.31 259 ILE B N 1
ATOM 4407 C CA . ILE B 1 259 ? -11.852 -1.185 1.815 1 97.31 259 ILE B CA 1
ATOM 4408 C C . ILE B 1 259 ? -10.836 -2.098 2.498 1 97.31 259 ILE B C 1
ATOM 4410 O O . ILE B 1 259 ? -10.344 -1.791 3.588 1 97.31 259 ILE B O 1
ATOM 4414 N N . MET B 1 260 ? -10.492 -3.162 1.871 1 97.56 260 MET B N 1
ATOM 4415 C CA . MET B 1 260 ? -9.648 -4.184 2.482 1 97.56 260 MET B CA 1
ATOM 4416 C C . MET B 1 260 ? -8.266 -3.621 2.809 1 97.56 260 MET B C 1
ATOM 4418 O O . MET B 1 260 ? -7.699 -3.928 3.859 1 97.56 260 MET B O 1
ATOM 4422 N N . MET B 1 261 ? -7.734 -2.744 1.945 1 98.06 261 MET B N 1
ATOM 4423 C CA . MET B 1 261 ? -6.375 -2.27 2.18 1 98.06 261 MET B CA 1
ATOM 4424 C C . MET B 1 261 ? -6.328 -1.328 3.379 1 98.06 261 MET B C 1
ATOM 4426 O O . MET B 1 261 ? -5.25 -1.035 3.902 1 98.06 261 MET B O 1
ATOM 4430 N N . ARG B 1 262 ? -7.484 -0.889 3.881 1 98.69 262 ARG B N 1
ATOM 4431 C CA . ARG B 1 262 ? -7.559 -0.042 5.066 1 98.69 262 ARG B CA 1
ATOM 4432 C C . ARG B 1 262 ? -7.441 -0.874 6.34 1 98.69 262 ARG B C 1
ATOM 4434 O O . ARG B 1 262 ? -7.141 -0.341 7.41 1 98.69 262 ARG B O 1
ATOM 4441 N N . PHE B 1 263 ? -7.672 -2.221 6.199 1 98.81 263 PHE B N 1
ATOM 4442 C CA . PHE B 1 263 ? -7.727 -3.078 7.379 1 98.81 263 PHE B CA 1
ATOM 4443 C C . PHE B 1 263 ? -6.605 -4.109 7.348 1 98.81 263 PHE B C 1
ATOM 4445 O O . PHE B 1 263 ? -6.332 -4.762 8.359 1 98.81 263 PHE B O 1
ATOM 4452 N N . LEU B 1 264 ? -5.973 -4.297 6.227 1 98.88 264 LEU B N 1
ATOM 4453 C CA . LEU B 1 264 ? -4.844 -5.203 6.055 1 98.88 264 LEU B CA 1
ATOM 4454 C C . LEU B 1 264 ? -5.176 -6.598 6.574 1 98.88 264 LEU B C 1
ATOM 4456 O O . LEU B 1 264 ? -4.488 -7.117 7.457 1 98.88 264 LEU B O 1
ATOM 4460 N N . PRO B 1 265 ? -6.145 -7.227 5.973 1 98.94 265 PRO B N 1
ATOM 4461 C CA . PRO B 1 265 ? -6.676 -8.469 6.539 1 98.94 265 PRO B CA 1
ATOM 4462 C C . PRO B 1 265 ? -5.656 -9.609 6.527 1 98.94 265 PRO B C 1
ATOM 4464 O O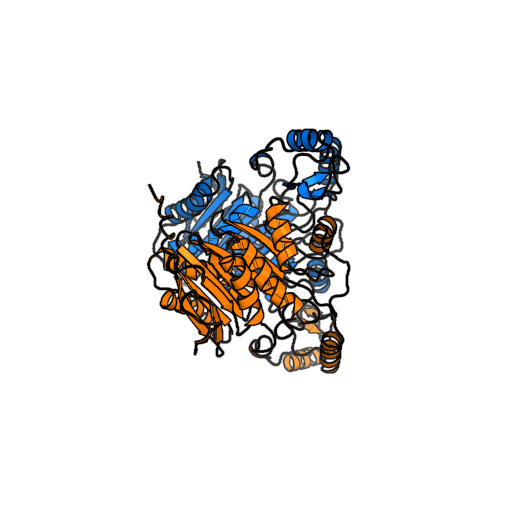 . PRO B 1 265 ? -5.617 -10.414 7.457 1 98.94 265 PRO B O 1
ATOM 4467 N N . CYS B 1 266 ? -4.84 -9.68 5.52 1 98.94 266 CYS B N 1
ATOM 4468 C CA . CYS B 1 266 ? -3.896 -10.797 5.469 1 98.94 266 CYS B CA 1
ATOM 4469 C C . CYS B 1 266 ? -2.812 -10.641 6.527 1 98.94 266 CYS B C 1
ATOM 4471 O O . CYS B 1 266 ? -2.359 -11.633 7.105 1 98.94 266 CYS B O 1
ATOM 4473 N N . TYR B 1 267 ? -2.352 -9.406 6.762 1 98.94 267 TYR B N 1
ATOM 4474 C CA . TYR B 1 267 ? -1.438 -9.203 7.879 1 98.94 267 TYR B CA 1
ATOM 4475 C C . TYR B 1 267 ? -2.086 -9.609 9.195 1 98.94 267 TYR B C 1
ATOM 4477 O O . TYR B 1 267 ? -1.456 -10.266 10.031 1 98.94 267 TYR B O 1
ATOM 4485 N N . GLN B 1 268 ? -3.322 -9.203 9.367 1 98.94 268 GLN B N 1
ATOM 4486 C CA . GLN B 1 268 ? -4.051 -9.523 10.586 1 98.94 268 GLN B CA 1
ATOM 4487 C C . GLN B 1 268 ? -4.176 -11.031 10.781 1 98.94 268 GLN B C 1
ATOM 4489 O O . GLN B 1 268 ? -4 -11.539 11.891 1 98.94 268 GLN B O 1
ATOM 4494 N N . VAL B 1 269 ? -4.508 -11.734 9.719 1 98.94 269 VAL B N 1
ATOM 4495 C CA . VAL B 1 269 ? -4.652 -13.18 9.773 1 98.94 269 VAL B CA 1
ATOM 4496 C C . VAL B 1 269 ? -3.344 -13.82 10.234 1 98.94 269 VAL B C 1
ATOM 4498 O O . VAL B 1 269 ? -3.336 -14.641 11.156 1 98.94 269 VAL B O 1
ATOM 4501 N N . VAL B 1 270 ? -2.234 -13.414 9.641 1 98.94 270 VAL B N 1
ATOM 4502 C CA . VAL B 1 270 ? -0.938 -14 9.969 1 98.94 270 VAL B CA 1
ATOM 4503 C C . VAL B 1 270 ? -0.556 -13.641 11.406 1 98.94 270 VAL B C 1
ATOM 4505 O O . VAL B 1 270 ? -0.051 -14.477 12.148 1 98.94 270 VAL B O 1
ATOM 4508 N N . GLU B 1 271 ? -0.846 -12.391 11.789 1 98.75 271 GLU B N 1
ATOM 4509 C CA . GLU B 1 271 ? -0.552 -11.969 13.156 1 98.75 271 GLU B CA 1
ATOM 4510 C C . GLU B 1 271 ? -1.404 -12.727 14.164 1 98.75 271 GLU B C 1
ATOM 4512 O O . GLU B 1 271 ? -0.927 -13.086 15.242 1 98.75 271 GLU B O 1
ATOM 4517 N N . SER B 1 272 ? -2.662 -12.93 13.82 1 98.81 272 SER B N 1
ATOM 4518 C CA . SER B 1 272 ? -3.531 -13.711 14.703 1 98.81 272 SER B CA 1
ATOM 4519 C C . SER B 1 272 ? -3.021 -15.133 14.867 1 98.81 272 SER B C 1
ATOM 4521 O O . SER B 1 272 ? -3.053 -15.688 15.969 1 98.81 272 SER B O 1
ATOM 4523 N N . MET B 1 273 ? -2.553 -15.695 13.82 1 98.88 273 MET B N 1
ATOM 4524 C CA . MET B 1 273 ? -1.997 -17.047 13.891 1 98.88 273 MET B CA 1
ATOM 4525 C C . MET B 1 273 ? -0.697 -17.047 14.688 1 98.88 273 MET B C 1
ATOM 4527 O O . MET B 1 273 ? -0.396 -18.031 15.383 1 98.88 273 MET B O 1
ATOM 4531 N N . ARG B 1 274 ? 0.083 -15.961 14.57 1 98.44 274 ARG B N 1
ATOM 4532 C CA . ARG B 1 274 ? 1.284 -15.828 15.391 1 98.44 274 ARG B CA 1
ATOM 4533 C C . ARG B 1 274 ? 0.949 -15.93 16.875 1 98.44 274 ARG B C 1
ATOM 4535 O O . ARG B 1 274 ? 1.723 -16.484 17.656 1 98.44 274 ARG B O 1
ATOM 4542 N N . LEU B 1 275 ? -0.233 -15.453 17.188 1 97.81 275 LEU B N 1
ATOM 4543 C CA . LEU B 1 275 ? -0.674 -15.414 18.578 1 97.81 275 LEU B CA 1
ATOM 4544 C C . LEU B 1 275 ? -1.409 -16.703 18.953 1 97.81 275 LEU B C 1
ATOM 4546 O O . LEU B 1 275 ? -2.004 -16.781 20.031 1 97.81 275 LEU B O 1
ATOM 4550 N N . GLY B 1 276 ? -1.521 -17.625 18.031 1 97.94 276 GLY B N 1
ATOM 4551 C CA . GLY B 1 276 ? -2.01 -18.938 18.391 1 97.94 276 GLY B CA 1
ATOM 4552 C C . GLY B 1 276 ? -3.396 -19.234 17.844 1 97.94 276 GLY B C 1
ATOM 4553 O O . GLY B 1 276 ? -3.928 -20.328 18.031 1 97.94 276 GLY B O 1
ATOM 4554 N N . MET B 1 277 ? -3.918 -18.344 17.125 1 98.44 277 MET B N 1
ATOM 4555 C CA . MET B 1 277 ? -5.25 -18.578 16.578 1 98.44 277 MET B CA 1
ATOM 4556 C C . MET B 1 277 ? -5.203 -19.562 15.422 1 98.44 277 MET B C 1
ATOM 4558 O O . MET B 1 277 ? -4.273 -19.531 14.609 1 98.44 277 MET B O 1
ATOM 4562 N N . GLU B 1 278 ? -6.207 -20.375 15.312 1 98.5 278 GLU B N 1
ATOM 4563 C CA . GLU B 1 278 ? -6.32 -21.297 14.18 1 98.5 278 GLU B CA 1
ATOM 4564 C C . GLU B 1 278 ? -6.703 -20.547 12.906 1 98.5 278 GLU B C 1
ATOM 4566 O O . GLU B 1 278 ? -7.387 -19.516 12.953 1 98.5 278 GLU B O 1
ATOM 4571 N N . PRO B 1 279 ? -6.336 -21.094 11.766 1 98.81 279 PRO B N 1
ATOM 4572 C CA . PRO B 1 279 ? -6.559 -20.406 10.492 1 98.81 279 PRO B CA 1
ATOM 4573 C C . PRO B 1 279 ? -8.016 -19.984 10.297 1 98.81 279 PRO B C 1
ATOM 4575 O O . PRO B 1 279 ? -8.297 -18.859 9.875 1 98.81 279 PRO B O 1
ATOM 4578 N N . LYS B 1 280 ? -8.938 -20.859 10.586 1 98.75 280 LYS B N 1
ATOM 4579 C CA . LYS B 1 280 ? -10.352 -20.562 10.375 1 98.75 280 LYS B CA 1
ATOM 4580 C C . LYS B 1 280 ? -10.797 -19.375 11.219 1 98.75 280 LYS B C 1
ATOM 4582 O O . LYS B 1 280 ? -11.469 -18.469 10.719 1 98.75 280 LYS B O 1
ATOM 4587 N N . LEU B 1 281 ? -10.438 -19.391 12.453 1 98.81 281 LEU B N 1
ATOM 4588 C CA . LEU B 1 281 ? -10.82 -18.328 13.367 1 98.81 281 LEU B CA 1
ATOM 4589 C C . LEU B 1 281 ? -10.117 -17.016 12.992 1 98.81 281 LEU B C 1
ATOM 4591 O O . LEU B 1 281 ? -10.719 -15.945 13.086 1 98.81 281 LEU B O 1
ATOM 4595 N N . ALA B 1 282 ? -8.836 -17.109 12.625 1 98.94 282 ALA B N 1
ATOM 4596 C CA . ALA B 1 282 ? -8.078 -15.922 12.211 1 98.94 282 ALA B CA 1
ATOM 4597 C C . ALA B 1 282 ? -8.727 -15.258 10.992 1 98.94 282 ALA B C 1
ATOM 4599 O O . ALA B 1 282 ? -8.867 -14.039 10.953 1 98.94 282 ALA B O 1
ATOM 4600 N N . ALA B 1 283 ? -9.102 -16.078 10.047 1 98.94 283 ALA B N 1
ATOM 4601 C CA . ALA B 1 283 ? -9.758 -15.578 8.844 1 98.94 283 ALA B CA 1
ATOM 4602 C C . ALA B 1 283 ? -11.086 -14.914 9.172 1 98.94 283 ALA B C 1
ATOM 4604 O O . ALA B 1 283 ? -11.375 -13.812 8.703 1 98.94 283 ALA B O 1
ATOM 4605 N N . LYS B 1 284 ? -11.859 -15.562 9.977 1 98.81 284 LYS B N 1
ATOM 4606 C CA . LYS B 1 284 ? -13.172 -15.039 10.359 1 98.81 284 LYS B CA 1
ATOM 4607 C C . LYS B 1 284 ? -13.039 -13.719 11.109 1 98.81 284 LYS B C 1
ATOM 4609 O O . LYS B 1 284 ? -13.828 -12.797 10.898 1 98.81 284 LYS B O 1
ATOM 4614 N N . ASP B 1 285 ? -12.109 -13.703 11.977 1 98.69 285 ASP B N 1
ATOM 4615 C CA . ASP B 1 285 ? -11.898 -12.484 12.758 1 98.69 285 ASP B CA 1
ATOM 4616 C C . ASP B 1 285 ? -11.531 -11.305 11.852 1 98.69 285 ASP B C 1
ATOM 4618 O O . ASP B 1 285 ? -12.062 -10.203 12.023 1 98.69 285 ASP B O 1
ATOM 4622 N N . ALA B 1 286 ? -10.625 -11.523 10.93 1 98.81 286 ALA B N 1
ATOM 4623 C CA . ALA B 1 286 ? -10.188 -10.469 10.023 1 98.81 286 ALA B CA 1
ATOM 4624 C C . ALA B 1 286 ? -11.359 -9.938 9.203 1 98.81 286 ALA B C 1
ATOM 4626 O O . ALA B 1 286 ? -11.516 -8.719 9.047 1 98.81 286 ALA B O 1
ATOM 4627 N N . ILE B 1 287 ? -12.188 -10.812 8.711 1 98.81 287 ILE B N 1
ATOM 4628 C CA . ILE B 1 287 ? -13.328 -10.438 7.883 1 98.81 287 ILE B CA 1
ATOM 4629 C C . ILE B 1 287 ? -14.375 -9.727 8.734 1 98.81 287 ILE B C 1
ATOM 4631 O O . ILE B 1 287 ? -14.961 -8.727 8.305 1 98.81 287 ILE B O 1
ATOM 4635 N N . SER B 1 288 ? -14.594 -10.164 9.938 1 98.5 288 SER B N 1
ATOM 4636 C CA . SER B 1 288 ? -15.594 -9.578 10.828 1 98.5 288 SER B CA 1
ATOM 4637 C C . SER B 1 288 ? -15.227 -8.148 11.203 1 98.5 288 SER B C 1
ATOM 4639 O O . SER B 1 288 ? -16.109 -7.305 11.383 1 98.5 288 SER B O 1
ATOM 4641 N N . ARG B 1 289 ? -13.977 -7.91 11.359 1 97.94 289 ARG B N 1
ATOM 4642 C CA . ARG B 1 289 ? -13.516 -6.566 11.695 1 97.94 289 ARG B CA 1
ATOM 4643 C C . ARG B 1 289 ? -13.883 -5.57 10.602 1 97.94 289 ARG B C 1
ATOM 4645 O O . ARG B 1 289 ? -14.281 -4.441 10.898 1 97.94 289 ARG B O 1
ATOM 4652 N N . ILE B 1 290 ? -13.75 -5.988 9.398 1 98.31 290 ILE B N 1
ATOM 4653 C CA . ILE B 1 290 ? -14.086 -5.121 8.273 1 98.31 290 ILE B CA 1
ATOM 4654 C C . ILE B 1 290 ? -15.594 -4.934 8.203 1 98.31 290 ILE B C 1
ATOM 4656 O O . ILE B 1 290 ? -16.078 -3.809 8.055 1 98.31 290 ILE B O 1
ATOM 4660 N N . ALA B 1 291 ? -16.312 -6.012 8.359 1 97.75 291 ALA B N 1
ATOM 4661 C CA . ALA B 1 291 ? -17.766 -6.012 8.227 1 97.75 291 ALA B CA 1
ATOM 4662 C C . ALA B 1 291 ? -18.422 -5.133 9.289 1 97.75 291 ALA B C 1
ATOM 4664 O O . ALA B 1 291 ? -19.469 -4.539 9.062 1 97.75 291 ALA B O 1
ATOM 4665 N N . LYS B 1 292 ? -17.812 -5.059 10.422 1 97.25 292 LYS B N 1
ATOM 4666 C CA . LYS B 1 292 ? -18.328 -4.23 11.508 1 97.25 292 LYS B CA 1
ATOM 4667 C C . LYS B 1 292 ? -18.344 -2.756 11.117 1 97.25 292 LYS B C 1
ATOM 4669 O O . LYS B 1 292 ? -19.281 -2.025 11.461 1 97.25 292 LYS B O 1
ATOM 4674 N N . LYS B 1 293 ? -17.359 -2.311 10.422 1 97 293 LYS B N 1
ATOM 4675 C CA . LYS B 1 293 ? -17.234 -0.911 10.023 1 97 293 LYS B CA 1
ATOM 4676 C C . LYS B 1 293 ? -17.906 -0.667 8.672 1 97 293 LYS B C 1
ATOM 4678 O O . LYS B 1 293 ? -18.438 0.42 8.422 1 97 293 LYS B O 1
ATOM 4683 N N . PHE B 1 294 ? -17.828 -1.675 7.824 1 96.5 294 PHE B N 1
ATOM 4684 C CA . PHE B 1 294 ? -18.406 -1.612 6.488 1 96.5 294 PHE B CA 1
ATOM 4685 C C . PHE B 1 294 ? -19.297 -2.824 6.23 1 96.5 294 PHE B C 1
ATOM 4687 O O . PHE B 1 294 ? -18.906 -3.75 5.52 1 96.5 294 PHE B O 1
ATOM 4694 N N . PRO B 1 295 ? -20.516 -2.785 6.633 1 95.56 295 PRO B N 1
ATOM 4695 C CA . PRO B 1 295 ? -21.391 -3.957 6.57 1 95.56 295 PRO B CA 1
ATOM 4696 C C . PRO B 1 295 ? -21.719 -4.371 5.137 1 95.56 295 PRO B C 1
ATOM 4698 O O . PRO B 1 295 ? -22.094 -5.523 4.891 1 95.56 295 PRO B O 1
ATOM 4701 N N . ASP B 1 296 ? -21.547 -3.467 4.188 1 92.19 296 ASP B N 1
ATOM 4702 C CA . ASP B 1 296 ? -21.906 -3.773 2.807 1 92.19 296 ASP B CA 1
ATOM 4703 C C . ASP B 1 296 ? -20.688 -4.199 1.995 1 92.19 296 ASP B C 1
ATOM 4705 O O . ASP B 1 296 ? -20.797 -4.438 0.79 1 92.19 296 ASP B O 1
ATOM 4709 N N . PHE B 1 297 ? -19.562 -4.305 2.705 1 92.69 297 PHE B N 1
ATOM 4710 C CA . PHE B 1 297 ? -18.375 -4.66 1.938 1 92.69 297 PHE B CA 1
ATOM 4711 C C . PHE B 1 297 ? -18.422 -6.117 1.495 1 92.69 297 PHE B C 1
ATOM 4713 O O . PHE B 1 297 ? -19.125 -6.93 2.109 1 92.69 297 PHE B O 1
ATOM 4720 N N . VAL B 1 298 ? -17.781 -6.469 0.443 1 94.5 298 VAL B N 1
ATOM 4721 C CA . VAL B 1 298 ? -17.656 -7.828 -0.075 1 94.5 298 VAL B CA 1
ATOM 4722 C C . VAL B 1 298 ? -16.188 -8.234 -0.137 1 94.5 298 VAL B C 1
ATOM 4724 O O . VAL B 1 298 ? -15.367 -7.516 -0.709 1 94.5 298 VAL B O 1
ATOM 4727 N N . GLY B 1 299 ? -15.891 -9.367 0.484 1 96.06 299 GLY B N 1
ATOM 4728 C CA . GLY B 1 299 ? -14.508 -9.828 0.444 1 96.06 299 GLY B CA 1
ATOM 4729 C C . GLY B 1 299 ? -14.32 -11.18 1.109 1 96.06 299 GLY B C 1
ATOM 4730 O O . GLY B 1 299 ? -15.25 -11.719 1.715 1 96.06 299 GLY B O 1
ATOM 4731 N N . ALA B 1 300 ? -13.188 -11.742 0.892 1 98.06 300 ALA B N 1
ATOM 4732 C CA . ALA B 1 300 ? -12.852 -13.062 1.422 1 98.06 300 ALA B CA 1
ATOM 4733 C C . ALA B 1 300 ? -11.344 -13.195 1.625 1 98.06 300 ALA B C 1
ATOM 4735 O O . ALA B 1 300 ? -10.555 -12.492 0.99 1 98.06 300 ALA B O 1
ATOM 4736 N N . VAL B 1 301 ? -10.969 -14.078 2.531 1 98.75 301 VAL B N 1
ATOM 4737 C CA . VAL B 1 301 ? -9.57 -14.461 2.723 1 98.75 301 VAL B CA 1
ATOM 4738 C C . VAL B 1 301 ? -9.461 -15.977 2.869 1 98.75 301 VAL B C 1
ATOM 4740 O O . VAL B 1 301 ? -10.422 -16.641 3.283 1 98.75 301 VAL B O 1
ATOM 4743 N N . PHE B 1 302 ? -8.344 -16.5 2.445 1 98.94 302 PHE B N 1
ATOM 4744 C CA . PHE B 1 302 ? -7.922 -17.797 2.943 1 98.94 302 PHE B CA 1
ATOM 4745 C C . PHE B 1 302 ? -6.703 -17.656 3.852 1 98.94 302 PHE B C 1
ATOM 4747 O O . PHE B 1 302 ? -5.949 -16.688 3.748 1 98.94 302 PHE B O 1
ATOM 4754 N N . ALA B 1 303 ? -6.559 -18.547 4.738 1 98.94 303 ALA B N 1
ATOM 4755 C CA . ALA B 1 303 ? -5.441 -18.625 5.68 1 98.94 303 ALA B CA 1
ATOM 4756 C C . ALA B 1 303 ? -4.797 -20 5.672 1 98.94 303 ALA B C 1
ATOM 4758 O O . ALA B 1 303 ? -5.488 -21.016 5.574 1 98.94 303 ALA B O 1
ATOM 4759 N N . ILE B 1 304 ? -3.5 -19.969 5.723 1 98.75 304 ILE B N 1
ATOM 4760 C CA . ILE B 1 304 ? -2.721 -21.188 5.863 1 98.75 304 ILE B CA 1
ATOM 4761 C C . ILE B 1 304 ? -1.715 -21.031 7.004 1 98.75 304 ILE B C 1
ATOM 4763 O O . ILE B 1 304 ? -0.972 -20.062 7.051 1 98.75 304 ILE B O 1
ATOM 4767 N N . ASN B 1 305 ? -1.67 -21.953 7.891 1 98.31 305 ASN B N 1
ATOM 4768 C CA . ASN B 1 305 ? -0.591 -21.875 8.867 1 98.31 305 ASN B CA 1
ATOM 4769 C C . ASN B 1 305 ? 0.631 -22.672 8.414 1 98.31 305 ASN B C 1
ATOM 4771 O O . ASN B 1 305 ? 0.596 -23.344 7.375 1 98.31 305 ASN B O 1
ATOM 4775 N N . LYS B 1 306 ? 1.646 -22.641 9.141 1 96 306 LYS B N 1
ATOM 4776 C CA . LYS B 1 306 ? 2.924 -23.203 8.727 1 96 306 LYS B CA 1
ATOM 4777 C C . LYS B 1 306 ? 2.848 -24.734 8.641 1 96 306 LYS B C 1
ATOM 4779 O O . LYS B 1 306 ? 3.693 -25.375 8.008 1 96 306 LYS B O 1
ATOM 4784 N N . ASN B 1 307 ? 1.823 -25.344 9.211 1 95 307 ASN B N 1
ATOM 4785 C CA . ASN B 1 307 ? 1.654 -26.797 9.203 1 95 307 ASN B CA 1
ATOM 4786 C C . ASN B 1 307 ? 0.744 -27.25 8.07 1 95 307 ASN B C 1
ATOM 4788 O O . ASN B 1 307 ? 0.422 -28.438 7.965 1 95 307 ASN B O 1
ATOM 4792 N N . GLY B 1 308 ? 0.238 -26.281 7.312 1 96.06 308 GLY B N 1
ATOM 4793 C CA . GLY B 1 308 ? -0.512 -26.641 6.121 1 96.06 308 GLY B CA 1
ATOM 4794 C C . GLY B 1 308 ? -2.014 -26.641 6.34 1 96.06 308 GLY B C 1
ATOM 4795 O O . GLY B 1 308 ? -2.777 -26.953 5.418 1 96.06 308 GLY B O 1
ATOM 4796 N N . LYS B 1 309 ? -2.402 -26.406 7.551 1 97.44 309 LYS B N 1
ATOM 4797 C CA . LYS B 1 309 ? -3.836 -26.25 7.777 1 97.44 309 LYS B CA 1
ATOM 4798 C C . LYS B 1 309 ? -4.371 -25 7.094 1 97.44 309 LYS B C 1
ATOM 4800 O O . LYS B 1 309 ? -3.777 -23.922 7.211 1 97.44 309 LYS B O 1
ATOM 4805 N N . HIS B 1 310 ? -5.48 -25.156 6.371 1 98.38 310 HIS B N 1
ATOM 4806 C CA . HIS B 1 310 ? -6.031 -24.016 5.641 1 98.38 310 HIS B CA 1
ATOM 4807 C C . HIS B 1 310 ? -7.516 -23.844 5.934 1 98.38 310 HIS B C 1
ATOM 4809 O O . HIS B 1 310 ? -8.188 -24.797 6.336 1 98.38 310 HIS B O 1
ATOM 4815 N N . ALA B 1 311 ? -7.977 -22.594 5.73 1 98.81 311 ALA B N 1
ATOM 4816 C CA . ALA B 1 311 ? -9.383 -22.234 5.883 1 98.81 311 ALA B CA 1
ATOM 4817 C C . ALA B 1 311 ? -9.688 -20.906 5.176 1 98.81 311 ALA B C 1
ATOM 4819 O O . ALA B 1 311 ? -8.789 -20.25 4.664 1 98.81 311 ALA B O 1
ATOM 4820 N N . GLY B 1 312 ? -10.992 -20.594 5.07 1 98.69 312 GLY B N 1
ATOM 4821 C CA . GLY B 1 312 ? -11.414 -19.344 4.469 1 98.69 312 GLY B CA 1
ATOM 4822 C C . GLY B 1 312 ? -12.547 -18.672 5.219 1 98.69 312 GLY B C 1
ATOM 4823 O O . GLY B 1 312 ? -13.195 -19.297 6.059 1 98.69 312 GLY B O 1
ATOM 4824 N N . ALA B 1 313 ? -12.719 -17.484 4.969 1 98.88 313 ALA B N 1
ATOM 4825 C CA . ALA B 1 313 ? -13.859 -16.688 5.438 1 98.88 313 ALA B CA 1
ATOM 4826 C C . ALA B 1 313 ? -14.242 -15.625 4.422 1 98.88 313 ALA B C 1
ATOM 4828 O O . ALA B 1 313 ? -13.406 -15.156 3.652 1 98.88 313 ALA B O 1
ATOM 4829 N N . CYS B 1 314 ? -15.523 -15.297 4.461 1 97.94 314 CYS B N 1
ATOM 4830 C CA . CYS B 1 314 ? -15.977 -14.305 3.49 1 97.94 314 CYS B CA 1
ATOM 4831 C C . CYS B 1 314 ? -17.156 -13.508 4.043 1 97.94 314 CYS B C 1
ATOM 4833 O O . CYS B 1 314 ? -17.688 -13.836 5.098 1 97.94 314 CYS B O 1
ATOM 4835 N N . HIS B 1 315 ? -17.453 -12.492 3.414 1 96.81 315 HIS B N 1
ATOM 4836 C CA . HIS B 1 315 ? -18.594 -11.633 3.715 1 96.81 315 HIS B CA 1
ATOM 4837 C C . HIS B 1 315 ? -19.219 -11.07 2.438 1 96.81 315 HIS B C 1
ATOM 4839 O O . HIS B 1 315 ? -18.5 -10.633 1.535 1 96.81 315 HIS B O 1
ATOM 4845 N N . GLY B 1 316 ? -20.547 -11.102 2.322 1 93.19 316 GLY B N 1
ATOM 4846 C CA . GLY B 1 316 ? -21.281 -10.469 1.243 1 93.19 316 GLY B CA 1
ATOM 4847 C C . GLY B 1 316 ? -21.547 -11.398 0.071 1 93.19 316 GLY B C 1
ATOM 4848 O O . GLY B 1 316 ? -22.422 -11.133 -0.759 1 93.19 316 GLY B O 1
ATOM 4849 N N . TRP B 1 317 ? -20.766 -12.508 -0.017 1 89.75 317 TRP B N 1
ATOM 4850 C CA . TRP B 1 317 ? -20.969 -13.484 -1.081 1 89.75 317 TRP B CA 1
ATOM 4851 C C . TRP B 1 317 ? -20.375 -14.836 -0.696 1 89.75 317 TRP B C 1
ATOM 4853 O O . TRP B 1 317 ? -19.75 -14.977 0.357 1 89.75 317 TRP B O 1
ATOM 4863 N N . THR B 1 318 ? -20.641 -15.812 -1.515 1 94.12 318 THR B N 1
ATOM 4864 C CA . THR B 1 318 ? -20 -17.125 -1.373 1 94.12 318 THR B CA 1
ATOM 4865 C C . THR B 1 318 ? -18.609 -17.125 -2.002 1 94.12 318 THR B C 1
ATOM 4867 O O . THR B 1 318 ? -18.422 -16.609 -3.107 1 94.12 318 THR B O 1
ATOM 4870 N N . PHE B 1 319 ? -17.781 -17.688 -1.254 1 95.62 319 PHE B N 1
ATOM 4871 C CA . PHE B 1 319 ? -16.375 -17.688 -1.659 1 95.62 319 PHE B CA 1
ATOM 4872 C C . PHE B 1 319 ? -15.867 -19.109 -1.859 1 95.62 319 PHE B C 1
ATOM 4874 O O . PHE B 1 319 ? -16.266 -20.016 -1.135 1 95.62 319 PHE B O 1
ATOM 4881 N N . GLN B 1 320 ? -15.086 -19.25 -2.889 1 97.44 320 GLN B N 1
ATOM 4882 C CA . GLN B 1 320 ? -14.398 -20.516 -3.09 1 97.44 320 GLN B CA 1
ATOM 4883 C C . GLN B 1 320 ? -12.898 -20.312 -3.229 1 97.44 320 GLN B C 1
ATOM 4885 O O . GLN B 1 320 ? -12.453 -19.297 -3.766 1 97.44 320 GLN B O 1
ATOM 4890 N N . TYR B 1 321 ? -12.195 -21.203 -2.74 1 98.31 321 TYR B N 1
ATOM 4891 C CA . TYR B 1 321 ? -10.758 -21.25 -2.965 1 98.31 321 TYR B CA 1
ATOM 4892 C C . TYR B 1 321 ? -10.297 -22.641 -3.344 1 98.31 321 TYR B C 1
ATOM 4894 O O . TYR B 1 321 ? -11.008 -23.625 -3.098 1 98.31 321 TYR B O 1
ATOM 4902 N N . SER B 1 322 ? -9.164 -22.719 -4.02 1 98.81 322 SER B N 1
ATOM 4903 C CA . SER B 1 322 ? -8.648 -23.969 -4.57 1 98.81 322 SER B CA 1
ATOM 4904 C C . SER B 1 322 ? -7.383 -24.422 -3.848 1 98.81 322 SER B C 1
ATOM 4906 O O . SER B 1 322 ? -6.547 -23.594 -3.486 1 98.81 322 SER B O 1
ATOM 4908 N N . VAL B 1 323 ? -7.285 -25.75 -3.682 1 98.75 323 VAL B N 1
ATOM 4909 C CA . VAL B 1 323 ? -6.168 -26.297 -2.928 1 98.75 323 VAL B CA 1
ATOM 4910 C C . VAL B 1 323 ? -5.609 -27.531 -3.656 1 98.75 323 VAL B C 1
ATOM 4912 O O . VAL B 1 323 ? -6.367 -28.312 -4.227 1 98.75 323 VAL B O 1
ATOM 4915 N N . ARG B 1 324 ? -4.352 -27.641 -3.695 1 98.75 324 ARG B N 1
ATOM 4916 C CA . ARG B 1 324 ? -3.67 -28.859 -4.109 1 98.75 324 ARG B CA 1
ATOM 4917 C C . ARG B 1 324 ? -2.598 -29.25 -3.102 1 98.75 324 ARG B C 1
ATOM 4919 O O . ARG B 1 324 ? -1.76 -28.438 -2.721 1 98.75 324 ARG B O 1
ATOM 4926 N N . SER B 1 325 ? -2.648 -30.422 -2.604 1 97.12 325 SER B N 1
ATOM 4927 C CA . SER B 1 325 ? -1.654 -30.984 -1.7 1 97.12 325 SER B CA 1
ATOM 4928 C C . SER B 1 325 ? -1.258 -32.406 -2.133 1 97.12 325 SER B C 1
ATOM 4930 O O . SER B 1 325 ? -1.812 -32.938 -3.092 1 97.12 325 SER B O 1
ATOM 4932 N N . GLN B 1 326 ? -0.363 -33 -1.419 1 94.12 326 GLN B N 1
ATOM 4933 C CA . GLN B 1 326 ? 0.127 -34.344 -1.74 1 94.12 326 GLN B CA 1
ATOM 4934 C C . GLN B 1 326 ? -0.97 -35.375 -1.562 1 94.12 326 GLN B C 1
ATOM 4936 O O . GLN B 1 326 ? -0.981 -36.406 -2.254 1 94.12 326 GLN B O 1
ATOM 4941 N N . GLU B 1 327 ? -1.867 -35.062 -0.696 1 93.62 327 GLU B N 1
ATOM 4942 C CA . GLU B 1 327 ? -2.918 -36.031 -0.368 1 93.62 327 GLU B CA 1
ATOM 4943 C C . GLU B 1 327 ? -4.047 -35.969 -1.394 1 93.62 327 GLU B C 1
ATOM 4945 O O . GLU B 1 327 ? -4.93 -36.844 -1.392 1 93.62 327 GLU B O 1
ATOM 4950 N N . MET B 1 328 ? -3.979 -35.031 -2.23 1 95.62 328 MET B N 1
ATOM 4951 C CA . MET B 1 328 ? -5.043 -34.844 -3.211 1 95.62 328 MET B CA 1
ATOM 4952 C C . MET B 1 328 ? -4.621 -35.375 -4.582 1 95.62 328 MET B C 1
ATOM 4954 O O . MET B 1 328 ? -3.465 -35.219 -4.98 1 95.62 328 MET B O 1
ATOM 4958 N N . ASP B 1 329 ? -5.559 -35.969 -5.297 1 96.38 329 ASP B N 1
ATOM 4959 C CA . ASP B 1 329 ? -5.27 -36.469 -6.648 1 96.38 329 ASP B CA 1
ATOM 4960 C C . ASP B 1 329 ? -5.156 -35.281 -7.629 1 96.38 329 ASP B C 1
ATOM 4962 O O . ASP B 1 329 ? -4.434 -35.375 -8.625 1 96.38 329 ASP B O 1
ATOM 4966 N N . ASP B 1 330 ? -5.906 -34.312 -7.422 1 98.06 330 ASP B N 1
ATOM 4967 C CA . ASP B 1 330 ? -5.926 -33.094 -8.203 1 98.06 330 ASP B CA 1
ATOM 4968 C C . ASP B 1 330 ? -6.402 -31.906 -7.363 1 98.06 330 ASP B C 1
ATOM 4970 O O . ASP B 1 330 ? -6.555 -32.031 -6.148 1 98.06 330 ASP B O 1
ATOM 4974 N N . VAL B 1 331 ? -6.484 -30.766 -8.008 1 98.75 331 VAL B N 1
ATOM 4975 C CA . VAL B 1 331 ? -6.918 -29.562 -7.324 1 98.75 331 VAL B CA 1
ATOM 4976 C C . VAL B 1 331 ? -8.344 -29.734 -6.801 1 98.75 331 VAL B C 1
ATOM 4978 O O . VAL B 1 331 ? -9.219 -30.234 -7.516 1 98.75 331 VAL B O 1
ATOM 4981 N N . GLU B 1 332 ? -8.586 -29.375 -5.578 1 98.75 332 GLU B N 1
ATOM 4982 C CA . GLU B 1 332 ? -9.914 -29.406 -4.965 1 98.75 332 GLU B CA 1
ATOM 4983 C C . GLU B 1 332 ? -10.398 -27.984 -4.652 1 98.75 332 GLU B C 1
ATOM 4985 O O . GLU B 1 332 ? -9.602 -27.125 -4.281 1 98.75 332 GLU B O 1
ATOM 4990 N N . VAL B 1 333 ? -11.688 -27.828 -4.789 1 98.69 333 VAL B N 1
ATOM 4991 C CA . VAL B 1 333 ? -12.297 -26.531 -4.531 1 98.69 333 VAL B CA 1
ATOM 4992 C C . VAL B 1 333 ? -13.062 -26.562 -3.209 1 98.69 333 VAL B C 1
ATOM 4994 O O . VAL B 1 333 ? -13.859 -27.484 -2.971 1 98.69 333 VAL B O 1
ATOM 4997 N N . PHE B 1 334 ? -12.82 -25.625 -2.375 1 98.62 334 PHE B N 1
ATOM 4998 C CA . PHE B 1 334 ? -13.492 -25.484 -1.089 1 98.62 334 PHE B CA 1
ATOM 4999 C C . PHE B 1 334 ? -14.461 -24.312 -1.104 1 98.62 334 PHE B C 1
ATOM 5001 O O . PHE B 1 334 ? -14.102 -23.203 -1.524 1 98.62 334 PHE B O 1
ATOM 5008 N N . THR B 1 335 ? -15.68 -24.531 -0.609 1 98.44 335 THR B N 1
ATOM 5009 C CA . THR B 1 335 ? -16.703 -23.5 -0.583 1 98.44 335 THR B CA 1
ATOM 5010 C C . THR B 1 335 ? -16.859 -22.938 0.826 1 98.44 335 THR B C 1
ATOM 5012 O O . THR B 1 335 ? -16.969 -23.688 1.793 1 98.44 335 THR B O 1
ATOM 5015 N N . VAL B 1 336 ? -16.797 -21.641 0.907 1 97.75 336 VAL B N 1
ATOM 5016 C CA . VAL B 1 336 ? -16.969 -20.922 2.17 1 97.75 336 VAL B CA 1
ATOM 5017 C C . VAL B 1 336 ? -18.25 -20.109 2.129 1 97.75 336 VAL B C 1
ATOM 5019 O O . VAL B 1 336 ? -18.422 -19.25 1.251 1 97.75 336 VAL B O 1
ATOM 5022 N N . LEU B 1 337 ? -19.141 -20.266 3.043 1 95.56 337 LEU B N 1
ATOM 5023 C CA . LEU B 1 337 ? -20.375 -19.516 3.148 1 95.56 337 LEU B CA 1
ATOM 5024 C C . LEU B 1 337 ? -20.203 -18.328 4.094 1 95.56 337 LEU B C 1
ATOM 5026 O O . LEU B 1 337 ? -19.438 -18.406 5.059 1 95.56 337 LEU B O 1
ATOM 5030 N N . PRO B 1 338 ? -20.875 -17.266 3.83 1 92.44 338 PRO B N 1
ATOM 5031 C CA . PRO B 1 338 ? -20.719 -16.078 4.668 1 92.44 338 PRO B CA 1
ATOM 5032 C C . PRO B 1 338 ? -21.25 -16.281 6.082 1 92.44 338 PRO B C 1
ATOM 5034 O O . PRO B 1 338 ? -22.172 -17.078 6.289 1 92.44 338 PRO B O 1
#

pLDDT: mean 91.03, std 16.81, range [21.83, 99.0]

Foldseek 3Di:
DPPPPPPPPQAQDKKKKKWDPLFVLRVQLCVQQVVPHDQQVSQLRSLQRCQVVCPLQWFFFAHFAALVLAFAKWKKKAWQEVRFMFIEWLEAQARSGHVLRVCCRVPHPDHYDYYPVSVVSSVVVPGDTSHGRHDPVSNVVSVVCVVVLVPPADDDQWAAPGSSHPTDHPVVDPDDPVSVVVVVVVPPCPDPDVFWDPRFWDKMKMWIQHSVLTIMIMIMTRGTHRYHRPDGFQRSPELQQKYHHSQWWIKGKIFRRNLRNVQSLGNQLSVVRVVPDDFAVSQAVSQVVSCVVPVCTWMKMKIATSSGDIDMEIHNDKIKMWMDTPVDPGIDIDIYDD/DPPPPPPPPQAQDKKKKKWDPLFVLRVQLCVQQVVPHDQQVSQLRSLQRCQVVCPLQWFFFAHFAALVLAFAKWKKKAWQEVRFMFIEWLEAQARSGHVLRVCCSVPHPDHYDYYPVSVVSSVVVPGDTSHGRHDPVSNVVSVVCVVVLVPPADDDQWAAPGSSHPTDHPVVDPDDPVSVVVVVVVPPVPDPDVFWDPRFWDKMKMWIQHSVLTIMIMIMTRGTHRYHRPDGFQNSPELQQKYHHSQWWIKGKIFRRNLRNVQSLGNQLRVVRVVPDDFAVSQAVSQVVSCVVPVCTWMKMKIATSSGDIDMEIHNDKIKMWMDTPVD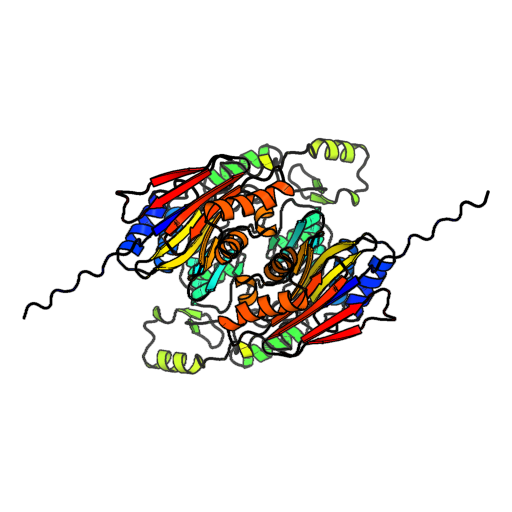PGIDIDIYDD

Radius of gyration: 24.31 Å; Cα contacts (8 Å, |Δi|>4): 1913; chains: 2; bounding box: 68×85×65 Å

Organism: Carya illinoinensis (NCBI:txid32201)

Nearest PDB structures (foldseek):
  4o47-assembly1_B  TM=8.162E-01  e=2.786E-26  Cavia porcellus
  4o48-assembly1_B  TM=7.787E-01  e=1.037E-26  Cavia porcellus
  4o47-assembly1_A  TM=7.891E-01  e=3.353E-26  Cavia porcellus
  3c17-assembly1_B  TM=7.679E-01  e=1.828E-23  Escherichia coli K-12
  3c17-assembly1_A  TM=7.711E-01  e=6.691E-23  Escherichia coli K-12

InterPro domains:
  IPR000246 Peptidase T2, asparaginase 2 [PF01112] (17-316)
  IPR000246 Peptidase T2, asparaginase 2 [PTHR10188] (13-334)

Secondary structure (DSSP, 8-state):
-----------S--EEEEETT-HHHHHHHHHHHHTT--HHHHHHHHHHHHHHHTGGGTSSTT----TTS---EEEEEEETTT--EEEEEEE-S-S-HHHHHHHHHHHBS-SEEEHHHHHHHHHHTT---------HHHHHHHHHHHHTTT-S-SB-SEEESSTT--EEEGGGS---HHHHHHHHHHT----HHHHS-TTS-PPEEEEEE-TTS-EEEEEEE--STTPPTTEE-STTSBTTTEEEETTTEEEEEEE-HHHHTTT-HHHHHHHHHHTT--HHHHHHHHHHHHHHH-TT--EEEEEEETTS-EEEEEESS-EEEEEEETT-SS-EEEEE--/-----------S--EEEEETT-HHHHHHHHHHHHTT--HHHHHHHHHHHHHHHTGGGTSSTT----TTS---EEEEEEETTT--EEEEEEE-S-S-HHHHHHHHHHHBS-SEEEHHHHHHHHHHTT---------HHHHHHHHHHHHTTT-S-SB-SEEESSTT--EEEGGGS---HHHHHHHHHH-----HHHHS-TTS---EEEEEE-TTS-EEEEEEE--STTPPTTB--STTSBTTTEEEETTTEEEEEEE-HHHHTTT-HHHHHHHHHHTT--HHHHHHHHHHHHHHH-TT--EEEEEEETTS-EEEEEESS-EEEEEEETT-SS-EEEEE--

Sequence (676 aa):
MVVVHEALNSGPYPLVVSTWPFLDAVRAAWRTVDSGFSAVDAVVEGCSACEELQCDGTVGPGGSPNENGETTIDALVMDGVTMEVGAVAAMSYVKDGIRAARLVMQHTKHTLLVGEQASAFALSMGLPGPTNLSSSESLAKWSKWKENRCQPNFRQNVVPINSCGPYHPRDSLDLTKEACSRAKLLETSESRSSLVGLHNHDTIAMAVIDRMGHLAVGTSTNGATYKIPGRVGDGPIAGSSAYADDEIGACGATGDGDIMMRFLPCYQVVESMRLGMEPKLAAKDAISRIAKKFPDFVGAVFAINKNGKHAGACHGWTFQYSVRSQEMDDVEVFTVLPMVVVHEALNSGPYPLVVSTWPFLDAVRAAWRTVDSGFSAVDAVVEGCSACEELQCDGTVGPGGSPNENGETTIDALVMDGVTMEVGAVAAMSYVKDGIRAARLVMQHTKHTLLVGEQASAFALSMGLPGPTNLSSSESLAKWSKWKENRCQPNFRQNVVPINSCGPYHPRDSLDLTKEACSRAKLLETSESRSSLVGLHNHDTIAMAVIDRMGHLAVGTSTNGATYKIPGRVGDGPIAGSSAYADDEIGACGATGDGDIMMRFLPCYQVVESMRLGMEPKLAAKDAISRIAKKFPDFVGAVFAINKNGKHAGACHGWTFQYSVRSQEMDDVEVFTVLP